Protein AF-A0A9P6P0S2-F1 (afdb_monomer_lite)

Radius of gyration: 119.92 Å; chains: 1; bounding box: 247×91×333 Å

pLDDT: mean 79.23, std 18.65, range [26.84, 98.0]

Foldseek 3Di:
DDDDDPDPPDVVNVVVVVVVVVVVVVVVVVVVVVVVVVVVVVVVVVVVVVVVVVVVVVVVVVVVVVVVVVVVVVVVVVVVVVVVVVVVVVVVVVVVVVVVVVVVVVVVVVVVVVVVVVVVVVVVVVVVVVVVVVVVVVVVVVVVVVVVVVVVVVVVVVVVVVVVVVVVVVVVVVVVVVVVVVVVVVVPPDDDDDDDDDDDDDPVVVVVVVVVVVVVVVVVVVVVVVVVVVVVVVVVVVVVVVVVVVVVVVVVVVVVVVVVVVVVVVVVVVVVVVVVVVVVVVVVVVVVVVVVVVVVVVVVVVVVVVVVVVVVVVVVVVVVVVVVVVVVVVVVVVVVVVVVVVVVVVVVVVVVVVVVVVVVVVVVVVVVVVVVVVVVVVVVVVVVVVVVVVVVVVVVVVVVVVVVVVVVVVVVVVVVVVVVVVVVVVVVVVVVVVVVVVVVVVVVVVVVVVLVVLQVVLVVLLVVQDPDDDPDPDDDDHSVRSNVNSVVSVVVVVVVVVPVPPDDDDDDDDDDDDDDD

Secondary structure (DSSP, 8-state):
----------HHHHHHHHHHHHHHHHHHHHHHHHHHHHHHHHHHHHHHHHHHHHHHHHHHHHHHHHHHHHHHHHHHHHHHHHHHHHHHHHHHHHHHHHHHHHHHHHHHHHHHHHHHHHHHHHHHHHHHHHHHHHHHHHHHHHHHHHHHHHHHHHHHHHHHHHHHHHHHHHHHHHHHHHHHHHHHHHTTSS------------TTHHHHHHHHHHHHHHHHHHHHHHHHHHHHHHHHHHHHHHHHHHHHHHHHHHHHHHHHHHHHHHHHHHHHHHHHHHHHHHHHHHHHHHHHHHHHHHHHHHHHHHHHHHHHHHHHHHHHHHHHHHHHHHHHHHHHHHHHHHHHHHHHHHHHHHHHHHHHHHHHHHHHHHHHHHHHHHHHHHHHHHHHHHHHHHHHHHHHHHHHHHHHHHHHHHHHHHHHHHHHHHHHHHHHHHHHHHHHHHHHHHHHHHHHHHHHHHHHHHHTS--S-----SS---HHHHHHHHHHHHHHHHHHHTTS-SS--------------

Sequence (517 aa):
MTLGPQTPIEDWEVERATVMRDSRECRDRAEYLERKVEEDQVTYEKNTASLLREMKMKETLLEKRLQDVEGQLMDEIRGLQEQLETEKQDHEDDVRELRLQYDKMMQVEQKKHNQRISTLQERLSAKDVAYDELQKMHVSCDNGDMDDLELLRNELAKEKTERERERAQWDEERATHAMELETLKIELSTSSTGTDGNAISGSEIFRKENQQYRRQLELVEQDQQRHRAHVAELESRLKTAEDQLKNAEDGKRQKIVQLTENFDSEMERLKELFFNEGREMAMHNEAKIQNLQAEYDEILLETKERFETEKAVWQIEHQSTLDKIGREFRKEKEYAVARLEREWREKIQDIQASMSQDSSDVQAHWEKKLEEAQEAGNIELKRLQGELAVIKDRLGKEIERRHGVQGTLAVLEKQIRDDVAELVVYEHETKVLKKHKQTLQNQVDVLRHDFQTACHLARNLLSISASEDSDVFQHQTSLVDLLHASIRHVTSLYVRQGVMEQTMTSQLMLNSHPYGY

Structure (mmCIF, N/CA/C/O backbone):
data_AF-A0A9P6P0S2-F1
#
_entry.id   AF-A0A9P6P0S2-F1
#
loop_
_atom_site.group_PDB
_atom_site.id
_atom_site.type_symbol
_atom_site.label_atom_id
_atom_site.label_alt_id
_atom_site.label_comp_id
_atom_site.label_asym_id
_atom_site.label_entity_id
_atom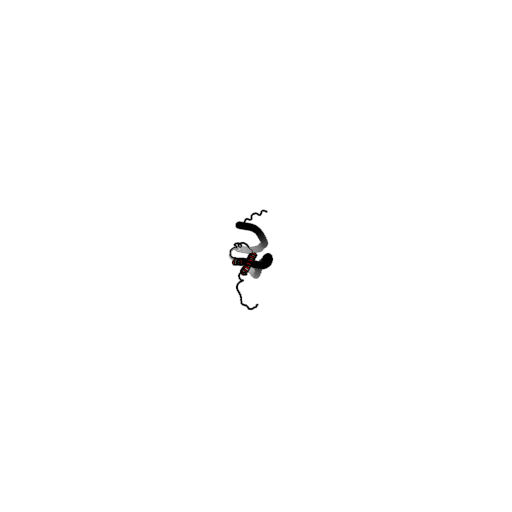_site.label_seq_id
_atom_site.pdbx_PDB_ins_code
_atom_site.Cartn_x
_atom_site.Cartn_y
_atom_site.Cartn_z
_atom_site.occupancy
_atom_site.B_iso_or_equiv
_atom_site.auth_seq_id
_atom_site.auth_comp_id
_atom_site.auth_asym_id
_atom_site.auth_atom_id
_atom_site.pdbx_PDB_model_num
ATOM 1 N N . MET A 1 1 ? -28.241 -0.288 101.045 1.00 41.97 1 MET A N 1
ATOM 2 C CA . MET A 1 1 ? -28.589 -0.376 99.612 1.00 41.97 1 MET A CA 1
ATOM 3 C C . MET A 1 1 ? -29.471 0.817 99.280 1.00 41.97 1 MET A C 1
ATOM 5 O O . MET A 1 1 ? -30.664 0.784 99.537 1.00 41.97 1 MET A O 1
ATOM 9 N N . THR A 1 2 ? -28.862 1.920 98.858 1.00 42.41 2 THR A N 1
ATOM 10 C CA . THR A 1 2 ? -29.537 3.184 98.534 1.00 42.41 2 THR A CA 1
ATOM 11 C C . THR A 1 2 ? -30.033 3.137 97.094 1.00 42.41 2 THR A C 1
ATOM 13 O O . THR A 1 2 ? -29.261 3.343 96.161 1.00 42.41 2 THR A O 1
ATOM 16 N N . LEU A 1 3 ? -31.317 2.825 96.930 1.00 50.12 3 LEU A N 1
ATOM 17 C CA . LEU A 1 3 ? -32.061 3.065 95.699 1.00 50.12 3 LEU A CA 1
ATOM 18 C C . LEU A 1 3 ? -32.322 4.574 95.623 1.00 50.12 3 LEU A C 1
ATOM 20 O O . LEU A 1 3 ? -33.081 5.114 96.426 1.00 50.12 3 LEU A O 1
ATOM 24 N N . GLY A 1 4 ? -31.607 5.254 94.726 1.00 43.22 4 GLY A N 1
ATOM 25 C CA . GLY A 1 4 ? -31.830 6.667 94.430 1.00 43.22 4 GLY A CA 1
ATOM 26 C C . GLY A 1 4 ? -33.217 6.900 93.812 1.00 43.22 4 GLY A C 1
ATOM 27 O O . GLY A 1 4 ? -33.786 5.976 93.227 1.00 43.22 4 GLY A O 1
ATOM 28 N N . PRO A 1 5 ? -33.776 8.113 93.954 1.00 46.69 5 PRO A N 1
ATOM 29 C CA . PRO A 1 5 ? -35.127 8.430 93.510 1.00 46.69 5 PRO A CA 1
ATOM 30 C C . PRO A 1 5 ? -35.221 8.339 91.983 1.00 46.69 5 PRO A C 1
ATOM 32 O O . PRO A 1 5 ? -34.491 9.021 91.268 1.00 46.69 5 PRO A O 1
ATOM 35 N N . GLN A 1 6 ? -36.131 7.499 91.489 1.00 53.91 6 GLN A N 1
ATOM 36 C CA . GLN A 1 6 ? -36.567 7.513 90.095 1.00 53.91 6 GLN A CA 1
ATOM 37 C C . GLN A 1 6 ? -37.475 8.730 89.897 1.00 53.91 6 GLN A C 1
ATOM 39 O O . GLN A 1 6 ? -38.682 8.664 90.122 1.00 53.91 6 GLN A O 1
ATOM 44 N N . THR A 1 7 ? -36.886 9.863 89.525 1.00 52.53 7 THR A N 1
ATOM 45 C CA . THR A 1 7 ? -37.632 10.946 88.881 1.00 52.53 7 THR A CA 1
ATOM 46 C C . THR A 1 7 ? -38.182 10.436 87.543 1.00 52.53 7 THR A C 1
ATOM 48 O O . THR A 1 7 ? -37.448 9.747 86.826 1.00 52.53 7 THR A O 1
ATOM 51 N N . PRO A 1 8 ? -39.448 10.727 87.189 1.00 57.12 8 PRO A N 1
ATOM 52 C CA . PRO A 1 8 ? -39.964 10.461 85.850 1.00 57.12 8 PRO A CA 1
ATOM 53 C C . PRO A 1 8 ? -39.088 11.219 84.853 1.00 57.12 8 PRO A C 1
ATOM 55 O O . PRO A 1 8 ? -38.922 12.427 84.996 1.00 57.12 8 PRO A O 1
ATOM 58 N N . ILE A 1 9 ? -38.486 10.514 83.896 1.00 56.75 9 ILE A N 1
ATOM 59 C CA . ILE A 1 9 ? -37.795 11.160 82.778 1.00 56.75 9 ILE A CA 1
ATOM 60 C C . ILE A 1 9 ? -38.880 11.909 82.006 1.00 56.75 9 ILE A C 1
ATOM 62 O O . ILE A 1 9 ? -39.828 11.290 81.526 1.00 56.75 9 ILE A O 1
ATOM 66 N N . GLU A 1 10 ? -38.793 13.233 81.973 1.00 67.94 10 GLU A N 1
ATOM 67 C CA . GLU A 1 10 ? -39.758 14.073 81.272 1.00 67.94 10 GLU A CA 1
ATOM 68 C C . GLU A 1 10 ? -39.571 13.872 79.754 1.00 67.94 10 GLU A C 1
ATOM 70 O O . GLU A 1 10 ? -38.440 13.820 79.274 1.00 67.94 10 GLU A O 1
ATOM 75 N N . ASP A 1 11 ? -40.658 13.736 78.985 1.00 73.94 11 ASP A N 1
ATOM 76 C CA . ASP A 1 11 ? -40.622 13.348 77.558 1.00 73.94 11 ASP A CA 1
ATOM 77 C C . ASP A 1 11 ? -39.686 14.225 76.696 1.00 73.94 11 ASP A C 1
ATOM 79 O O . ASP A 1 11 ? -39.062 13.741 75.749 1.00 73.94 11 ASP A O 1
ATOM 83 N N . TRP A 1 12 ? -39.494 15.495 77.071 1.00 83.81 12 TRP A N 1
ATOM 84 C CA . TRP A 1 12 ? -38.567 16.407 76.394 1.00 83.81 12 TRP A CA 1
ATOM 85 C C . TRP A 1 12 ? -37.088 16.003 76.545 1.00 83.81 12 TRP A C 1
ATOM 87 O O . TRP A 1 12 ? -36.272 16.332 75.683 1.00 83.81 12 TRP A O 1
ATOM 97 N N . GLU A 1 13 ? -36.705 15.286 77.609 1.00 80.81 13 GLU A N 1
ATOM 98 C CA . GLU A 1 13 ? -35.344 14.767 77.790 1.00 80.81 13 GLU A CA 1
ATOM 99 C C . GLU A 1 13 ? -35.062 13.600 76.841 1.00 80.81 13 GLU A C 1
ATOM 101 O O . GLU A 1 13 ? -33.954 13.499 76.303 1.00 80.81 13 GLU A O 1
ATOM 106 N N . VAL A 1 14 ? -36.072 12.756 76.595 1.00 83.38 14 VAL A N 1
ATOM 107 C CA . VAL A 1 14 ? -36.005 11.658 75.622 1.00 83.38 14 VAL A CA 1
ATOM 108 C C . VAL A 1 14 ? -35.947 12.220 74.208 1.00 83.38 14 VAL A C 1
ATOM 110 O O . VAL A 1 14 ? -35.045 11.843 73.463 1.00 83.38 14 VAL A O 1
ATOM 113 N N . GLU A 1 15 ? -36.821 13.174 73.868 1.00 83.44 15 GLU A N 1
ATOM 114 C CA . GLU A 1 15 ? -36.797 13.857 72.568 1.00 83.44 15 GLU A CA 1
ATOM 115 C C . GLU A 1 15 ? -35.454 14.555 72.317 1.00 83.44 15 GLU A C 1
ATOM 117 O O . GLU A 1 15 ? -34.856 14.413 71.246 1.00 83.44 15 GLU A O 1
ATOM 122 N N . ARG A 1 16 ? -34.909 15.252 73.324 1.00 87.69 16 ARG A N 1
ATOM 123 C CA . ARG A 1 16 ? -33.580 15.873 73.231 1.00 87.69 16 ARG A CA 1
ATOM 124 C C . ARG A 1 16 ? -32.483 14.830 73.013 1.00 87.69 16 ARG A C 1
ATOM 126 O O . ARG A 1 16 ? -31.571 15.071 72.223 1.00 87.69 16 ARG A O 1
ATOM 133 N N . ALA A 1 17 ? -32.546 13.683 73.690 1.00 85.31 17 ALA A N 1
ATOM 134 C CA . ALA A 1 17 ? -31.576 12.604 73.520 1.00 85.31 17 ALA A CA 1
ATOM 135 C C . ALA A 1 17 ? -31.667 11.947 72.131 1.00 85.31 17 ALA A C 1
ATOM 137 O O . ALA A 1 17 ? -30.624 11.679 71.532 1.00 85.31 17 ALA A O 1
ATOM 138 N N . THR A 1 18 ? -32.873 11.740 71.590 1.00 88.00 18 THR A N 1
ATOM 139 C CA . THR A 1 18 ? -33.068 11.248 70.216 1.00 88.00 18 THR A CA 1
ATOM 140 C C . THR A 1 18 ? -32.569 12.250 69.185 1.00 88.00 18 THR A C 1
ATOM 142 O O . THR A 1 18 ? -31.782 11.875 68.328 1.00 88.00 18 THR A O 1
ATOM 145 N N . VAL A 1 19 ? -32.880 13.543 69.324 1.00 90.38 19 VAL A N 1
ATOM 146 C CA . VAL A 1 19 ? -32.397 14.580 68.394 1.00 90.38 19 VAL A CA 1
ATOM 147 C C . VAL A 1 19 ? -30.869 14.688 68.415 1.00 90.38 19 VAL A C 1
ATOM 149 O O . VAL A 1 19 ? -30.237 14.825 67.369 1.00 90.38 19 VAL A O 1
ATOM 152 N N . MET A 1 20 ? -30.241 14.588 69.591 1.00 91.00 20 MET A N 1
ATOM 153 C CA . MET A 1 20 ? -28.777 14.576 69.704 1.00 91.00 20 MET A CA 1
ATOM 154 C C . MET A 1 20 ? -28.155 13.317 69.089 1.00 91.00 20 MET A C 1
ATOM 156 O O . MET A 1 20 ? -27.074 13.399 68.503 1.00 91.00 20 MET A O 1
ATOM 160 N N . ARG A 1 21 ? -28.825 12.164 69.203 1.00 91.75 21 ARG A N 1
ATOM 161 C CA . ARG A 1 21 ? -28.409 10.913 68.559 1.00 91.75 21 ARG A CA 1
ATOM 162 C C . ARG A 1 21 ? -28.512 11.021 67.042 1.00 91.75 21 ARG A C 1
ATOM 164 O O . ARG A 1 21 ? -27.516 10.785 66.372 1.00 91.75 21 ARG A O 1
ATOM 171 N N . ASP A 1 22 ? -29.646 11.473 66.526 1.00 91.94 22 ASP A N 1
ATOM 172 C CA . ASP A 1 22 ? -29.891 11.634 65.092 1.00 91.94 22 ASP A CA 1
ATOM 173 C C . ASP A 1 22 ? -28.956 12.687 64.484 1.00 91.94 22 ASP A C 1
ATOM 175 O O . ASP A 1 22 ? -28.432 12.508 63.387 1.00 91.94 22 ASP A O 1
ATOM 179 N N . SER A 1 23 ? -28.674 13.774 65.212 1.00 90.81 23 SER A N 1
ATOM 180 C CA . SER A 1 23 ? -27.686 14.779 64.803 1.00 90.81 23 SER A CA 1
ATOM 181 C C . SER A 1 23 ? -26.270 14.202 64.756 1.00 90.81 23 SER A C 1
ATOM 183 O O . SER A 1 23 ? -25.505 14.532 63.846 1.00 90.81 23 SER A O 1
ATOM 185 N N . ARG A 1 24 ? -25.918 13.320 65.700 1.00 95.31 24 ARG A N 1
ATOM 186 C CA . ARG A 1 24 ? -24.635 12.611 65.698 1.00 95.31 24 ARG A CA 1
ATOM 187 C C . ARG A 1 24 ? -24.552 11.609 64.550 1.00 95.31 24 ARG A C 1
ATOM 189 O O . ARG A 1 24 ? -23.566 11.632 63.834 1.00 95.31 24 ARG A O 1
ATOM 196 N N . GLU A 1 25 ? -25.588 10.812 64.315 1.00 94.19 25 GLU A N 1
ATOM 197 C CA . GLU A 1 25 ? -25.642 9.864 63.195 1.00 94.19 25 GLU A CA 1
ATOM 198 C C . GLU A 1 25 ? -25.591 10.584 61.838 1.00 94.19 25 GLU A C 1
ATOM 200 O O . GLU A 1 25 ? -24.872 10.155 60.936 1.00 94.19 25 GLU A O 1
ATOM 205 N N . CYS A 1 26 ? -26.281 11.722 61.698 1.00 93.19 26 CYS A N 1
ATOM 206 C CA . CYS A 1 26 ? -26.174 12.580 60.517 1.00 93.19 26 CYS A CA 1
ATOM 207 C C . CYS A 1 26 ? -24.748 13.114 60.324 1.00 93.19 26 CYS A C 1
ATOM 209 O O . CYS A 1 26 ? -24.259 13.134 59.196 1.00 93.19 26 CYS A O 1
ATOM 211 N N . ARG A 1 27 ? -24.078 13.534 61.406 1.00 95.44 27 ARG A N 1
ATOM 212 C CA . ARG A 1 27 ? -22.691 14.015 61.360 1.00 95.44 27 ARG A CA 1
ATOM 213 C C . ARG A 1 27 ? -21.724 12.897 60.987 1.00 95.44 27 ARG A C 1
ATOM 215 O O . ARG A 1 27 ? -20.961 13.069 60.048 1.00 95.44 27 ARG A O 1
ATOM 222 N N . ASP A 1 28 ? -21.820 11.744 61.641 1.00 95.31 28 ASP A N 1
ATOM 223 C CA . ASP A 1 28 ? -20.986 10.573 61.359 1.00 95.31 28 ASP A CA 1
ATOM 224 C C . ASP A 1 28 ? -21.179 10.110 59.900 1.00 95.31 28 ASP A C 1
ATOM 226 O O . ASP A 1 28 ? -20.223 9.731 59.221 1.00 95.31 28 ASP A O 1
ATOM 230 N N . ARG A 1 29 ? -22.411 10.196 59.376 1.00 96.00 29 ARG A N 1
ATOM 231 C CA . ARG A 1 29 ? -22.717 9.909 57.968 1.00 96.00 29 ARG A CA 1
ATOM 232 C C . ARG A 1 29 ? -22.141 10.954 57.012 1.00 96.00 29 ARG A C 1
ATOM 234 O O . ARG A 1 29 ? -21.659 10.569 55.949 1.00 96.00 29 ARG A O 1
ATOM 241 N N . ALA A 1 30 ? -22.192 12.239 57.360 1.00 95.06 30 ALA A N 1
ATOM 242 C CA . ALA A 1 30 ? -21.572 13.302 56.572 1.00 95.06 30 ALA A CA 1
ATOM 243 C C . ALA A 1 30 ? -20.045 13.128 56.523 1.00 95.06 30 ALA A C 1
ATOM 245 O O . ALA A 1 30 ? -19.486 13.081 55.434 1.00 95.06 30 ALA A O 1
ATOM 246 N N . GLU A 1 31 ? -19.401 12.891 57.669 1.00 95.62 31 GLU A N 1
ATOM 247 C CA . GLU A 1 31 ? -17.958 12.628 57.764 1.00 95.62 31 GLU A CA 1
ATOM 248 C C . GLU A 1 31 ? -17.540 11.367 56.990 1.00 95.62 31 GLU A C 1
ATOM 250 O O . GLU A 1 31 ? -16.462 11.319 56.398 1.00 95.62 31 GLU A O 1
ATOM 255 N N . TYR A 1 32 ? -18.378 10.324 56.985 1.00 96.56 32 TYR A N 1
ATOM 256 C CA . TYR A 1 32 ? -18.139 9.128 56.177 1.00 96.56 32 TYR A CA 1
ATOM 257 C C . TYR A 1 32 ? -18.207 9.427 54.674 1.00 96.56 32 TYR A C 1
ATOM 259 O O . TYR A 1 32 ? -17.359 8.957 53.916 1.00 96.56 32 TYR A O 1
ATOM 267 N N . LEU A 1 33 ? -19.208 10.196 54.237 1.00 95.50 33 LEU A N 1
ATOM 268 C CA . LEU A 1 33 ? -19.348 10.577 52.832 1.00 95.50 33 LEU A CA 1
ATOM 269 C C . LEU A 1 33 ? -18.216 11.504 52.381 1.00 95.50 33 LEU A C 1
ATOM 271 O O . LEU A 1 33 ? -17.709 11.309 51.282 1.00 95.50 33 LEU A O 1
ATOM 275 N N . GLU A 1 34 ? -17.783 12.447 53.219 1.00 95.19 34 GLU A N 1
ATOM 276 C CA . GLU A 1 34 ? -16.617 13.300 52.948 1.00 95.19 34 GLU A CA 1
ATOM 277 C C . GLU A 1 34 ? -15.350 12.461 52.763 1.00 95.19 34 GLU A C 1
ATOM 279 O O . GLU A 1 34 ? -14.702 12.569 51.725 1.00 95.19 34 GLU A O 1
ATOM 284 N N . ARG A 1 35 ? -15.062 11.532 53.688 1.00 97.06 35 ARG A N 1
ATOM 285 C CA . ARG A 1 35 ? -13.931 10.598 53.543 1.00 97.06 35 ARG A CA 1
ATOM 286 C C . ARG A 1 35 ? -14.010 9.774 52.264 1.00 97.06 35 ARG A C 1
ATOM 288 O O . ARG A 1 35 ? -13.007 9.607 51.580 1.00 97.06 35 ARG A O 1
ATOM 295 N N . LYS A 1 36 ? -15.197 9.271 51.920 1.00 96.81 36 LYS A N 1
ATOM 296 C CA . LYS A 1 36 ? -15.384 8.493 50.693 1.00 96.81 36 LYS A CA 1
ATOM 297 C C . LYS A 1 36 ? -15.131 9.336 49.438 1.00 96.81 36 LYS A C 1
ATOM 299 O O . LYS A 1 36 ? -14.493 8.855 48.511 1.00 96.81 36 LYS A O 1
ATOM 304 N N . VAL A 1 37 ? -15.593 10.587 49.414 1.00 95.38 37 VAL A N 1
ATOM 305 C CA . VAL A 1 37 ? -15.336 11.514 48.300 1.00 95.38 37 VAL A CA 1
ATOM 306 C C . VAL A 1 37 ? -13.845 11.840 48.188 1.00 95.38 37 VAL A C 1
ATOM 308 O O . VAL A 1 37 ? -13.324 11.867 47.077 1.00 95.38 37 VAL A O 1
ATOM 311 N N . GLU A 1 38 ? -13.141 12.030 49.306 1.00 96.94 38 GLU A N 1
ATOM 312 C CA . GLU A 1 38 ? -11.684 12.226 49.310 1.00 96.94 38 GLU A CA 1
ATOM 313 C C . GLU A 1 38 ? -10.937 10.995 48.767 1.00 96.94 38 GLU A C 1
ATOM 315 O O . GLU A 1 38 ? -10.043 11.132 47.931 1.00 96.94 38 GLU A O 1
ATOM 320 N N . GLU A 1 39 ? -11.322 9.784 49.179 1.00 97.31 39 GLU A N 1
ATOM 321 C CA . GLU A 1 39 ? -10.757 8.529 48.659 1.00 97.31 39 GLU A CA 1
ATOM 322 C C . GLU A 1 39 ? -11.016 8.362 47.149 1.00 97.31 39 GLU A C 1
ATOM 324 O O . GLU A 1 39 ? -10.099 8.036 46.382 1.00 97.31 39 GLU A O 1
ATOM 329 N N . ASP A 1 40 ? -12.242 8.637 46.699 1.00 95.56 40 ASP A N 1
ATOM 330 C CA . ASP A 1 40 ? -12.623 8.600 45.284 1.00 95.56 40 ASP A CA 1
ATOM 331 C C . ASP A 1 40 ? -11.850 9.661 44.473 1.00 95.56 40 ASP A C 1
ATOM 333 O O . ASP A 1 40 ? -11.392 9.395 43.359 1.00 95.56 40 ASP A O 1
ATOM 337 N N . GLN A 1 41 ? -11.612 10.847 45.040 1.00 96.50 41 GLN A N 1
ATOM 338 C CA . GLN A 1 41 ? -10.813 11.890 44.399 1.00 96.50 41 GLN A CA 1
ATOM 339 C C . GLN A 1 41 ? -9.340 11.477 44.266 1.00 96.50 41 GLN A C 1
ATOM 341 O O . GLN A 1 41 ? -8.763 11.592 43.184 1.00 96.50 41 GLN A O 1
ATOM 346 N N . VAL A 1 42 ? -8.736 10.926 45.323 1.00 97.31 42 VAL A N 1
ATOM 347 C CA . VAL A 1 42 ? -7.344 10.444 45.291 1.00 97.31 42 VAL A CA 1
ATOM 348 C C . VAL A 1 42 ? -7.176 9.302 44.286 1.00 97.31 42 VAL A C 1
ATOM 350 O O . VAL A 1 42 ? -6.187 9.253 43.547 1.00 97.31 42 VAL A O 1
ATOM 353 N N . THR A 1 43 ? -8.133 8.373 44.221 1.00 96.06 43 THR A N 1
ATOM 354 C CA . THR A 1 43 ? -8.093 7.282 43.235 1.00 96.06 43 THR A CA 1
ATOM 355 C C . THR A 1 43 ? -8.270 7.798 41.808 1.00 96.06 43 THR A C 1
ATOM 357 O O . THR A 1 43 ? -7.528 7.370 40.920 1.00 96.06 43 THR A O 1
ATOM 360 N N . TYR A 1 44 ? -9.163 8.765 41.582 1.00 96.50 44 TYR A N 1
ATOM 361 C CA . TYR A 1 44 ? -9.318 9.435 40.290 1.00 96.50 44 TYR A CA 1
ATOM 362 C C . TYR A 1 44 ? -8.034 10.153 39.852 1.00 96.50 44 TYR A C 1
ATOM 364 O O . TYR A 1 44 ? -7.575 9.966 38.722 1.00 96.50 44 TYR A O 1
ATOM 372 N N . GLU A 1 45 ? -7.401 10.922 40.740 1.00 97.06 45 GLU A N 1
ATOM 373 C CA . GLU A 1 45 ? -6.139 11.618 40.462 1.00 97.06 45 GLU A CA 1
ATOM 374 C C . GLU A 1 45 ? -5.011 10.627 40.145 1.00 97.06 45 GLU A C 1
ATOM 376 O O . GLU A 1 45 ? -4.271 10.805 39.172 1.00 97.06 45 GLU A O 1
ATOM 381 N N . LYS A 1 46 ? -4.921 9.522 40.896 1.00 97.25 46 LYS A N 1
ATOM 382 C CA . LYS A 1 46 ? -3.946 8.450 40.650 1.00 97.25 46 LYS A CA 1
ATOM 383 C C . LYS A 1 46 ? -4.163 7.772 39.295 1.00 97.25 46 LYS A C 1
ATOM 385 O O . LYS A 1 46 ? -3.190 7.543 38.570 1.00 97.25 46 LYS A O 1
ATOM 390 N N . ASN A 1 47 ? -5.411 7.472 38.942 1.00 95.69 47 ASN A N 1
ATOM 391 C CA . ASN A 1 47 ? -5.762 6.865 37.657 1.00 95.69 47 ASN A CA 1
ATOM 392 C C . ASN A 1 47 ? -5.462 7.821 36.499 1.00 95.69 47 ASN A C 1
ATOM 394 O O . ASN A 1 47 ? -4.828 7.422 35.522 1.00 95.69 47 ASN A O 1
ATOM 398 N N . THR A 1 48 ? -5.812 9.100 36.647 1.00 96.31 48 THR A N 1
ATOM 399 C CA . THR A 1 48 ? -5.523 10.149 35.660 1.00 96.31 48 THR A CA 1
ATOM 400 C C . THR A 1 48 ? -4.014 10.307 35.451 1.00 96.31 48 THR A C 1
ATOM 402 O O . THR A 1 48 ? -3.536 10.294 34.319 1.00 96.31 48 THR A O 1
ATOM 405 N N . ALA A 1 49 ? -3.225 10.357 36.528 1.00 95.25 49 ALA A N 1
ATOM 406 C CA . ALA A 1 49 ? -1.766 10.425 36.450 1.00 95.25 49 ALA A CA 1
ATOM 407 C C . ALA A 1 49 ? -1.128 9.149 35.864 1.00 95.25 49 ALA A C 1
ATOM 409 O O . ALA A 1 49 ? -0.052 9.208 35.263 1.00 95.25 49 ALA A O 1
ATOM 410 N N . SER A 1 50 ? -1.750 7.980 36.049 1.00 96.44 50 SER A N 1
ATOM 411 C CA . SER A 1 50 ? -1.313 6.729 35.417 1.00 96.44 50 SER A CA 1
ATOM 412 C C . SER A 1 50 ? -1.566 6.750 33.909 1.00 96.44 50 SER A C 1
ATOM 414 O O . SER A 1 50 ? -0.647 6.479 33.138 1.00 96.44 50 SER A O 1
ATOM 416 N N . LEU A 1 51 ? -2.770 7.152 33.492 1.00 95.81 51 LEU A N 1
ATOM 417 C CA . LEU A 1 51 ? -3.145 7.287 32.083 1.00 95.81 51 LEU A CA 1
ATOM 418 C C . LEU A 1 51 ? -2.274 8.317 31.357 1.00 95.81 51 LEU A C 1
ATOM 420 O O . LEU A 1 51 ? -1.779 8.038 30.269 1.00 95.81 51 LEU A O 1
ATOM 424 N N . LEU A 1 52 ? -2.005 9.471 31.975 1.00 96.19 52 LEU A N 1
ATOM 425 C CA . LEU A 1 52 ? -1.115 10.486 31.401 1.00 96.19 52 LEU A CA 1
ATOM 426 C C . LEU A 1 52 ? 0.319 9.970 31.216 1.00 96.19 52 LEU A C 1
ATOM 428 O O . LEU A 1 52 ? 0.960 10.277 30.212 1.00 96.19 52 LEU A O 1
ATOM 432 N N . ARG A 1 53 ? 0.834 9.156 32.149 1.00 96.81 53 ARG A N 1
ATOM 433 C CA . ARG A 1 53 ? 2.155 8.523 31.998 1.00 96.81 53 ARG A CA 1
ATOM 434 C C . ARG A 1 53 ? 2.175 7.507 30.862 1.00 96.81 53 ARG A C 1
ATOM 436 O O . ARG A 1 53 ? 3.134 7.490 30.095 1.00 96.81 53 ARG A O 1
ATOM 443 N N . GLU A 1 54 ? 1.137 6.686 30.741 1.00 95.19 54 GLU A N 1
ATOM 444 C CA . GLU A 1 54 ? 1.011 5.729 29.641 1.00 95.19 54 GLU A CA 1
ATOM 445 C C . GLU A 1 54 ? 0.916 6.442 28.286 1.00 95.19 54 GLU A C 1
ATOM 447 O O . GLU A 1 54 ? 1.617 6.067 27.347 1.00 95.19 54 GLU A O 1
ATOM 452 N N . MET A 1 55 ? 0.107 7.502 28.198 1.00 94.75 55 MET A N 1
ATOM 453 C CA . MET A 1 55 ? -0.027 8.324 26.996 1.00 94.75 55 MET A CA 1
ATOM 454 C C . MET A 1 55 ? 1.315 8.944 26.604 1.00 94.75 55 MET A C 1
ATOM 456 O O . MET A 1 55 ? 1.737 8.788 25.464 1.00 94.75 55 MET A O 1
ATOM 460 N N . LYS A 1 56 ? 2.047 9.524 27.564 1.00 97.00 56 LYS A N 1
ATOM 461 C CA . LYS A 1 56 ? 3.387 10.071 27.322 1.00 97.00 56 LYS A CA 1
ATOM 462 C C . LYS A 1 56 ? 4.379 9.008 26.840 1.00 97.00 56 LYS A C 1
ATOM 464 O O . LYS A 1 56 ? 5.186 9.288 25.963 1.00 97.00 56 LYS A O 1
ATOM 469 N N . MET A 1 57 ? 4.332 7.785 27.379 1.00 95.38 57 MET A N 1
ATOM 470 C CA . MET A 1 57 ? 5.175 6.687 26.879 1.00 95.38 57 MET A CA 1
ATOM 471 C C . MET A 1 57 ? 4.788 6.243 25.464 1.00 95.38 57 MET A C 1
ATOM 473 O O . MET A 1 57 ? 5.654 5.875 24.676 1.00 95.38 57 MET A O 1
ATOM 477 N N . LYS A 1 58 ? 3.494 6.257 25.130 1.00 95.38 58 LYS A N 1
ATOM 478 C CA . LYS A 1 58 ? 3.022 5.959 23.772 1.00 95.38 58 LYS A CA 1
ATOM 479 C C . LYS A 1 58 ? 3.452 7.043 22.784 1.00 95.38 58 LYS A C 1
ATOM 481 O O . LYS A 1 58 ? 3.908 6.698 21.699 1.00 95.38 58 LYS A O 1
ATOM 486 N N . GLU A 1 59 ? 3.367 8.316 23.168 1.00 91.31 59 GLU A N 1
ATOM 487 C CA . GLU A 1 59 ? 3.849 9.451 22.371 1.00 91.31 59 GLU A CA 1
ATOM 488 C C . GLU A 1 59 ? 5.348 9.338 22.083 1.00 91.31 59 GLU A C 1
ATOM 490 O O . GLU A 1 59 ? 5.738 9.360 20.920 1.00 91.31 59 GLU A O 1
ATOM 495 N N . THR A 1 60 ? 6.183 9.104 23.102 1.00 95.12 60 THR A N 1
ATOM 496 C CA . THR A 1 60 ? 7.636 8.969 22.897 1.00 95.12 60 THR A CA 1
ATOM 497 C C . THR A 1 60 ? 8.002 7.756 22.040 1.00 95.12 60 THR A C 1
ATOM 499 O O . THR A 1 60 ? 8.963 7.803 21.273 1.00 95.12 60 THR A O 1
ATOM 502 N N . LEU A 1 61 ? 7.241 6.661 22.133 1.00 94.75 61 LEU A N 1
ATOM 503 C CA . LEU A 1 61 ? 7.458 5.474 21.307 1.00 94.75 61 LEU A CA 1
ATOM 504 C C . LEU A 1 61 ? 7.065 5.719 19.844 1.00 94.75 61 LEU A C 1
ATOM 506 O O . LEU A 1 61 ? 7.768 5.261 18.942 1.00 94.75 61 LEU A O 1
ATOM 510 N N . LEU A 1 62 ? 5.970 6.443 19.600 1.00 92.69 62 LEU A N 1
ATOM 511 C CA . LEU A 1 62 ? 5.570 6.856 18.253 1.00 92.69 62 LEU A CA 1
ATOM 512 C C . LEU A 1 62 ? 6.569 7.841 17.646 1.00 92.69 62 LEU A C 1
ATOM 514 O O . LEU A 1 62 ? 6.931 7.679 16.486 1.00 92.69 62 LEU A O 1
ATOM 518 N N . GLU A 1 63 ? 7.060 8.800 18.428 1.00 95.00 63 GLU A N 1
ATOM 519 C CA . GLU A 1 63 ? 8.071 9.763 17.986 1.00 95.00 63 GLU A CA 1
ATOM 520 C C . GLU A 1 63 ? 9.385 9.068 17.617 1.00 95.00 63 GLU A C 1
ATOM 522 O O . GLU A 1 63 ? 9.942 9.328 16.553 1.00 95.00 63 GLU A O 1
ATOM 527 N N . LYS A 1 64 ? 9.825 8.089 18.417 1.00 96.44 64 LYS A N 1
ATOM 528 C CA . LYS A 1 64 ? 10.981 7.258 18.064 1.00 96.44 64 LYS A CA 1
ATOM 529 C C . LYS A 1 64 ? 10.750 6.467 16.773 1.00 96.44 64 LYS A C 1
ATOM 531 O O . LYS A 1 64 ? 11.626 6.433 15.921 1.00 96.44 64 LYS A O 1
ATOM 536 N N . ARG A 1 65 ? 9.574 5.850 16.601 1.00 94.12 65 ARG A N 1
ATOM 537 C CA . ARG A 1 65 ? 9.246 5.127 15.358 1.00 94.12 65 ARG A CA 1
ATOM 538 C C . ARG A 1 65 ? 9.228 6.047 14.142 1.00 94.12 65 ARG A C 1
ATOM 540 O O . ARG A 1 65 ? 9.657 5.620 13.079 1.00 94.12 65 ARG A O 1
ATOM 547 N N . LEU A 1 66 ? 8.730 7.274 14.291 1.00 91.19 66 LEU A N 1
ATOM 548 C CA . LEU A 1 66 ? 8.777 8.280 13.231 1.00 91.19 66 LEU A CA 1
ATOM 549 C C . LEU A 1 66 ? 10.224 8.621 12.873 1.00 91.19 66 LEU A C 1
ATOM 551 O O . LEU A 1 66 ? 10.569 8.539 11.703 1.00 91.19 66 LEU A O 1
ATOM 555 N N . GLN A 1 67 ? 11.080 8.886 13.864 1.00 95.50 67 GLN A N 1
ATOM 556 C CA . GLN A 1 67 ? 12.508 9.144 13.640 1.00 95.50 67 GLN A CA 1
ATOM 557 C C . GLN A 1 67 ? 13.227 7.959 12.979 1.00 95.50 67 GLN A C 1
ATOM 559 O O . GLN A 1 67 ? 14.043 8.162 12.084 1.00 95.50 67 GLN A O 1
ATOM 564 N N . ASP A 1 68 ? 12.914 6.723 13.381 1.00 94.88 68 ASP A N 1
ATOM 565 C CA . ASP A 1 68 ? 13.493 5.516 12.781 1.00 94.88 68 ASP A CA 1
ATOM 566 C C . ASP A 1 68 ? 13.082 5.382 11.298 1.00 94.88 68 ASP A C 1
ATOM 568 O O . ASP A 1 68 ? 13.920 5.076 10.450 1.00 94.88 68 ASP A O 1
ATOM 572 N N . VAL A 1 69 ? 11.811 5.648 10.968 1.00 94.19 69 VAL A N 1
ATOM 573 C CA . VAL A 1 69 ? 11.304 5.622 9.581 1.00 94.19 69 VAL A CA 1
ATOM 574 C C . VAL A 1 69 ? 11.886 6.768 8.750 1.00 94.19 69 VAL A C 1
ATOM 576 O O . VAL A 1 69 ? 12.298 6.548 7.614 1.00 94.19 69 VAL A O 1
ATOM 579 N N . GLU A 1 70 ? 11.964 7.980 9.301 1.00 92.44 70 GLU A N 1
ATOM 580 C CA . GLU A 1 70 ? 12.619 9.119 8.649 1.00 92.44 70 GLU A CA 1
ATOM 581 C C . GLU A 1 70 ? 14.099 8.823 8.372 1.00 92.44 70 GLU A C 1
ATOM 583 O O . GLU A 1 70 ? 14.586 9.109 7.279 1.00 92.44 70 GLU A O 1
ATOM 588 N N . GLY A 1 71 ? 14.799 8.189 9.317 1.00 96.12 71 GLY A N 1
ATOM 589 C CA . GLY A 1 71 ? 16.178 7.735 9.142 1.00 96.12 71 GLY A CA 1
ATOM 590 C C . GLY A 1 71 ? 16.327 6.726 8.002 1.00 96.12 71 GLY A C 1
ATOM 591 O O . GLY A 1 71 ? 17.180 6.911 7.137 1.00 96.12 71 GLY A O 1
ATOM 592 N N . GLN A 1 72 ? 15.457 5.711 7.949 1.00 95.50 72 GLN A N 1
ATOM 593 C CA . GLN A 1 72 ? 15.446 4.718 6.866 1.00 95.50 72 GLN A CA 1
ATOM 594 C C . GLN A 1 72 ? 15.228 5.366 5.495 1.00 95.50 72 GLN A C 1
ATOM 596 O O . GLN A 1 72 ? 15.992 5.104 4.570 1.00 95.50 72 GLN A O 1
ATOM 601 N N . LEU A 1 73 ? 14.246 6.264 5.374 1.00 93.06 73 LEU A N 1
ATOM 602 C CA . LEU A 1 73 ? 13.983 6.978 4.121 1.00 93.06 73 LEU A CA 1
ATOM 603 C C . LEU A 1 73 ? 15.160 7.873 3.710 1.00 93.06 73 LEU A C 1
ATOM 605 O O . LEU A 1 73 ? 15.489 7.954 2.530 1.00 93.06 73 LEU A O 1
ATOM 609 N N . MET A 1 74 ? 15.822 8.534 4.663 1.00 95.38 74 MET A N 1
ATOM 610 C CA . MET A 1 74 ? 17.008 9.352 4.386 1.00 95.38 74 MET A CA 1
ATOM 611 C C . MET A 1 74 ? 18.202 8.514 3.915 1.00 95.38 74 MET A C 1
ATOM 613 O O . MET A 1 74 ? 18.960 8.965 3.052 1.00 95.38 74 MET A O 1
ATOM 617 N N . ASP A 1 75 ? 18.378 7.311 4.458 1.00 96.19 75 ASP A N 1
ATOM 618 C CA . ASP A 1 75 ? 19.417 6.381 4.015 1.00 96.19 75 ASP A CA 1
ATOM 619 C C . ASP A 1 75 ? 19.091 5.784 2.633 1.00 96.19 75 ASP A C 1
ATOM 621 O O . ASP A 1 75 ? 19.985 5.690 1.793 1.00 96.19 75 ASP A O 1
ATOM 625 N N . GLU A 1 76 ? 17.821 5.480 2.337 1.00 95.31 76 GLU A N 1
ATOM 626 C CA . GLU A 1 76 ? 17.374 5.072 0.994 1.00 95.31 76 GLU A CA 1
ATOM 627 C C . GLU A 1 76 ? 17.592 6.179 -0.045 1.00 95.31 76 GLU A C 1
ATOM 629 O O . GLU A 1 76 ? 18.137 5.923 -1.120 1.00 95.31 76 GLU A O 1
ATOM 634 N N . ILE A 1 77 ? 17.232 7.427 0.282 1.00 92.44 77 ILE A N 1
ATOM 635 C CA . ILE A 1 77 ? 17.485 8.589 -0.583 1.00 92.44 77 ILE A CA 1
ATOM 636 C C . ILE A 1 77 ? 18.984 8.733 -0.852 1.00 92.44 77 ILE A C 1
ATOM 638 O O . ILE A 1 77 ? 19.374 8.977 -1.994 1.00 92.44 77 ILE A O 1
ATOM 642 N N . ARG A 1 78 ? 19.831 8.556 0.169 1.00 96.56 78 ARG A N 1
ATOM 643 C CA . ARG A 1 78 ? 21.288 8.615 0.004 1.00 96.56 78 ARG A CA 1
ATOM 644 C C . ARG A 1 78 ? 21.801 7.489 -0.892 1.00 96.56 78 ARG A C 1
ATOM 646 O O . ARG A 1 78 ? 22.574 7.763 -1.802 1.00 96.56 78 ARG A O 1
ATOM 653 N N . GLY A 1 79 ? 21.328 6.260 -0.690 1.00 96.00 79 GLY A N 1
ATOM 654 C CA . GLY A 1 79 ? 21.691 5.118 -1.532 1.00 96.00 79 GLY A CA 1
ATOM 655 C C . GLY A 1 79 ? 21.305 5.325 -3.000 1.00 96.00 79 GLY A C 1
ATOM 656 O O . GLY A 1 79 ? 22.113 5.068 -3.889 1.00 96.00 79 GLY A O 1
ATOM 657 N N . LEU A 1 80 ? 20.112 5.866 -3.267 1.00 93.31 80 LEU A N 1
ATOM 658 C CA . LEU A 1 80 ? 19.678 6.212 -4.625 1.00 93.31 80 LEU A CA 1
ATOM 659 C C . LEU A 1 80 ? 20.509 7.352 -5.237 1.00 93.31 80 LEU A C 1
ATOM 661 O O . LEU A 1 80 ? 20.789 7.331 -6.433 1.00 93.31 80 LEU A O 1
ATOM 665 N N . GLN A 1 81 ? 20.925 8.340 -4.438 1.00 93.94 81 GLN A N 1
ATOM 666 C CA . GLN A 1 81 ? 21.816 9.412 -4.897 1.00 93.94 81 GLN A CA 1
ATOM 667 C C . GLN A 1 81 ? 23.209 8.885 -5.261 1.00 93.94 81 GLN A C 1
ATOM 669 O O . GLN A 1 81 ? 23.748 9.276 -6.293 1.00 93.94 81 GLN A O 1
ATOM 674 N N . GLU A 1 82 ? 23.773 7.985 -4.453 1.00 96.69 82 GLU A N 1
ATOM 675 C CA . GLU A 1 82 ? 25.063 7.339 -4.729 1.00 96.69 82 GLU A CA 1
ATOM 676 C C . GLU A 1 82 ? 25.001 6.461 -5.988 1.00 96.69 82 GLU A C 1
ATOM 678 O O . GLU A 1 82 ? 25.903 6.522 -6.825 1.00 96.69 82 GLU A O 1
ATOM 683 N N . GLN A 1 83 ? 23.919 5.697 -6.171 1.00 95.38 83 GLN A N 1
ATOM 684 C CA . GLN A 1 83 ? 23.695 4.908 -7.388 1.00 95.38 83 GLN A CA 1
ATOM 685 C C . GLN A 1 83 ? 23.607 5.795 -8.630 1.00 95.38 83 GLN A C 1
ATOM 687 O O . GLN A 1 83 ? 24.296 5.534 -9.611 1.00 95.38 83 GLN A O 1
ATOM 692 N N . LEU A 1 84 ? 22.829 6.879 -8.566 1.00 93.50 84 LEU A N 1
ATOM 693 C CA . LEU A 1 84 ? 22.701 7.822 -9.675 1.00 93.50 84 LEU A CA 1
ATOM 694 C C . LEU A 1 84 ? 24.045 8.464 -10.041 1.00 93.50 84 LEU A C 1
ATOM 696 O O . LEU A 1 84 ? 24.329 8.670 -11.218 1.00 93.50 84 LEU A O 1
ATOM 700 N N . GLU A 1 85 ? 24.865 8.812 -9.049 1.00 96.50 85 GLU A N 1
ATOM 701 C CA . GLU A 1 85 ? 26.183 9.395 -9.305 1.00 96.50 85 GLU A CA 1
ATOM 702 C C . GLU A 1 85 ? 27.148 8.370 -9.912 1.00 96.50 85 GLU A C 1
ATOM 704 O O . GLU A 1 85 ? 27.908 8.704 -10.817 1.00 96.50 85 GLU A O 1
ATOM 709 N N . THR A 1 86 ? 27.060 7.111 -9.480 1.00 96.81 86 THR A N 1
ATOM 710 C CA . THR A 1 86 ? 27.842 6.009 -10.056 1.00 96.81 86 THR A CA 1
ATOM 711 C C . THR A 1 86 ? 27.449 5.762 -11.514 1.00 96.81 86 THR A C 1
ATOM 713 O O . THR A 1 86 ? 28.315 5.743 -12.378 1.00 96.81 86 THR A O 1
ATOM 716 N N . GLU A 1 87 ? 26.150 5.680 -11.822 1.00 93.81 87 GLU A N 1
ATOM 717 C CA . GLU A 1 87 ? 25.668 5.498 -13.200 1.00 93.81 87 GLU A CA 1
ATOM 718 C C . GLU A 1 87 ? 26.047 6.669 -14.115 1.00 93.81 87 GLU A C 1
ATOM 720 O O . GLU A 1 87 ? 26.397 6.466 -15.278 1.00 93.81 87 GLU A O 1
ATOM 725 N N . LYS A 1 88 ? 26.003 7.909 -13.609 1.00 94.06 88 LYS A N 1
ATOM 726 C CA . LYS A 1 88 ? 26.493 9.073 -14.362 1.00 94.06 88 LYS A CA 1
ATOM 727 C C . LYS A 1 88 ? 27.981 8.961 -14.653 1.00 94.06 88 LYS A C 1
ATOM 729 O O . LYS A 1 88 ? 28.385 9.232 -15.780 1.00 94.06 88 LYS A O 1
ATOM 734 N N . GLN A 1 89 ? 28.774 8.584 -13.654 1.00 97.94 89 GLN A N 1
ATOM 735 C CA . GLN A 1 89 ? 30.213 8.423 -13.804 1.00 97.94 89 GLN A CA 1
ATOM 736 C C . GLN A 1 89 ? 30.537 7.332 -14.833 1.00 97.94 89 GLN A C 1
ATOM 738 O O . GLN A 1 89 ? 31.316 7.589 -15.749 1.00 97.94 89 GLN A O 1
ATOM 743 N N . ASP A 1 90 ? 29.876 6.175 -14.747 1.00 95.19 90 ASP A N 1
ATOM 744 C CA . ASP A 1 90 ? 30.021 5.072 -15.702 1.00 95.19 90 ASP A CA 1
ATOM 745 C C . ASP A 1 90 ? 29.632 5.514 -17.121 1.00 95.19 90 ASP A C 1
ATOM 747 O O . ASP A 1 90 ? 30.380 5.306 -18.075 1.00 95.19 90 ASP A O 1
ATOM 751 N N . HIS A 1 91 ? 28.514 6.232 -17.272 1.00 92.94 91 HIS A N 1
ATOM 752 C CA . HIS A 1 91 ? 28.105 6.775 -18.567 1.00 92.94 91 HIS A CA 1
ATOM 753 C C . HIS A 1 91 ? 29.105 7.806 -19.120 1.00 92.94 91 HIS A C 1
ATOM 755 O O . HIS A 1 91 ? 29.373 7.848 -20.324 1.00 92.94 91 HIS A O 1
ATOM 761 N N . GLU A 1 92 ? 29.684 8.653 -18.266 1.00 96.00 92 GLU A N 1
ATOM 762 C CA . GLU A 1 92 ? 30.737 9.590 -18.662 1.00 96.00 92 GLU A CA 1
ATOM 763 C C . GLU A 1 92 ? 32.029 8.876 -19.077 1.00 96.00 92 GLU A C 1
ATOM 765 O O . GLU A 1 92 ? 32.715 9.340 -19.995 1.00 96.00 92 GLU A O 1
ATOM 770 N N . ASP A 1 93 ? 32.376 7.775 -18.410 1.00 97.25 93 ASP A N 1
ATOM 771 C CA . ASP A 1 93 ? 33.481 6.892 -18.782 1.00 97.25 93 ASP A CA 1
ATOM 772 C C . ASP A 1 93 ? 33.230 6.238 -20.153 1.00 97.25 93 ASP A C 1
ATOM 774 O O . ASP A 1 93 ? 34.090 6.345 -21.034 1.00 97.25 93 ASP A O 1
ATOM 778 N N . ASP A 1 94 ? 32.031 5.706 -20.401 1.00 95.25 94 ASP A N 1
ATOM 779 C CA . ASP A 1 94 ? 31.633 5.124 -21.692 1.00 95.25 94 ASP A CA 1
ATOM 780 C C . ASP A 1 94 ? 31.696 6.150 -22.832 1.00 95.25 94 ASP A C 1
ATOM 782 O O . ASP A 1 94 ? 32.250 5.896 -23.908 1.00 95.25 94 ASP A O 1
ATOM 786 N N . VAL A 1 95 ? 31.172 7.360 -22.606 1.00 94.44 95 VAL A N 1
ATOM 787 C CA . VAL A 1 95 ? 31.235 8.451 -23.590 1.00 94.44 95 VAL A CA 1
ATOM 788 C C . VAL A 1 95 ? 32.685 8.852 -23.864 1.00 94.44 95 VAL A C 1
ATOM 790 O O . VAL A 1 95 ? 33.042 9.131 -25.015 1.00 94.44 95 VAL A O 1
ATOM 793 N N . ARG A 1 96 ? 33.544 8.887 -22.837 1.00 97.50 96 ARG A N 1
ATOM 794 C CA . ARG A 1 96 ? 34.981 9.151 -23.008 1.00 97.50 96 ARG A CA 1
ATOM 795 C C . ARG A 1 96 ? 35.661 8.047 -23.810 1.00 97.50 96 ARG A C 1
ATOM 797 O O . ARG A 1 96 ? 36.459 8.366 -24.695 1.00 97.50 96 ARG A O 1
ATOM 804 N N . GLU A 1 97 ? 35.338 6.784 -23.554 1.00 97.75 97 GLU A N 1
ATOM 805 C CA . GLU A 1 97 ? 35.891 5.661 -24.304 1.00 97.75 97 GLU A CA 1
ATOM 806 C C . GLU A 1 97 ? 35.460 5.699 -25.775 1.00 97.75 97 GLU A C 1
ATOM 808 O O . GLU A 1 97 ? 36.313 5.631 -26.663 1.00 97.75 97 GLU A O 1
ATOM 813 N N . LEU A 1 98 ? 34.169 5.892 -26.052 1.00 95.06 98 LEU A N 1
ATOM 814 C CA . LEU A 1 98 ? 33.643 5.992 -27.416 1.00 95.06 98 LEU A CA 1
ATOM 815 C C . LEU A 1 98 ? 34.290 7.139 -28.197 1.00 95.06 98 LEU A C 1
ATOM 817 O O . LEU A 1 98 ? 34.677 6.962 -29.355 1.00 95.06 98 LEU A O 1
ATOM 821 N N . ARG A 1 99 ? 34.479 8.304 -27.561 1.00 96.44 99 ARG A N 1
ATOM 822 C CA . ARG A 1 99 ? 35.213 9.430 -28.164 1.00 96.44 99 ARG A CA 1
ATOM 823 C C . ARG A 1 99 ? 36.650 9.045 -28.499 1.00 96.44 99 ARG A C 1
ATOM 825 O O . ARG A 1 99 ? 37.102 9.298 -29.611 1.00 96.44 99 ARG A O 1
ATOM 832 N N . LEU A 1 100 ? 37.348 8.376 -27.581 1.00 98.00 100 LEU A N 1
ATOM 833 C CA . LEU A 1 100 ? 38.716 7.917 -27.811 1.00 98.00 100 LEU A CA 1
ATOM 834 C C . LEU A 1 100 ? 38.798 6.890 -28.953 1.00 98.00 100 LEU A C 1
ATOM 836 O O . LEU A 1 100 ? 39.747 6.918 -29.740 1.00 98.00 100 LEU A O 1
ATOM 840 N N . GLN A 1 101 ? 37.831 5.976 -29.053 1.00 96.06 101 GLN A N 1
ATOM 841 C CA . GLN A 1 101 ? 37.754 5.000 -30.142 1.00 96.06 101 GLN A CA 1
ATOM 842 C C . GLN A 1 101 ? 37.505 5.690 -31.491 1.00 96.06 101 GLN A C 1
ATOM 844 O O . GLN A 1 101 ? 38.207 5.399 -32.464 1.00 96.06 101 GLN A O 1
ATOM 849 N N . TYR A 1 102 ? 36.575 6.647 -31.537 1.00 94.62 102 TYR A N 1
ATOM 850 C CA . TYR A 1 102 ? 36.296 7.444 -32.729 1.00 94.62 102 TYR A CA 1
ATOM 851 C C . TYR A 1 102 ? 37.522 8.252 -33.177 1.00 94.62 102 TYR A C 1
ATOM 853 O O . TYR A 1 102 ? 37.903 8.194 -34.346 1.00 94.62 102 TYR A O 1
ATOM 861 N N . ASP A 1 103 ? 38.207 8.923 -32.249 1.00 96.62 103 ASP A N 1
ATOM 862 C CA . ASP A 1 103 ? 39.423 9.686 -32.546 1.00 96.62 103 ASP A CA 1
ATOM 863 C C . ASP A 1 103 ? 40.542 8.787 -33.086 1.00 96.62 103 ASP A C 1
ATOM 865 O O . ASP A 1 103 ? 41.213 9.133 -34.062 1.00 96.62 103 ASP A O 1
ATOM 869 N N . LYS A 1 104 ? 40.729 7.593 -32.504 1.00 96.88 104 LYS A N 1
ATOM 870 C CA . LYS A 1 104 ? 41.687 6.599 -33.016 1.00 96.88 104 LYS A CA 1
ATOM 871 C C . LYS A 1 104 ? 41.333 6.157 -34.436 1.00 96.88 104 LYS A C 1
ATOM 873 O O . LYS A 1 104 ? 42.221 6.102 -35.288 1.00 96.88 104 LYS A O 1
ATOM 878 N N . MET A 1 105 ? 40.062 5.861 -34.703 1.00 96.38 105 MET A N 1
ATOM 879 C CA . MET A 1 105 ? 39.590 5.475 -36.035 1.00 96.38 105 MET A CA 1
ATOM 880 C C . MET A 1 105 ? 39.825 6.600 -37.054 1.00 96.38 105 MET A C 1
ATOM 882 O O . MET A 1 105 ? 40.389 6.353 -38.121 1.00 96.38 105 MET A O 1
ATOM 886 N N . MET A 1 106 ? 39.488 7.840 -36.694 1.00 95.56 106 MET A N 1
ATOM 887 C CA . MET A 1 106 ? 39.723 9.025 -37.522 1.00 95.56 106 MET A CA 1
ATOM 888 C C . MET A 1 106 ? 41.209 9.235 -37.822 1.00 95.56 106 MET A C 1
ATOM 890 O O . MET A 1 106 ? 41.574 9.482 -38.970 1.00 95.56 106 MET A O 1
ATOM 894 N N . GLN A 1 107 ? 42.090 9.076 -36.832 1.00 97.00 107 GLN A N 1
ATOM 895 C CA . GLN A 1 107 ? 43.538 9.159 -37.046 1.00 97.00 107 GLN A CA 1
ATOM 896 C C . GLN A 1 107 ? 44.055 8.064 -37.987 1.00 97.00 107 GLN A C 1
ATOM 898 O O . GLN A 1 107 ? 44.960 8.314 -38.785 1.00 97.00 107 GLN A O 1
ATOM 903 N N . VAL A 1 108 ? 43.510 6.847 -37.903 1.00 96.56 108 VAL A N 1
ATOM 904 C CA . VAL A 1 108 ? 43.876 5.748 -38.808 1.00 96.56 108 VAL A CA 1
ATOM 905 C C . VAL A 1 108 ? 43.437 6.054 -40.238 1.00 96.56 108 VAL A C 1
ATOM 907 O O . VAL A 1 108 ? 44.253 5.920 -41.150 1.00 96.56 108 VAL A O 1
ATOM 910 N N . GLU A 1 109 ? 42.201 6.510 -40.450 1.00 93.62 109 GLU A N 1
ATOM 911 C CA . GLU A 1 109 ? 41.735 6.910 -41.784 1.00 93.62 109 GLU A CA 1
ATOM 912 C C . GLU A 1 109 ? 42.533 8.098 -42.329 1.00 93.62 109 GLU A C 1
ATOM 914 O O . GLU A 1 109 ? 43.002 8.056 -43.466 1.00 93.62 109 GLU A O 1
ATOM 919 N N . GLN A 1 110 ? 42.818 9.110 -41.507 1.00 94.94 110 GLN A N 1
ATOM 920 C CA . GLN A 1 110 ? 43.665 10.232 -41.909 1.00 94.94 110 GLN A CA 1
ATOM 921 C C . GLN A 1 110 ? 45.074 9.769 -42.312 1.00 94.94 110 GLN A C 1
ATOM 923 O O . GLN A 1 110 ? 45.604 10.215 -43.331 1.00 94.94 110 GLN A O 1
ATOM 928 N N . LYS A 1 111 ? 45.676 8.825 -41.575 1.00 96.69 111 LYS A N 1
ATOM 929 C CA . LYS A 1 111 ? 46.959 8.209 -41.955 1.00 96.69 111 LYS A CA 1
ATOM 930 C C . LYS A 1 111 ? 46.862 7.461 -43.285 1.00 96.69 111 LYS A C 1
ATOM 932 O O . LYS A 1 111 ? 47.751 7.629 -44.116 1.00 96.69 111 LYS A O 1
ATOM 937 N N . LYS A 1 112 ? 45.796 6.686 -43.523 1.00 96.44 112 LYS A N 1
ATOM 938 C CA . LYS A 1 112 ? 45.570 6.002 -44.811 1.00 96.44 112 LYS A CA 1
ATOM 939 C C . LYS A 1 112 ? 45.417 7.000 -45.958 1.00 96.44 112 LYS A C 1
ATOM 941 O O . LYS A 1 112 ? 46.014 6.804 -47.014 1.00 96.44 112 LYS A O 1
ATOM 946 N N . HIS A 1 113 ? 44.656 8.076 -45.766 1.00 93.44 113 HIS A N 1
ATOM 947 C CA . HIS A 1 113 ? 44.515 9.142 -46.758 1.00 93.44 113 HIS A CA 1
ATOM 948 C C . HIS A 1 113 ? 45.858 9.812 -47.058 1.00 93.44 113 HIS A C 1
ATOM 950 O O . HIS A 1 113 ? 46.215 9.943 -48.226 1.00 93.44 113 HIS A O 1
ATOM 956 N N . ASN A 1 114 ? 46.644 10.142 -46.031 1.00 94.44 114 ASN A N 1
ATOM 957 C CA . ASN A 1 114 ? 47.977 10.720 -46.205 1.00 94.44 114 ASN A CA 1
ATOM 958 C C . ASN A 1 114 ? 48.929 9.768 -46.944 1.00 94.44 114 ASN A C 1
ATOM 960 O O . ASN A 1 114 ? 49.657 10.206 -47.828 1.00 94.44 114 ASN A O 1
ATOM 964 N N . GLN A 1 115 ? 48.891 8.466 -46.645 1.00 95.31 115 GLN A N 1
ATOM 965 C CA . GLN A 1 115 ? 49.659 7.458 -47.384 1.00 95.31 115 GLN A CA 1
ATOM 966 C C . GLN A 1 115 ? 49.240 7.396 -48.855 1.00 95.31 115 GLN A C 1
ATOM 968 O O . GLN A 1 115 ? 50.099 7.408 -49.732 1.00 95.31 115 GLN A O 1
ATOM 973 N N . ARG A 1 116 ? 47.931 7.394 -49.147 1.00 94.75 116 ARG A N 1
ATOM 974 C CA . ARG A 1 116 ? 47.424 7.441 -50.529 1.00 94.75 116 ARG A CA 1
ATOM 975 C C . ARG A 1 116 ? 47.905 8.700 -51.252 1.00 94.75 116 ARG A C 1
ATOM 977 O O . ARG A 1 116 ? 48.390 8.591 -52.373 1.00 94.75 116 ARG A O 1
ATOM 984 N N . ILE A 1 117 ? 47.838 9.865 -50.609 1.00 93.88 117 ILE A N 1
ATOM 985 C CA . ILE A 1 117 ? 48.339 11.126 -51.174 1.00 93.88 117 ILE A CA 1
ATOM 986 C C . ILE A 1 117 ? 49.845 11.035 -51.448 1.00 93.88 117 ILE A C 1
ATOM 988 O O . ILE A 1 117 ? 50.255 11.350 -52.559 1.00 93.88 117 ILE A O 1
ATOM 992 N N . SER A 1 118 ? 50.646 10.533 -50.502 1.00 94.50 118 SER A N 1
ATOM 993 C CA . SER A 1 118 ? 52.092 10.327 -50.692 1.00 94.50 118 SER A CA 1
ATOM 994 C C . SER A 1 118 ? 52.372 9.414 -51.883 1.00 94.50 118 SER A C 1
ATOM 996 O O . SER A 1 118 ? 53.146 9.768 -52.763 1.00 94.50 118 SER A O 1
ATOM 998 N N . THR A 1 119 ? 51.671 8.280 -51.985 1.00 93.94 119 THR A N 1
ATOM 999 C CA . THR A 1 119 ? 51.857 7.340 -53.104 1.00 93.94 119 THR A CA 1
ATOM 1000 C C . THR A 1 119 ? 51.457 7.950 -54.450 1.00 93.94 119 THR A C 1
ATOM 1002 O O . THR A 1 119 ? 52.071 7.657 -55.473 1.00 93.94 119 THR A O 1
ATOM 1005 N N . LEU A 1 120 ? 50.439 8.819 -54.481 1.00 92.94 120 LEU A N 1
ATOM 1006 C CA . LEU A 1 120 ? 50.061 9.552 -55.689 1.00 92.94 120 LEU A CA 1
ATOM 1007 C C . LEU A 1 120 ? 51.104 10.612 -56.048 1.00 92.94 120 LEU A C 1
ATOM 1009 O O . LEU A 1 120 ? 51.434 10.741 -57.222 1.00 92.94 120 LEU A O 1
ATOM 1013 N N . GLN A 1 121 ? 51.649 11.326 -55.062 1.00 94.00 121 GLN A N 1
ATOM 1014 C CA . GLN A 1 121 ? 52.729 12.294 -55.260 1.00 94.00 121 GLN A CA 1
ATOM 1015 C C . GLN A 1 121 ? 54.008 11.622 -55.771 1.00 94.00 121 GLN A C 1
ATOM 1017 O O . GLN A 1 121 ? 54.616 12.132 -56.703 1.00 94.00 121 GLN A O 1
ATOM 1022 N N . GLU A 1 122 ? 54.375 10.456 -55.235 1.00 93.50 122 GLU A N 1
ATOM 1023 C CA . GLU A 1 122 ? 55.498 9.642 -55.722 1.00 93.50 122 GLU A CA 1
ATOM 1024 C C . GLU A 1 122 ? 55.283 9.171 -57.165 1.00 93.50 122 GLU A C 1
ATOM 1026 O O . GLU A 1 122 ? 56.198 9.190 -57.984 1.00 93.50 122 GLU A O 1
ATOM 1031 N N . ARG A 1 123 ? 54.057 8.763 -57.512 1.00 94.00 123 ARG A N 1
ATOM 1032 C CA . ARG A 1 123 ? 53.723 8.382 -58.891 1.00 94.00 123 ARG A CA 1
ATOM 1033 C C . ARG A 1 123 ? 53.747 9.574 -59.840 1.00 94.00 123 ARG A C 1
ATOM 1035 O O . ARG A 1 123 ? 54.171 9.406 -60.979 1.00 94.00 123 ARG A O 1
ATOM 1042 N N . LEU A 1 124 ? 53.278 10.739 -59.393 1.00 91.81 124 LEU A N 1
ATOM 1043 C CA . LEU A 1 124 ? 53.331 11.980 -60.164 1.00 91.81 124 LEU A CA 1
ATOM 1044 C C . LEU A 1 124 ? 54.780 12.400 -60.403 1.00 91.81 124 LEU A C 1
ATOM 1046 O O . LEU A 1 124 ? 55.156 12.569 -61.554 1.00 91.81 124 LEU A O 1
ATOM 1050 N N . SER A 1 125 ? 55.619 12.432 -59.368 1.00 93.25 125 SER A N 1
ATOM 1051 C CA . SER A 1 125 ? 57.032 12.783 -59.527 1.00 93.25 125 SER A CA 1
ATOM 1052 C C . SER A 1 125 ? 57.785 11.785 -60.411 1.00 93.25 125 SER A C 1
ATOM 1054 O O . SER A 1 125 ? 58.586 12.193 -61.246 1.00 93.25 125 SER A O 1
ATOM 1056 N N . ALA A 1 126 ? 57.492 10.483 -60.314 1.00 91.69 126 ALA A N 1
ATOM 1057 C CA . ALA A 1 126 ? 58.048 9.484 -61.228 1.00 91.69 126 ALA A CA 1
ATOM 1058 C C . ALA A 1 126 ? 57.608 9.713 -62.686 1.00 91.69 126 ALA A C 1
ATOM 1060 O O . ALA A 1 126 ? 58.383 9.476 -63.612 1.00 91.69 126 ALA A O 1
ATOM 1061 N N . LYS A 1 127 ? 56.368 10.173 -62.904 1.00 91.38 127 LYS A N 1
ATOM 1062 C CA . LYS A 1 127 ? 55.877 10.551 -64.234 1.00 91.38 127 LYS A CA 1
ATOM 1063 C C . LYS A 1 127 ? 56.526 11.834 -64.743 1.00 91.38 127 LYS A C 1
ATOM 1065 O O . LYS A 1 127 ? 56.867 11.859 -65.919 1.00 91.38 127 LYS A O 1
ATOM 1070 N N . ASP A 1 128 ? 56.748 12.824 -63.885 1.00 90.94 128 ASP A N 1
ATOM 1071 C CA . ASP A 1 128 ? 57.468 14.051 -64.237 1.00 90.94 128 ASP A CA 1
ATOM 1072 C C . ASP A 1 128 ? 58.909 13.730 -64.662 1.00 90.94 128 ASP A C 1
ATOM 1074 O O . ASP A 1 128 ? 59.351 14.175 -65.715 1.00 90.94 128 ASP A O 1
ATOM 1078 N N . VAL A 1 129 ? 59.608 12.853 -63.929 1.00 90.56 129 VAL A N 1
ATOM 1079 C CA . VAL A 1 129 ? 60.952 12.379 -64.312 1.00 90.56 129 VAL A CA 1
ATOM 1080 C C . VAL A 1 129 ? 60.929 11.654 -65.659 1.00 90.56 129 VAL A C 1
ATOM 1082 O O . VAL A 1 129 ? 61.762 11.933 -66.518 1.00 90.56 129 VAL A O 1
ATOM 1085 N N . ALA A 1 130 ? 59.966 10.755 -65.881 1.00 87.38 130 ALA A N 1
ATOM 1086 C CA . ALA A 1 130 ? 59.830 10.066 -67.165 1.00 87.38 130 ALA A CA 1
ATOM 1087 C C . ALA A 1 130 ? 59.513 11.041 -68.315 1.00 87.38 130 ALA A C 1
ATOM 1089 O O . ALA A 1 130 ? 59.963 10.837 -69.442 1.00 87.38 130 ALA A O 1
ATOM 1090 N N . TYR A 1 131 ? 58.750 12.102 -68.042 1.00 87.31 131 TYR A N 1
ATOM 1091 C CA . TYR A 1 131 ? 58.461 13.154 -69.010 1.00 87.31 131 TYR A CA 1
ATOM 1092 C C . TYR A 1 131 ? 59.717 13.971 -69.336 1.00 87.31 131 TYR A C 1
ATOM 1094 O O . TYR A 1 131 ? 60.014 14.179 -70.510 1.00 87.31 131 TYR A O 1
ATOM 1102 N N . ASP A 1 132 ? 60.507 14.343 -68.327 1.00 85.44 132 ASP A N 1
ATOM 1103 C CA . ASP A 1 132 ? 61.798 15.014 -68.507 1.00 85.44 132 ASP A CA 1
ATOM 1104 C C . ASP A 1 132 ? 62.789 14.147 -69.305 1.00 85.44 132 ASP A C 1
ATOM 1106 O O . ASP A 1 132 ? 63.542 14.654 -70.139 1.00 85.44 132 ASP A O 1
ATOM 1110 N N . GLU A 1 133 ? 62.807 12.833 -69.070 1.00 83.94 133 GLU A N 1
ATOM 1111 C CA . GLU A 1 133 ? 63.616 11.876 -69.835 1.00 83.94 133 GLU A CA 1
ATOM 1112 C C . GLU A 1 133 ? 63.160 11.778 -71.295 1.00 83.94 133 GLU A C 1
ATOM 1114 O O . GLU A 1 133 ? 63.994 11.846 -72.200 1.00 83.94 133 GLU A O 1
ATOM 1119 N N . LEU A 1 134 ? 61.850 11.690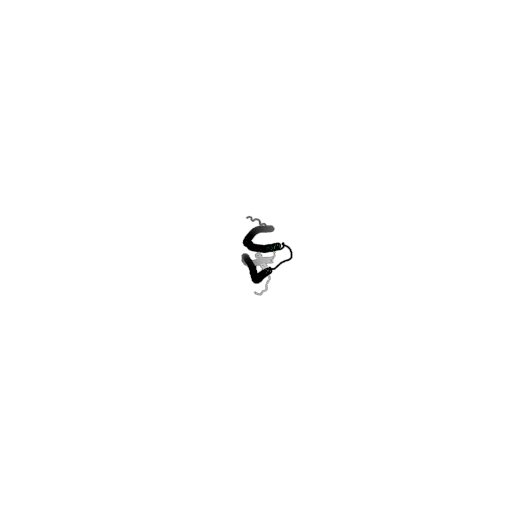 -71.544 1.00 80.12 134 LEU A N 1
ATOM 1120 C CA . LEU A 1 134 ? 61.293 11.719 -72.899 1.00 80.12 134 LEU A CA 1
ATOM 1121 C C . LEU A 1 134 ? 61.597 13.042 -73.605 1.00 80.12 134 LEU A C 1
ATOM 1123 O O . LEU A 1 134 ? 61.962 13.032 -74.778 1.00 80.12 134 LEU A O 1
ATOM 1127 N N . GLN A 1 135 ? 61.516 14.171 -72.901 1.00 77.69 135 GLN A N 1
ATOM 1128 C CA . GLN A 1 135 ? 61.852 15.478 -73.455 1.00 77.69 135 GLN A CA 1
ATOM 1129 C C . GLN A 1 135 ? 63.341 15.564 -73.823 1.00 77.69 135 GLN A C 1
ATOM 1131 O O . GLN A 1 135 ? 63.678 16.064 -74.894 1.00 77.69 135 GLN A O 1
ATOM 1136 N N . LYS A 1 136 ? 64.239 15.013 -72.996 1.00 75.00 136 LYS A N 1
ATOM 1137 C CA . LYS A 1 136 ? 65.676 14.910 -73.317 1.00 75.00 136 LYS A CA 1
ATOM 1138 C C . LYS A 1 136 ? 65.947 14.002 -74.519 1.00 75.00 136 LYS A C 1
ATOM 1140 O O . LYS A 1 136 ? 66.789 14.343 -75.345 1.00 75.00 136 LYS A O 1
ATOM 1145 N N . MET A 1 137 ? 65.240 12.877 -74.634 1.00 66.12 137 MET A N 1
ATOM 1146 C CA . MET A 1 137 ? 65.339 11.971 -75.788 1.00 66.12 137 MET A CA 1
ATOM 1147 C C . MET A 1 137 ? 64.794 12.611 -77.070 1.00 66.12 137 MET A C 1
ATOM 1149 O O . MET A 1 137 ? 65.361 12.423 -78.141 1.00 66.12 137 MET A O 1
ATOM 1153 N N . HIS A 1 138 ? 63.734 13.413 -76.974 1.00 59.34 138 HIS A N 1
ATOM 1154 C CA . HIS A 1 138 ? 63.194 14.127 -78.128 1.00 59.34 138 HIS A CA 1
ATOM 1155 C C . HIS A 1 138 ? 64.181 15.186 -78.647 1.00 59.34 138 HIS A C 1
ATOM 1157 O O . HIS A 1 138 ? 64.425 15.258 -79.846 1.00 59.34 138 HIS A O 1
ATOM 1163 N N . VAL A 1 139 ? 64.848 15.913 -77.741 1.00 58.09 139 VAL A N 1
ATOM 1164 C CA . VAL A 1 139 ? 65.910 16.875 -78.090 1.00 58.09 139 VAL A CA 1
ATOM 1165 C C . VAL A 1 139 ? 67.160 16.192 -78.675 1.00 58.09 139 VAL A C 1
ATOM 1167 O O . VAL A 1 139 ? 67.882 16.820 -79.443 1.00 58.09 139 VAL A O 1
ATOM 1170 N N . SER A 1 140 ? 67.439 14.919 -78.359 1.00 53.50 140 SER A N 1
ATOM 1171 C CA . SER A 1 140 ? 68.580 14.201 -78.954 1.00 53.50 140 SER A CA 1
ATOM 1172 C C . SER A 1 140 ? 68.289 13.617 -80.343 1.00 53.50 140 SER A C 1
ATOM 1174 O O . SER A 1 140 ? 69.213 13.539 -81.150 1.00 53.50 140 SER A O 1
ATOM 1176 N N . CYS A 1 141 ? 67.034 13.269 -80.653 1.00 48.56 141 CYS A N 1
ATOM 1177 C CA . CYS A 1 141 ? 66.621 12.839 -81.996 1.00 48.56 141 CYS A CA 1
ATOM 1178 C C . CYS A 1 141 ? 66.526 14.006 -82.996 1.00 48.56 141 CYS A C 1
ATOM 1180 O O . CYS A 1 141 ? 66.955 13.845 -84.133 1.00 48.56 141 CYS A O 1
ATOM 1182 N N . ASP A 1 142 ? 66.051 15.184 -82.575 1.00 49.69 142 ASP A N 1
ATOM 1183 C CA . ASP A 1 142 ? 65.887 16.348 -83.471 1.00 49.69 142 ASP A CA 1
ATOM 1184 C C . ASP A 1 142 ? 67.223 16.928 -83.983 1.00 49.69 142 ASP A C 1
ATOM 1186 O O . ASP A 1 142 ? 67.274 17.546 -85.045 1.00 49.69 142 ASP A O 1
ATOM 1190 N N . ASN A 1 143 ? 68.326 16.710 -83.257 1.00 51.91 143 ASN A N 1
ATOM 1191 C CA . ASN A 1 143 ? 69.649 17.179 -83.683 1.00 51.91 143 ASN A CA 1
ATOM 1192 C C . ASN A 1 143 ? 70.263 16.307 -84.797 1.00 51.91 143 ASN A C 1
ATOM 1194 O O . ASN A 1 143 ? 71.024 16.822 -85.607 1.00 51.91 143 ASN A O 1
ATOM 1198 N N . GLY A 1 144 ? 69.936 15.009 -84.863 1.00 53.62 144 GLY A N 1
ATOM 1199 C CA . GLY A 1 144 ? 70.495 14.095 -85.871 1.00 53.62 144 GLY A CA 1
ATOM 1200 C C . GLY A 1 144 ? 69.891 14.285 -87.265 1.00 53.62 144 GLY A C 1
ATOM 1201 O O . GLY A 1 144 ? 70.615 14.311 -88.256 1.00 53.62 144 GLY A O 1
ATOM 1202 N N . ASP A 1 145 ? 68.577 14.501 -87.337 1.00 50.75 145 ASP A N 1
ATOM 1203 C CA . ASP A 1 145 ? 67.872 14.670 -88.615 1.00 50.75 145 ASP A CA 1
ATOM 1204 C C . ASP A 1 145 ? 68.098 16.068 -89.240 1.00 50.75 145 ASP A C 1
ATOM 1206 O O . ASP A 1 145 ? 67.983 16.239 -90.457 1.00 50.75 145 ASP A O 1
ATOM 1210 N N . MET A 1 146 ? 68.463 17.074 -88.431 1.00 52.94 146 MET A N 1
ATOM 1211 C CA . MET A 1 146 ? 68.850 18.414 -88.904 1.00 52.94 146 MET A CA 1
ATOM 1212 C C . MET A 1 146 ? 70.264 18.454 -89.500 1.00 52.94 146 MET A C 1
ATOM 1214 O O . MET A 1 146 ? 70.460 19.109 -90.527 1.00 52.94 146 MET A O 1
ATOM 1218 N N . ASP A 1 147 ? 71.221 17.722 -88.921 1.00 56.28 147 ASP A N 1
ATOM 1219 C CA . ASP A 1 147 ? 72.606 17.666 -89.411 1.00 56.28 147 ASP A CA 1
ATOM 1220 C C . ASP A 1 147 ? 72.705 16.955 -90.779 1.00 56.28 147 ASP A C 1
ATOM 1222 O O . ASP A 1 147 ? 73.415 17.422 -91.677 1.00 56.28 147 ASP A O 1
ATOM 1226 N N . ASP A 1 148 ? 71.930 15.886 -90.998 1.00 58.22 148 ASP A N 1
ATOM 1227 C CA . ASP A 1 148 ? 71.884 15.171 -92.284 1.00 58.22 148 ASP A CA 1
ATOM 1228 C C . ASP A 1 148 ? 71.233 16.017 -93.400 1.00 58.22 148 ASP A C 1
ATOM 1230 O O . ASP A 1 148 ? 71.684 16.015 -94.553 1.00 58.22 148 ASP A O 1
ATOM 1234 N N . LEU A 1 149 ? 70.212 16.817 -93.068 1.00 58.19 149 LEU A N 1
ATOM 1235 C CA . LEU A 1 149 ? 69.599 17.778 -93.996 1.00 58.19 149 LEU A CA 1
ATOM 1236 C C . LEU A 1 149 ? 70.536 18.946 -94.342 1.00 58.19 149 LEU A C 1
ATOM 1238 O O . LEU A 1 149 ? 70.507 19.453 -95.472 1.00 58.19 149 LEU A O 1
ATOM 1242 N N . GLU A 1 150 ? 71.372 19.379 -93.399 1.00 64.12 150 GLU A N 1
ATOM 1243 C CA . GLU A 1 150 ? 72.360 20.437 -93.615 1.00 64.12 150 GLU A CA 1
ATOM 1244 C C . GLU A 1 150 ? 73.556 19.943 -94.453 1.00 64.12 150 GLU A C 1
ATOM 1246 O O . GLU A 1 150 ? 74.022 20.659 -95.348 1.00 64.12 150 GLU A O 1
ATOM 1251 N N . LEU A 1 151 ? 73.976 18.685 -94.275 1.00 67.06 151 LEU A N 1
ATOM 1252 C CA . LEU A 1 151 ? 74.954 18.004 -95.134 1.00 67.06 151 LEU A CA 1
ATOM 1253 C C . LEU A 1 151 ? 74.471 17.889 -96.588 1.00 67.06 151 LEU A C 1
ATOM 1255 O O . LEU A 1 151 ? 75.183 18.313 -97.503 1.00 67.06 151 LEU A O 1
ATOM 1259 N N . LEU A 1 152 ? 73.235 17.430 -96.808 1.00 68.25 152 LEU A N 1
ATOM 1260 C CA . LEU A 1 152 ? 72.629 17.332 -98.145 1.00 68.25 152 LEU A CA 1
ATOM 1261 C C . LEU A 1 152 ? 72.458 18.704 -98.822 1.00 68.25 152 LEU A C 1
ATOM 1263 O O . LEU A 1 152 ? 72.663 18.834 -100.033 1.00 68.25 152 LEU A O 1
ATOM 1267 N N . ARG A 1 153 ? 72.138 19.763 -98.061 1.00 69.69 153 ARG A N 1
ATOM 1268 C CA . ARG A 1 153 ? 72.104 21.143 -98.587 1.00 69.69 153 ARG A CA 1
ATOM 1269 C C . ARG A 1 153 ? 73.482 21.639 -99.016 1.00 69.69 153 ARG A C 1
ATOM 1271 O O . ARG A 1 153 ? 73.590 22.302 -100.050 1.00 69.69 153 ARG A O 1
ATOM 1278 N N . ASN A 1 154 ? 74.520 21.318 -98.249 1.00 70.75 154 ASN A N 1
ATOM 1279 C CA . ASN A 1 154 ? 75.892 21.718 -98.547 1.00 70.75 154 ASN A CA 1
ATOM 1280 C C . ASN A 1 154 ? 76.483 20.953 -99.744 1.00 70.75 154 ASN A C 1
ATOM 1282 O O . ASN A 1 154 ? 77.202 21.550 -100.548 1.00 70.75 154 ASN A O 1
ATOM 1286 N N . GLU A 1 155 ? 76.151 19.672 -99.920 1.00 71.12 155 GLU A N 1
ATOM 1287 C CA . GLU A 1 155 ? 76.540 18.898 -101.109 1.00 71.12 155 GLU A CA 1
ATOM 1288 C C . GLU A 1 155 ? 75.850 19.409 -102.380 1.00 71.12 155 GLU A C 1
ATOM 1290 O O . GLU A 1 155 ? 76.518 19.641 -103.390 1.00 71.12 155 GLU A O 1
ATOM 1295 N N . LEU A 1 156 ? 74.549 19.714 -102.311 1.00 69.88 156 LEU A N 1
ATOM 1296 C CA . LEU A 1 156 ? 73.809 20.296 -103.436 1.00 69.88 156 LEU A CA 1
ATOM 1297 C C . LEU A 1 156 ? 74.356 21.681 -103.836 1.00 69.88 156 LEU A C 1
ATOM 1299 O O . LEU A 1 156 ? 74.376 22.041 -105.016 1.00 69.88 156 LEU A O 1
ATOM 1303 N N . ALA A 1 157 ? 74.805 22.476 -102.861 1.00 71.12 157 ALA A N 1
ATOM 1304 C CA . ALA A 1 157 ? 75.439 23.766 -103.118 1.00 71.12 157 ALA A CA 1
ATOM 1305 C C . ALA A 1 157 ? 76.811 23.608 -103.795 1.00 71.12 157 ALA A C 1
ATOM 1307 O O . ALA A 1 157 ? 77.111 24.342 -104.739 1.00 71.12 157 ALA A O 1
ATOM 1308 N N . LYS A 1 158 ? 77.622 22.627 -103.375 1.00 73.19 158 LYS A N 1
ATOM 1309 C CA . LYS A 1 158 ? 78.914 22.328 -104.011 1.00 73.19 158 LYS A CA 1
ATOM 1310 C C . LYS A 1 158 ? 78.743 21.903 -105.468 1.00 73.19 158 LYS A C 1
ATOM 1312 O O . LYS A 1 158 ? 79.377 22.515 -106.330 1.00 73.19 158 LYS A O 1
ATOM 1317 N N . GLU A 1 159 ? 77.828 20.975 -105.751 1.00 72.62 159 GLU A N 1
ATOM 1318 C CA . GLU A 1 159 ? 77.579 20.483 -107.116 1.00 72.62 159 GLU A CA 1
ATOM 1319 C C . GLU A 1 159 ? 77.113 21.614 -108.058 1.00 72.62 159 GLU A C 1
ATOM 1321 O O . GLU A 1 159 ? 77.554 21.711 -109.206 1.00 72.62 159 GLU A O 1
ATOM 1326 N N . LYS A 1 160 ? 76.278 22.544 -107.563 1.00 70.19 160 LYS A N 1
ATOM 1327 C CA . LYS A 1 160 ? 75.874 23.734 -108.333 1.00 70.19 160 LYS A CA 1
ATOM 1328 C C . LYS A 1 160 ? 77.060 24.629 -108.692 1.00 70.19 160 LYS A C 1
ATOM 1330 O O . LYS A 1 160 ? 77.160 25.058 -109.840 1.00 70.19 160 LYS A O 1
ATOM 1335 N N . THR A 1 161 ? 77.973 24.878 -107.750 1.00 72.25 161 THR A N 1
ATOM 1336 C CA . THR A 1 161 ? 79.156 25.715 -108.022 1.00 72.25 161 THR A CA 1
ATOM 1337 C C . THR A 1 161 ? 80.167 25.045 -108.953 1.00 72.25 161 THR A C 1
ATOM 1339 O O . THR A 1 161 ? 80.866 25.739 -109.686 1.00 72.25 161 THR A O 1
ATOM 1342 N N . GLU A 1 162 ? 80.265 23.714 -108.955 1.00 72.56 162 GLU A N 1
ATOM 1343 C CA . GLU A 1 162 ? 81.118 22.983 -109.902 1.00 72.56 162 GLU A CA 1
ATOM 1344 C C . GLU A 1 162 ? 80.580 23.078 -111.330 1.00 72.56 162 GLU A C 1
ATOM 1346 O O . GLU A 1 162 ? 81.328 23.450 -112.232 1.00 72.56 162 GLU A O 1
ATOM 1351 N N . ARG A 1 163 ? 79.270 22.892 -111.536 1.00 70.94 163 ARG A N 1
ATOM 1352 C CA . ARG A 1 163 ? 78.658 23.059 -112.867 1.00 70.94 163 ARG A CA 1
ATOM 1353 C C . ARG A 1 163 ? 78.740 24.486 -113.399 1.00 70.94 163 ARG A C 1
ATOM 1355 O O . ARG A 1 163 ? 78.836 24.686 -114.608 1.00 70.94 163 ARG A O 1
ATOM 1362 N N . GLU A 1 164 ? 78.669 25.488 -112.525 1.00 68.94 164 GLU A N 1
ATOM 1363 C CA . GLU A 1 164 ? 78.868 26.886 -112.923 1.00 68.94 164 GLU A CA 1
ATOM 1364 C C . GLU A 1 164 ? 80.317 27.157 -113.351 1.00 68.94 164 GLU A C 1
ATOM 1366 O O . GLU A 1 164 ? 80.525 27.863 -114.338 1.00 68.94 164 GLU A O 1
ATOM 1371 N N . ARG A 1 165 ? 81.312 26.545 -112.691 1.00 73.69 165 ARG A N 1
ATOM 1372 C CA . ARG A 1 165 ? 82.722 26.620 -113.119 1.00 73.69 165 ARG A CA 1
ATOM 1373 C C . ARG A 1 165 ? 82.964 25.915 -114.449 1.00 73.69 165 ARG A C 1
ATOM 1375 O O . ARG A 1 165 ? 83.662 26.471 -115.289 1.00 73.69 165 ARG A O 1
ATOM 1382 N N . GLU A 1 166 ? 82.361 24.748 -114.665 1.00 69.62 166 GLU A N 1
ATOM 1383 C CA . GLU A 1 166 ? 82.446 24.053 -115.954 1.00 69.62 166 GLU A CA 1
ATOM 1384 C C . GLU A 1 166 ? 81.848 24.903 -117.080 1.00 69.62 166 GLU A C 1
ATOM 1386 O O . GLU A 1 166 ? 82.477 25.075 -118.119 1.00 69.62 166 GLU A O 1
ATOM 1391 N N . ARG A 1 167 ? 80.669 25.513 -116.878 1.00 70.19 167 ARG A N 1
ATOM 1392 C CA . ARG A 1 167 ? 80.084 26.427 -117.879 1.00 70.19 167 ARG A CA 1
ATOM 1393 C C . ARG A 1 167 ? 80.982 27.627 -118.165 1.00 70.19 167 ARG A C 1
ATOM 1395 O O . ARG A 1 167 ? 81.134 27.988 -119.325 1.00 70.19 167 ARG A O 1
ATOM 1402 N N . ALA A 1 168 ? 81.589 28.212 -117.132 1.00 68.38 168 ALA A N 1
ATOM 1403 C CA . ALA A 1 168 ? 82.518 29.323 -117.300 1.00 68.38 168 ALA A CA 1
ATOM 1404 C C . ALA A 1 168 ? 83.774 28.917 -118.092 1.00 68.38 168 ALA A C 1
ATOM 1406 O O . ALA A 1 168 ? 84.197 29.674 -118.960 1.00 68.38 168 ALA A O 1
ATOM 1407 N N . GLN A 1 169 ? 84.318 27.713 -117.867 1.00 72.81 169 GLN A N 1
ATOM 1408 C CA . GLN A 1 169 ? 85.427 27.173 -118.668 1.00 72.81 169 GLN A CA 1
ATOM 1409 C C . GLN A 1 169 ? 85.034 26.989 -120.138 1.00 72.81 169 GLN A C 1
ATOM 1411 O O . GLN A 1 169 ? 85.759 27.432 -121.024 1.00 72.81 169 GLN A O 1
ATOM 1416 N N . TRP A 1 170 ? 83.856 26.424 -120.409 1.00 71.25 170 TRP A N 1
ATOM 1417 C CA . TRP A 1 170 ? 83.351 26.271 -121.779 1.00 71.25 170 TRP A CA 1
ATOM 1418 C C . TRP A 1 170 ? 83.096 27.609 -122.490 1.00 71.25 170 TRP A C 1
ATOM 1420 O O . TRP A 1 170 ? 83.192 27.697 -123.718 1.00 71.25 170 TRP A O 1
ATOM 1430 N N . ASP A 1 171 ? 82.746 28.658 -121.748 1.00 69.69 171 ASP A N 1
ATOM 1431 C CA . ASP A 1 171 ? 82.555 30.000 -122.300 1.00 69.69 171 ASP A CA 1
ATOM 1432 C C . ASP A 1 171 ? 83.895 30.729 -122.518 1.00 69.69 171 ASP A C 1
ATOM 1434 O O . ASP A 1 171 ? 84.040 31.449 -123.509 1.00 69.69 171 ASP A O 1
ATOM 1438 N N . GLU A 1 172 ? 84.903 30.482 -121.676 1.00 68.50 172 GLU A N 1
ATOM 1439 C CA . GLU A 1 172 ? 86.278 30.966 -121.856 1.00 68.50 172 GLU A CA 1
ATOM 1440 C C . GLU A 1 172 ? 86.960 30.303 -123.065 1.00 68.50 172 GLU A C 1
ATOM 1442 O O . GLU A 1 172 ? 87.538 30.999 -123.898 1.00 68.50 172 GLU A O 1
ATOM 1447 N N . GLU A 1 173 ? 86.793 28.989 -123.248 1.00 69.31 173 GLU A N 1
ATOM 1448 C CA . GLU A 1 173 ? 87.268 28.254 -124.432 1.00 69.31 173 GLU A CA 1
ATOM 1449 C C . GLU A 1 173 ? 86.593 28.723 -125.734 1.00 69.31 173 GLU A C 1
ATOM 1451 O O . GLU A 1 173 ? 87.208 28.750 -126.802 1.00 69.31 173 GLU A O 1
ATOM 1456 N N . ARG A 1 174 ? 85.328 29.157 -125.668 1.00 67.38 174 ARG A N 1
ATOM 1457 C CA . ARG A 1 174 ? 84.661 29.799 -126.812 1.00 67.38 174 ARG A CA 1
ATOM 1458 C C . ARG A 1 174 ? 85.191 31.204 -127.083 1.00 67.38 174 ARG A C 1
ATOM 1460 O O . ARG A 1 174 ? 85.283 31.595 -128.247 1.00 67.38 174 ARG A O 1
ATOM 1467 N N . ALA A 1 175 ? 85.544 31.958 -126.044 1.00 61.78 175 ALA A N 1
ATOM 1468 C CA . ALA A 1 175 ? 86.111 33.295 -126.182 1.00 61.78 175 ALA A CA 1
ATOM 1469 C C . ALA A 1 175 ? 87.541 33.268 -126.751 1.00 61.78 175 ALA A C 1
ATOM 1471 O O . ALA A 1 175 ? 87.873 34.109 -127.589 1.00 61.78 175 ALA A O 1
ATOM 1472 N N . THR A 1 176 ? 88.366 32.285 -126.376 1.00 66.62 176 THR A N 1
ATOM 1473 C CA . THR A 1 176 ? 89.708 32.096 -126.954 1.00 66.62 176 THR A CA 1
ATOM 1474 C C . THR A 1 176 ? 89.633 31.702 -128.428 1.00 66.62 176 THR A C 1
ATOM 1476 O O . THR A 1 176 ? 90.299 32.326 -129.255 1.00 66.62 176 THR A O 1
ATOM 1479 N N . HIS A 1 177 ? 88.736 30.782 -128.798 1.00 61.91 177 HIS A N 1
ATOM 1480 C CA . HIS A 1 177 ? 88.499 30.443 -130.205 1.00 61.91 177 HIS A CA 1
ATOM 1481 C C . HIS A 1 177 ? 87.929 31.613 -131.029 1.00 61.91 177 HIS A C 1
ATOM 1483 O O . HIS A 1 177 ? 88.249 31.752 -132.212 1.00 61.91 177 HIS A O 1
ATOM 1489 N N . ALA A 1 178 ? 87.116 32.485 -130.425 1.00 60.88 178 ALA A N 1
ATOM 1490 C CA . ALA A 1 178 ? 86.626 33.698 -131.080 1.00 60.88 178 ALA A CA 1
ATOM 1491 C C . ALA A 1 178 ? 87.739 34.747 -131.284 1.00 60.88 178 ALA A C 1
ATOM 1493 O O . ALA A 1 178 ? 87.778 35.390 -132.332 1.00 60.88 178 ALA A O 1
ATOM 1494 N N . MET A 1 179 ? 88.679 34.885 -130.339 1.00 58.06 179 MET A N 1
ATOM 1495 C CA . MET A 1 179 ? 89.856 35.752 -130.502 1.00 58.06 179 MET A CA 1
ATOM 1496 C C . MET A 1 179 ? 90.817 35.252 -131.588 1.00 58.06 179 MET A C 1
ATOM 1498 O O . MET A 1 179 ? 91.348 36.077 -132.327 1.00 58.06 179 MET A O 1
ATOM 1502 N N . GLU A 1 180 ? 91.008 33.935 -131.729 1.00 60.97 180 GLU A N 1
ATOM 1503 C CA . GLU A 1 180 ? 91.825 33.343 -132.805 1.00 60.97 180 GLU A CA 1
ATOM 1504 C C . GLU A 1 180 ? 91.227 33.565 -134.209 1.00 60.97 180 GLU A C 1
ATOM 1506 O O . GLU A 1 180 ? 91.953 33.723 -135.192 1.00 60.97 180 GLU A O 1
ATOM 1511 N N . LEU A 1 181 ? 89.896 33.633 -134.316 1.00 58.19 181 LEU A N 1
ATOM 1512 C CA . LEU A 1 181 ? 89.201 33.975 -135.563 1.00 58.19 181 LEU A CA 1
ATOM 1513 C C . LEU A 1 181 ? 89.298 35.470 -135.905 1.00 58.19 181 LEU A C 1
ATOM 1515 O O . LEU A 1 181 ? 89.369 35.826 -137.084 1.00 58.19 181 LEU A O 1
ATOM 1519 N N . GLU A 1 182 ? 89.333 36.349 -134.902 1.00 55.50 182 GLU A N 1
ATOM 1520 C CA . GLU A 1 182 ? 89.465 37.795 -135.108 1.00 55.50 182 GLU A CA 1
ATOM 1521 C C . GLU A 1 182 ? 90.918 38.194 -135.455 1.00 55.50 182 GLU A C 1
ATOM 1523 O O . GLU A 1 182 ? 91.125 39.101 -136.264 1.00 55.50 182 GLU A O 1
ATOM 1528 N N . THR A 1 183 ? 91.936 37.474 -134.958 1.00 56.22 183 THR A N 1
ATOM 1529 C CA . THR A 1 183 ? 93.345 37.674 -135.363 1.00 56.22 183 THR A CA 1
ATOM 1530 C C . THR A 1 183 ? 93.619 37.230 -136.802 1.00 56.22 183 THR A C 1
ATOM 1532 O O . THR A 1 183 ? 94.298 37.952 -137.533 1.00 56.22 183 THR A O 1
ATOM 1535 N N . LEU A 1 184 ? 93.003 36.141 -137.278 1.00 54.41 184 LEU A N 1
ATOM 1536 C CA . LEU A 1 184 ? 93.093 35.714 -138.688 1.00 54.41 184 LEU A CA 1
ATOM 1537 C C . LEU A 1 184 ? 92.398 36.679 -139.671 1.00 54.41 184 LEU A C 1
ATOM 1539 O O . LEU A 1 184 ? 92.715 36.708 -140.860 1.00 54.41 184 LEU A O 1
ATOM 1543 N N . LYS A 1 185 ? 91.473 37.514 -139.187 1.00 52.31 185 LYS A N 1
ATOM 1544 C CA . LYS A 1 185 ? 90.743 38.507 -139.993 1.00 52.31 185 LYS A CA 1
ATOM 1545 C C . LYS A 1 185 ? 91.510 39.827 -140.162 1.00 52.31 185 LYS A C 1
ATOM 1547 O O . LYS A 1 185 ? 91.301 40.547 -141.143 1.00 52.31 185 LYS A O 1
ATOM 1552 N N . ILE A 1 186 ? 92.426 40.128 -139.240 1.00 54.44 186 ILE A N 1
ATOM 1553 C CA . ILE A 1 186 ? 93.255 41.343 -139.247 1.00 54.44 186 ILE A CA 1
ATOM 1554 C C . ILE A 1 186 ? 94.469 41.198 -140.186 1.00 54.44 186 ILE A C 1
ATOM 1556 O O . ILE A 1 186 ? 94.884 42.189 -140.786 1.00 54.44 186 ILE A O 1
ATOM 1560 N N . GLU A 1 187 ? 94.965 39.982 -140.436 1.00 50.12 187 GLU A N 1
ATOM 1561 C CA . GLU A 1 187 ? 96.068 39.739 -141.389 1.00 50.12 187 GLU A CA 1
ATOM 1562 C C . GLU A 1 187 ? 95.645 39.771 -142.876 1.00 50.12 187 GLU A C 1
ATOM 1564 O O . GLU A 1 187 ? 96.491 39.912 -143.756 1.00 50.12 187 GLU A O 1
ATOM 1569 N N . LEU A 1 188 ? 94.340 39.736 -143.184 1.00 49.16 188 LEU A N 1
ATOM 1570 C CA . LEU A 1 188 ? 93.806 39.750 -144.560 1.00 49.16 188 LEU A CA 1
ATOM 1571 C C . LEU A 1 188 ? 93.303 41.124 -145.047 1.00 49.16 188 LEU A C 1
ATOM 1573 O O . LEU A 1 188 ? 92.810 41.232 -146.169 1.00 49.16 188 LEU A O 1
ATOM 1577 N N . SER A 1 189 ? 93.444 42.182 -144.239 1.00 40.22 189 SER A N 1
ATOM 1578 C CA . SER A 1 189 ? 92.888 43.516 -144.544 1.00 40.22 189 SER A CA 1
ATOM 1579 C C . SER A 1 189 ? 93.937 44.622 -144.770 1.00 40.22 189 SER A C 1
ATOM 1581 O O . SER A 1 189 ? 93.576 45.795 -144.870 1.00 40.22 189 SER A O 1
ATOM 1583 N N . THR A 1 190 ? 95.228 44.288 -144.898 1.00 34.31 190 THR A N 1
ATOM 1584 C CA . THR A 1 190 ? 96.331 45.264 -145.059 1.00 34.31 190 THR A CA 1
ATOM 1585 C C . THR A 1 190 ? 97.352 44.893 -146.151 1.00 34.31 190 THR A C 1
ATOM 1587 O O . THR A 1 190 ? 98.555 44.930 -145.935 1.00 34.31 190 THR A O 1
ATOM 1590 N N . SER A 1 191 ? 96.909 44.594 -147.375 1.00 33.81 191 SER A N 1
ATOM 1591 C CA . SER A 1 191 ? 97.679 44.895 -148.607 1.00 33.81 191 SER A CA 1
ATOM 1592 C C . SER A 1 191 ? 96.731 44.878 -149.813 1.00 33.81 191 SER A C 1
ATOM 1594 O O . SER A 1 191 ? 96.081 43.882 -150.098 1.00 33.81 191 SER A O 1
ATOM 1596 N N . SER A 1 192 ? 96.325 46.070 -150.253 1.00 29.27 192 SER A N 1
ATOM 1597 C CA . SER A 1 192 ? 96.801 46.764 -151.465 1.00 29.27 192 SER A CA 1
ATOM 1598 C C . SER A 1 192 ? 96.161 46.210 -152.757 1.00 29.27 192 SER A C 1
ATOM 1600 O O . SER A 1 192 ? 96.304 45.058 -153.134 1.00 29.27 192 SER A O 1
ATOM 1602 N N . THR A 1 193 ? 95.171 46.935 -153.285 1.00 28.05 193 THR A N 1
ATOM 1603 C CA . THR A 1 193 ? 95.272 47.806 -154.476 1.00 28.05 193 THR A CA 1
ATOM 1604 C C . THR A 1 193 ? 95.573 47.088 -155.790 1.00 28.05 193 THR A C 1
ATOM 1606 O O . THR A 1 193 ? 96.687 46.633 -156.009 1.00 28.05 193 THR A O 1
ATOM 1609 N N . GLY A 1 194 ? 94.632 47.230 -156.727 1.00 26.84 194 GLY A N 1
ATOM 1610 C CA . GLY A 1 194 ? 94.977 47.603 -158.098 1.00 26.84 194 GLY A CA 1
ATOM 1611 C C . GLY A 1 194 ? 94.972 46.484 -159.133 1.00 26.84 194 GLY A C 1
ATOM 1612 O O . GLY A 1 194 ? 95.911 45.712 -159.228 1.00 26.84 194 GLY A O 1
ATOM 1613 N N . THR A 1 195 ? 93.922 46.511 -159.956 1.00 30.02 195 THR A N 1
ATOM 1614 C CA . THR A 1 195 ? 93.987 46.503 -161.430 1.00 30.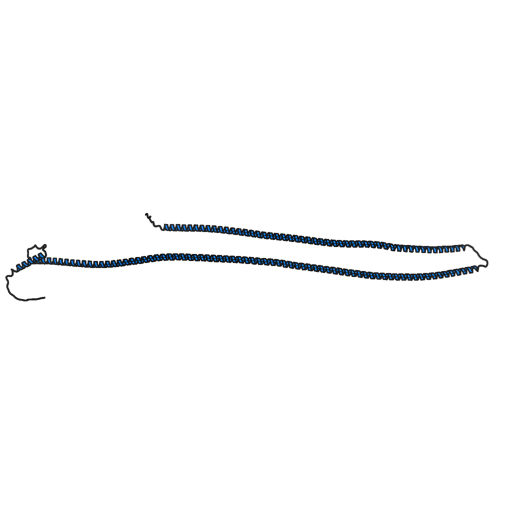02 195 THR A CA 1
ATOM 1615 C C . THR A 1 195 ? 95.017 45.616 -162.130 1.00 30.02 195 THR A C 1
ATOM 1617 O O . THR A 1 195 ? 96.208 45.905 -162.159 1.00 30.02 195 THR A O 1
ATOM 1620 N N . ASP A 1 196 ? 94.425 44.681 -162.871 1.00 28.89 196 ASP A N 1
ATOM 1621 C CA . ASP A 1 196 ? 94.759 44.269 -164.229 1.00 28.89 196 ASP A CA 1
ATOM 1622 C C . ASP A 1 196 ? 96.128 43.659 -164.502 1.00 28.89 196 ASP A C 1
ATOM 1624 O O . ASP A 1 196 ? 97.131 44.322 -164.754 1.00 28.89 196 ASP A O 1
ATOM 1628 N N . GLY A 1 197 ? 96.057 42.350 -164.722 1.00 28.45 197 GLY A N 1
ATOM 1629 C CA . GLY A 1 197 ? 96.710 41.770 -165.875 1.00 28.45 197 GLY A CA 1
ATOM 1630 C C . GLY A 1 197 ? 97.430 40.477 -165.563 1.00 28.45 197 GLY A C 1
ATOM 1631 O O . GLY A 1 197 ? 98.413 40.453 -164.836 1.00 28.45 197 GLY A O 1
ATOM 1632 N N . ASN A 1 198 ? 97.014 39.456 -166.305 1.00 32.06 198 ASN A N 1
ATOM 1633 C CA . ASN A 1 198 ? 97.841 38.359 -166.789 1.00 32.06 198 ASN A CA 1
ATOM 1634 C C . ASN A 1 198 ? 97.719 37.002 -166.068 1.00 32.06 198 ASN A C 1
ATOM 1636 O O . ASN A 1 198 ? 98.302 36.735 -165.026 1.00 32.06 198 ASN A O 1
ATOM 1640 N N . ALA A 1 199 ? 97.021 36.124 -166.790 1.00 30.67 199 ALA A N 1
ATOM 1641 C CA . ALA A 1 199 ? 97.412 34.754 -167.093 1.00 30.67 199 ALA A CA 1
ATOM 1642 C C . ALA A 1 199 ? 97.409 33.697 -165.971 1.00 30.67 199 ALA A C 1
ATOM 1644 O O . ALA A 1 199 ? 98.363 33.515 -165.229 1.00 30.67 199 ALA A O 1
ATOM 1645 N N . ILE A 1 200 ? 96.343 32.885 -166.014 1.00 41.84 200 ILE A N 1
ATOM 1646 C CA . ILE A 1 200 ? 96.411 31.424 -166.209 1.00 41.84 200 ILE A CA 1
ATOM 1647 C C . ILE A 1 200 ? 97.413 30.701 -165.291 1.00 41.84 200 ILE A C 1
ATOM 1649 O O . ILE A 1 200 ? 98.556 30.504 -165.679 1.00 41.84 200 ILE A O 1
ATOM 1653 N N . SER A 1 201 ? 96.946 30.243 -164.118 1.00 41.78 201 SER A N 1
ATOM 1654 C CA . SER A 1 201 ? 97.257 28.930 -163.498 1.00 41.78 201 SER A CA 1
ATOM 1655 C C . SER A 1 201 ? 96.791 28.891 -162.024 1.00 41.78 201 SER A C 1
ATOM 1657 O O . SER A 1 201 ? 97.593 28.893 -161.098 1.00 41.78 201 SER A O 1
ATOM 1659 N N . GLY A 1 202 ? 95.474 28.921 -161.776 1.00 36.00 202 GLY A N 1
ATOM 1660 C CA . GLY A 1 202 ? 94.916 28.891 -160.404 1.00 36.00 202 GLY A CA 1
ATOM 1661 C C . GLY A 1 202 ? 93.544 28.219 -160.256 1.00 36.00 202 GLY A C 1
ATOM 1662 O O . GLY A 1 202 ? 93.019 28.098 -159.152 1.00 36.00 202 GLY A O 1
ATOM 1663 N N . SER A 1 203 ? 92.954 27.736 -161.356 1.00 42.25 203 SER A N 1
ATOM 1664 C CA . SER A 1 203 ? 91.572 27.226 -161.387 1.00 42.25 203 SER A CA 1
ATOM 1665 C C . SER A 1 203 ? 91.417 25.766 -160.909 1.00 42.25 203 SER A C 1
ATOM 1667 O O . SER A 1 203 ? 90.298 25.320 -160.660 1.00 42.25 203 SER A O 1
ATOM 1669 N N . GLU A 1 204 ? 92.513 25.025 -160.694 1.00 46.00 204 GLU A N 1
ATOM 1670 C CA . GLU A 1 204 ? 92.475 23.646 -160.164 1.00 46.00 204 GLU A CA 1
ATOM 1671 C C . GLU A 1 204 ? 92.755 23.534 -158.653 1.00 46.00 204 GLU A C 1
ATOM 1673 O O . GLU A 1 204 ? 92.344 22.549 -158.036 1.00 46.00 204 GLU A O 1
ATOM 1678 N N . ILE A 1 205 ? 93.360 24.552 -158.025 1.00 52.56 205 ILE A N 1
ATOM 1679 C CA . ILE A 1 205 ? 93.616 24.577 -156.571 1.00 52.56 205 ILE A CA 1
ATOM 1680 C C . ILE A 1 205 ? 92.332 24.958 -155.816 1.00 52.56 205 ILE A C 1
ATOM 1682 O O . ILE A 1 205 ? 91.887 24.206 -154.950 1.00 52.56 205 ILE A O 1
ATOM 1686 N N . PHE A 1 206 ? 91.616 25.994 -156.271 1.00 48.28 206 PHE A N 1
ATOM 1687 C CA . PHE A 1 206 ? 90.315 26.386 -155.704 1.00 48.28 206 PHE A CA 1
ATOM 1688 C C . PHE A 1 206 ? 89.219 25.313 -155.850 1.00 48.28 206 PHE A C 1
ATOM 1690 O O . PHE A 1 206 ? 88.276 25.275 -155.061 1.00 48.28 206 PHE A O 1
ATOM 1697 N N . ARG A 1 207 ? 89.318 24.407 -156.836 1.00 53.19 207 ARG A N 1
ATOM 1698 C CA . ARG A 1 207 ? 88.355 23.302 -157.004 1.00 53.19 207 ARG A CA 1
ATOM 1699 C C . ARG A 1 207 ? 88.603 22.142 -156.035 1.00 53.19 207 ARG A C 1
ATOM 1701 O O . ARG A 1 207 ? 87.633 21.528 -155.598 1.00 53.19 207 ARG A O 1
ATOM 1708 N N . LYS A 1 208 ? 89.860 21.854 -155.672 1.00 55.34 208 LYS A N 1
ATOM 1709 C CA . LYS A 1 208 ? 90.203 20.799 -154.698 1.00 55.34 208 LYS A CA 1
ATOM 1710 C C . LYS A 1 208 ? 89.978 21.245 -153.252 1.00 55.34 208 LYS A C 1
ATOM 1712 O O . LYS A 1 208 ? 89.468 20.453 -152.466 1.00 55.34 208 LYS A O 1
ATOM 1717 N N . GLU A 1 209 ? 90.245 22.509 -152.933 1.00 53.81 209 GLU A N 1
ATOM 1718 C CA . GLU A 1 209 ? 89.974 23.086 -151.606 1.00 53.81 209 GLU A CA 1
ATOM 1719 C C . GLU A 1 209 ? 88.469 23.158 -151.309 1.00 53.81 209 GLU A C 1
ATOM 1721 O O . GLU A 1 209 ? 88.009 22.701 -150.266 1.00 53.81 209 GLU A O 1
ATOM 1726 N N . ASN A 1 210 ? 87.656 23.604 -152.272 1.00 54.66 210 ASN A N 1
ATOM 1727 C CA . ASN A 1 210 ? 86.198 23.673 -152.107 1.00 54.66 210 ASN A CA 1
ATOM 1728 C C . ASN A 1 210 ? 85.551 22.269 -152.009 1.00 54.66 210 ASN A C 1
ATOM 1730 O O . ASN A 1 210 ? 84.544 22.073 -151.330 1.00 54.66 210 ASN A O 1
ATOM 1734 N N . GLN A 1 211 ? 86.167 21.250 -152.623 1.00 57.81 211 GLN A N 1
ATOM 1735 C CA . GLN A 1 211 ? 85.741 19.855 -152.474 1.00 57.81 211 GLN A CA 1
ATOM 1736 C C . GLN A 1 211 ? 86.148 19.252 -151.114 1.00 57.81 211 GLN A C 1
ATOM 1738 O O . GLN A 1 211 ? 85.428 18.401 -150.591 1.00 57.81 211 GLN A O 1
ATOM 1743 N N . GLN A 1 212 ? 87.255 19.707 -150.514 1.00 62.28 212 GLN A N 1
ATOM 1744 C CA . GLN A 1 212 ? 87.649 19.348 -149.147 1.00 62.28 212 GLN A CA 1
ATOM 1745 C C . GLN A 1 212 ? 86.725 19.980 -148.098 1.00 62.28 212 GLN A C 1
ATOM 1747 O O . GLN A 1 212 ? 86.276 19.270 -147.199 1.00 62.28 212 GLN A O 1
ATOM 1752 N N . TYR A 1 213 ? 86.350 21.254 -148.262 1.00 61.62 213 TYR A N 1
ATOM 1753 C CA . TYR A 1 213 ? 85.382 21.913 -147.377 1.00 61.62 213 TYR A CA 1
ATOM 1754 C C . TYR A 1 213 ? 84.000 21.256 -147.417 1.00 61.62 213 TYR A C 1
ATOM 1756 O O . TYR A 1 213 ? 83.385 21.083 -146.371 1.00 61.62 213 TYR A O 1
ATOM 1764 N N . ARG A 1 214 ? 83.527 20.802 -148.588 1.00 63.31 214 ARG A N 1
ATOM 1765 C CA . ARG A 1 214 ? 82.257 20.057 -148.668 1.00 63.31 214 ARG A CA 1
ATOM 1766 C C . ARG A 1 214 ? 82.296 18.712 -147.942 1.00 63.31 214 ARG A C 1
ATOM 1768 O O . ARG A 1 214 ? 81.323 18.378 -147.281 1.00 63.31 214 ARG A O 1
ATOM 1775 N N . ARG A 1 215 ? 83.411 17.972 -148.000 1.00 66.06 215 ARG A N 1
ATOM 1776 C CA . ARG A 1 215 ? 83.555 16.717 -147.234 1.00 66.06 215 ARG A CA 1
ATOM 1777 C C . ARG A 1 215 ? 83.663 16.956 -145.731 1.00 66.06 215 ARG A C 1
ATOM 1779 O O . ARG A 1 215 ? 83.149 16.153 -144.964 1.00 66.06 215 ARG A O 1
ATOM 1786 N N . GLN A 1 216 ? 84.322 18.035 -145.308 1.00 66.94 216 GLN A N 1
ATOM 1787 C CA . GLN A 1 216 ? 84.369 18.410 -143.892 1.00 66.94 216 GLN A CA 1
ATOM 1788 C C . GLN A 1 216 ? 82.992 18.853 -143.385 1.00 66.94 216 GLN A C 1
ATOM 1790 O O . GLN A 1 216 ? 82.604 18.447 -142.296 1.00 66.94 216 GLN A O 1
ATOM 1795 N N . LEU A 1 217 ? 82.220 19.596 -144.185 1.00 64.44 217 LEU A N 1
ATOM 1796 C CA . LEU A 1 217 ? 80.836 19.939 -143.847 1.00 64.44 217 LEU A CA 1
ATOM 1797 C C . LEU A 1 217 ? 79.918 18.712 -143.791 1.00 64.44 217 LEU A C 1
ATOM 1799 O O . LEU A 1 217 ? 79.131 18.624 -142.860 1.00 64.44 217 LEU A O 1
ATOM 1803 N N . GLU A 1 218 ? 80.043 17.748 -144.710 1.00 69.00 218 GLU A N 1
ATOM 1804 C CA . GLU A 1 218 ? 79.278 16.489 -144.640 1.00 69.00 218 GLU A CA 1
ATOM 1805 C C . GLU A 1 218 ? 79.638 15.660 -143.398 1.00 69.00 218 GLU A C 1
ATOM 1807 O O . GLU A 1 218 ? 78.752 15.083 -142.773 1.00 69.00 218 GLU A O 1
ATOM 1812 N N . LEU A 1 219 ? 80.915 15.627 -142.998 1.00 70.12 219 LEU A N 1
ATOM 1813 C CA . LEU A 1 219 ? 81.353 14.977 -141.755 1.00 70.12 219 LEU A CA 1
ATOM 1814 C C . LEU A 1 219 ? 80.785 15.678 -140.516 1.00 70.12 219 LEU A C 1
ATOM 1816 O O . LEU A 1 219 ? 80.292 15.008 -139.612 1.00 70.12 219 LEU A O 1
ATOM 1820 N N . VAL A 1 220 ? 80.787 17.013 -140.500 1.00 69.81 220 VAL A N 1
ATOM 1821 C CA . VAL A 1 220 ? 80.195 17.801 -139.413 1.00 69.81 220 VAL A CA 1
ATOM 1822 C C . VAL A 1 220 ? 78.676 17.636 -139.377 1.00 69.81 220 VAL A C 1
ATOM 1824 O O . VAL A 1 220 ? 78.131 17.454 -138.296 1.00 69.81 220 VAL A O 1
ATOM 1827 N N . GLU A 1 221 ? 77.975 17.622 -140.514 1.00 70.56 221 GLU A N 1
ATOM 1828 C CA . GLU A 1 221 ? 76.528 17.359 -140.563 1.00 70.56 221 GLU A CA 1
ATOM 1829 C C . GLU A 1 221 ? 76.186 15.931 -140.127 1.00 70.56 221 GLU A C 1
ATOM 1831 O O . GLU A 1 221 ? 75.191 15.723 -139.428 1.00 70.56 221 GLU A O 1
ATOM 1836 N N . GLN A 1 222 ? 77.016 14.947 -140.481 1.00 72.56 222 GLN A N 1
ATOM 1837 C CA . GLN A 1 222 ? 76.830 13.561 -140.066 1.00 72.56 222 GLN A CA 1
ATOM 1838 C C . GLN A 1 222 ? 77.062 13.384 -138.558 1.00 72.56 222 GLN A C 1
ATOM 1840 O O . GLN A 1 222 ? 76.274 12.702 -137.897 1.00 72.56 222 GLN A O 1
ATOM 1845 N N . ASP A 1 223 ? 78.073 14.040 -137.985 1.00 69.81 223 ASP A N 1
ATOM 1846 C CA . ASP A 1 223 ? 78.282 14.055 -136.534 1.00 69.81 223 ASP A CA 1
ATOM 1847 C C . ASP A 1 223 ? 77.198 14.867 -135.814 1.00 69.81 223 ASP A C 1
ATOM 1849 O O . ASP A 1 223 ? 76.703 14.445 -134.770 1.00 69.81 223 ASP A O 1
ATOM 1853 N N . GLN A 1 224 ? 76.703 15.958 -136.400 1.00 71.06 224 GLN A N 1
ATOM 1854 C CA . GLN A 1 224 ? 75.582 16.718 -135.844 1.00 71.06 224 GLN A CA 1
ATOM 1855 C C . GLN A 1 224 ? 74.277 15.906 -135.861 1.00 71.06 224 GLN A C 1
ATOM 1857 O O . GLN A 1 224 ? 73.489 15.983 -134.916 1.00 71.06 224 GLN A O 1
ATOM 1862 N N . GLN A 1 225 ? 74.049 15.080 -136.887 1.00 71.25 225 GLN A N 1
ATOM 1863 C CA . GLN A 1 225 ? 72.932 14.132 -136.921 1.00 71.25 225 GLN A CA 1
ATOM 1864 C C . GLN A 1 225 ? 73.096 13.006 -135.894 1.00 71.25 225 GLN A C 1
ATOM 1866 O O . GLN A 1 225 ? 72.115 12.653 -135.238 1.00 71.25 225 GLN A O 1
ATOM 1871 N N . ARG A 1 226 ? 74.313 12.486 -135.685 1.00 73.00 226 ARG A N 1
ATOM 1872 C CA . ARG A 1 226 ? 74.596 11.516 -134.611 1.00 73.00 226 ARG A CA 1
ATOM 1873 C C . ARG A 1 226 ? 74.371 12.113 -133.227 1.00 73.00 226 ARG A C 1
ATOM 1875 O O . ARG A 1 226 ? 73.746 11.467 -132.393 1.00 73.00 226 ARG A O 1
ATOM 1882 N N . HIS A 1 227 ? 74.795 13.353 -132.998 1.00 71.31 227 HIS A N 1
ATOM 1883 C CA . HIS A 1 227 ? 74.534 14.055 -131.744 1.00 71.31 227 HIS A CA 1
ATOM 1884 C C . HIS A 1 227 ? 73.042 14.308 -131.534 1.00 71.31 227 HIS A C 1
ATOM 1886 O O . HIS A 1 227 ? 72.546 14.076 -130.438 1.00 71.31 227 HIS A O 1
ATOM 1892 N N . ARG A 1 228 ? 72.289 14.690 -132.574 1.00 72.12 228 ARG A N 1
ATOM 1893 C CA . ARG A 1 228 ? 70.824 14.818 -132.475 1.00 72.12 228 ARG A CA 1
ATOM 1894 C C . ARG A 1 228 ? 70.141 13.486 -132.165 1.00 72.12 228 ARG A C 1
ATOM 1896 O O . ARG A 1 228 ? 69.233 13.464 -131.343 1.00 72.12 228 ARG A O 1
ATOM 1903 N N . ALA A 1 229 ? 70.589 12.386 -132.771 1.00 71.88 229 ALA A N 1
ATOM 1904 C CA . ALA A 1 229 ? 70.064 11.054 -132.474 1.00 71.88 229 ALA A CA 1
ATOM 1905 C C . ALA A 1 229 ? 70.383 10.618 -131.033 1.00 71.88 229 ALA A C 1
ATOM 1907 O O . ALA A 1 229 ? 69.503 10.125 -130.335 1.00 71.88 229 ALA A O 1
ATOM 1908 N N . HIS A 1 230 ? 71.606 10.870 -130.558 1.00 75.25 230 HIS A N 1
ATOM 1909 C CA . HIS A 1 230 ? 72.014 10.553 -129.189 1.00 75.25 230 HIS A CA 1
ATOM 1910 C C . HIS A 1 230 ? 71.297 11.432 -128.147 1.00 75.25 230 HIS A C 1
ATOM 1912 O O . HIS A 1 230 ? 70.956 10.953 -127.068 1.00 75.25 230 HIS A O 1
ATOM 1918 N N . VAL A 1 231 ? 71.037 12.709 -128.447 1.00 74.44 231 VAL A N 1
ATOM 1919 C CA . VAL A 1 231 ? 70.231 13.588 -127.582 1.00 74.44 231 VAL A CA 1
ATOM 1920 C C . VAL A 1 231 ? 68.786 13.096 -127.523 1.00 74.44 231 VAL A C 1
ATOM 1922 O O . VAL A 1 231 ? 68.259 12.952 -126.427 1.00 74.44 231 VAL A O 1
ATOM 1925 N N . ALA A 1 232 ? 68.179 12.733 -128.657 1.00 74.31 232 ALA A N 1
ATOM 1926 C CA . ALA A 1 232 ? 66.825 12.177 -128.679 1.00 74.31 232 ALA A CA 1
ATOM 1927 C C . ALA A 1 232 ? 66.719 10.841 -127.911 1.00 74.31 232 ALA A C 1
ATOM 1929 O O . ALA A 1 232 ? 65.717 10.579 -127.244 1.00 74.31 232 ALA A O 1
ATOM 1930 N N . GLU A 1 233 ? 67.757 10.000 -127.957 1.00 78.62 233 GLU A N 1
ATOM 1931 C CA . GLU A 1 233 ? 67.825 8.772 -127.160 1.00 78.62 233 GLU A CA 1
ATOM 1932 C C . GLU A 1 233 ? 67.947 9.071 -125.657 1.00 78.62 233 GLU A C 1
ATOM 1934 O O . GLU A 1 233 ? 67.242 8.462 -124.850 1.00 78.62 233 GLU A O 1
ATOM 1939 N N . LEU A 1 234 ? 68.788 10.034 -125.266 1.00 74.75 234 LEU A N 1
ATOM 1940 C CA . LEU A 1 234 ? 68.910 10.464 -123.870 1.00 74.75 234 LEU A CA 1
ATOM 1941 C C . LEU A 1 234 ? 67.618 11.099 -123.352 1.00 74.75 234 LEU A C 1
ATOM 1943 O O . LEU A 1 234 ? 67.212 10.787 -122.238 1.00 74.75 234 LEU A O 1
ATOM 1947 N N . GLU A 1 235 ? 66.935 11.913 -124.155 1.00 75.44 235 GLU A N 1
ATOM 1948 C CA . GLU A 1 235 ? 65.624 12.482 -123.820 1.00 75.44 235 GLU A CA 1
ATOM 1949 C C . GLU A 1 235 ? 64.566 11.387 -123.652 1.00 75.44 235 GLU A C 1
ATOM 1951 O O . GLU A 1 235 ? 63.790 11.416 -122.697 1.00 75.44 235 GLU A O 1
ATOM 1956 N N . SER A 1 236 ? 64.565 10.367 -124.518 1.00 76.88 236 SER A N 1
ATOM 1957 C CA . SER A 1 236 ? 63.678 9.211 -124.362 1.00 76.88 236 SER A CA 1
ATOM 1958 C C . SER A 1 236 ? 63.983 8.427 -123.085 1.00 76.88 236 SER A C 1
ATOM 1960 O O . SER A 1 236 ? 63.052 8.017 -122.393 1.00 76.88 236 SER A O 1
ATOM 1962 N N . ARG A 1 237 ? 65.264 8.210 -122.755 1.00 77.06 237 ARG A N 1
ATOM 1963 C CA . ARG A 1 237 ? 65.667 7.494 -121.532 1.00 77.06 237 ARG A CA 1
ATOM 1964 C C . ARG A 1 237 ? 65.333 8.296 -120.278 1.00 77.06 237 ARG A C 1
ATOM 1966 O O . ARG A 1 237 ? 64.835 7.717 -119.314 1.00 77.06 237 ARG A O 1
ATOM 1973 N N . LEU A 1 238 ? 65.541 9.609 -120.312 1.00 74.50 238 LEU A N 1
ATOM 1974 C CA . LEU A 1 238 ? 65.208 10.524 -119.226 1.00 74.50 238 LEU A CA 1
ATOM 1975 C C . LEU A 1 238 ? 63.697 10.553 -118.994 1.00 74.50 238 LEU A C 1
ATOM 1977 O O . LEU A 1 238 ? 63.265 10.339 -117.869 1.00 74.50 238 LEU A O 1
ATOM 1981 N N . LYS A 1 239 ? 62.892 10.634 -120.057 1.00 79.50 239 LYS A N 1
ATOM 1982 C CA . LYS A 1 239 ? 61.431 10.545 -119.961 1.00 79.50 239 LYS A CA 1
ATOM 1983 C C . LYS A 1 239 ? 60.953 9.205 -119.394 1.00 79.50 239 LYS A C 1
ATOM 1985 O O . LYS A 1 239 ? 60.088 9.181 -118.527 1.00 79.50 239 LYS A O 1
ATOM 1990 N N . THR A 1 240 ? 61.541 8.079 -119.813 1.00 75.75 240 THR A N 1
ATOM 1991 C CA . T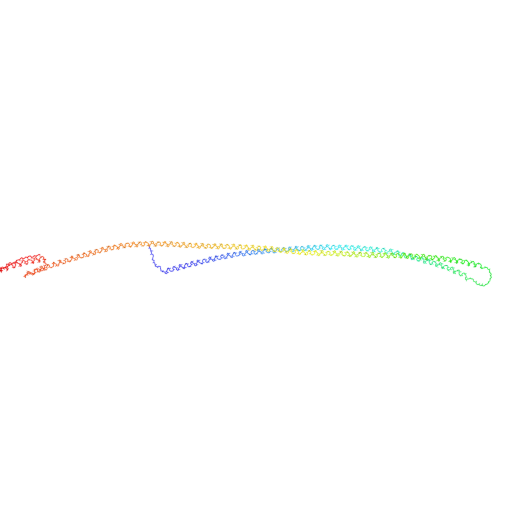HR A 1 240 ? 61.194 6.774 -119.219 1.00 75.75 240 THR A CA 1
ATOM 1992 C C . THR A 1 240 ? 61.613 6.656 -117.754 1.00 75.75 240 THR A C 1
ATOM 1994 O O . THR A 1 240 ? 60.915 6.005 -116.981 1.00 75.75 240 THR A O 1
ATOM 1997 N N . ALA A 1 241 ? 62.726 7.280 -117.357 1.00 74.31 241 ALA A N 1
ATOM 1998 C CA . ALA A 1 241 ? 63.166 7.312 -115.966 1.00 74.31 241 ALA A CA 1
ATOM 1999 C C . ALA A 1 241 ? 62.266 8.222 -115.116 1.00 74.31 241 ALA A C 1
ATOM 2001 O O . ALA A 1 241 ? 61.910 7.842 -114.006 1.00 74.31 241 ALA A O 1
ATOM 2002 N N . GLU A 1 242 ? 61.834 9.368 -115.649 1.00 77.25 242 GLU A N 1
ATOM 2003 C CA . GLU A 1 242 ? 60.850 10.259 -115.024 1.00 77.25 242 GLU A CA 1
ATOM 2004 C C . GLU A 1 242 ? 59.495 9.566 -114.846 1.00 77.25 242 GLU A C 1
ATOM 2006 O O . GLU A 1 242 ? 58.929 9.611 -113.756 1.00 77.25 242 GLU A O 1
ATOM 2011 N N . ASP A 1 243 ? 59.003 8.854 -115.864 1.00 79.38 243 ASP A N 1
ATOM 2012 C CA . ASP A 1 243 ? 57.755 8.090 -115.771 1.00 79.38 243 ASP A CA 1
ATOM 2013 C C . ASP A 1 243 ? 57.871 6.939 -114.752 1.00 79.38 243 ASP A C 1
ATOM 2015 O O . ASP A 1 243 ? 56.933 6.667 -114.001 1.00 79.38 243 ASP A O 1
ATOM 2019 N N . GLN A 1 244 ? 59.028 6.271 -114.667 1.00 77.31 244 GLN A N 1
ATOM 2020 C CA . GLN A 1 244 ? 59.289 5.253 -113.640 1.00 77.31 244 GLN A CA 1
ATOM 2021 C C . GLN A 1 244 ? 59.363 5.850 -112.233 1.00 77.31 244 GLN A C 1
ATOM 2023 O O . GLN A 1 244 ? 58.806 5.269 -111.300 1.00 77.31 244 GLN A O 1
ATOM 2028 N N . LEU A 1 245 ? 60.017 7.001 -112.074 1.00 77.06 245 LEU A N 1
ATOM 2029 C CA . LEU A 1 245 ? 60.139 7.692 -110.794 1.00 77.06 245 LEU A CA 1
ATOM 2030 C C . LEU A 1 245 ? 58.773 8.191 -110.326 1.00 77.06 245 LEU A C 1
ATOM 2032 O O . LEU A 1 245 ? 58.400 7.944 -109.186 1.00 77.06 245 LEU A O 1
ATOM 2036 N N . LYS A 1 246 ? 57.983 8.772 -111.230 1.00 80.75 246 LYS A N 1
ATOM 2037 C CA . LYS A 1 246 ? 56.619 9.220 -110.956 1.00 80.75 246 LYS A CA 1
ATOM 2038 C C . LYS A 1 246 ? 55.703 8.061 -110.573 1.00 80.75 246 LYS A C 1
ATOM 2040 O O . LYS A 1 246 ? 55.024 8.140 -109.560 1.00 80.75 246 LYS A O 1
ATOM 2045 N N . ASN A 1 247 ? 55.750 6.941 -111.295 1.00 78.00 247 ASN A N 1
ATOM 2046 C CA . ASN A 1 247 ? 54.981 5.747 -110.929 1.00 78.00 247 ASN A CA 1
ATOM 2047 C C . ASN A 1 247 ? 55.432 5.150 -109.582 1.00 78.00 247 ASN A C 1
ATOM 2049 O O . ASN A 1 247 ? 54.605 4.655 -108.814 1.00 78.00 247 ASN A O 1
ATOM 2053 N N . ALA A 1 248 ? 56.730 5.196 -109.266 1.00 76.81 248 ALA A N 1
ATOM 2054 C CA . ALA A 1 248 ? 57.250 4.757 -107.974 1.00 76.81 248 ALA A CA 1
ATOM 2055 C C . ALA A 1 248 ? 56.855 5.712 -106.835 1.00 76.81 248 ALA A C 1
ATOM 2057 O O . ALA A 1 248 ? 56.541 5.253 -105.737 1.00 76.81 248 ALA A O 1
ATOM 2058 N N . GLU A 1 249 ? 56.847 7.022 -107.080 1.00 78.88 249 GLU A N 1
ATOM 2059 C CA . GLU A 1 249 ? 56.374 8.044 -106.147 1.00 78.88 249 GLU A CA 1
ATOM 2060 C C . GLU A 1 249 ? 54.869 7.940 -105.914 1.00 78.88 249 GLU A C 1
ATOM 2062 O O . GLU A 1 249 ? 54.445 7.941 -104.762 1.00 78.88 249 GLU A O 1
ATOM 2067 N N . ASP A 1 250 ? 54.070 7.764 -106.964 1.00 79.81 250 ASP A N 1
ATOM 2068 C CA . ASP A 1 250 ? 52.622 7.573 -106.871 1.00 79.81 250 ASP A CA 1
ATOM 2069 C C . ASP A 1 250 ? 52.291 6.256 -106.150 1.00 79.81 250 ASP A C 1
ATOM 2071 O O . ASP A 1 250 ? 51.440 6.231 -105.260 1.00 79.81 250 ASP A O 1
ATOM 2075 N N . GLY A 1 251 ? 53.040 5.179 -106.418 1.00 76.81 251 GLY A N 1
ATOM 2076 C CA . GLY A 1 251 ? 52.923 3.916 -105.683 1.00 76.81 251 GLY A CA 1
ATOM 2077 C C . GLY A 1 251 ? 53.323 4.028 -104.205 1.00 76.81 251 GLY A C 1
ATOM 2078 O O . GLY A 1 251 ? 52.690 3.416 -103.342 1.00 76.81 251 GLY A O 1
ATOM 2079 N N . LYS A 1 252 ? 54.347 4.830 -103.877 1.00 78.75 252 LYS A N 1
ATOM 2080 C CA . LYS A 1 252 ? 54.721 5.138 -102.484 1.00 78.75 252 LYS A CA 1
ATOM 2081 C C . LYS A 1 252 ? 53.668 6.012 -101.804 1.00 78.75 252 LYS A C 1
ATOM 2083 O O . LYS A 1 252 ? 53.290 5.705 -100.680 1.00 78.75 252 LYS A O 1
ATOM 2088 N N . ARG A 1 253 ? 53.150 7.043 -102.480 1.00 80.38 253 ARG A N 1
ATOM 2089 C CA . ARG A 1 253 ? 52.066 7.905 -101.980 1.00 80.38 253 ARG A CA 1
ATOM 2090 C C . ARG A 1 253 ? 50.816 7.091 -101.686 1.00 80.38 253 ARG A C 1
ATOM 2092 O O . ARG A 1 253 ? 50.250 7.238 -100.613 1.00 80.38 253 ARG A O 1
ATOM 2099 N N . GLN A 1 254 ? 50.428 6.185 -102.579 1.00 82.19 254 GLN A N 1
ATOM 2100 C CA . GLN A 1 254 ? 49.268 5.324 -102.366 1.00 82.19 254 GLN A CA 1
ATOM 2101 C C . GLN A 1 254 ? 49.465 4.375 -101.177 1.00 82.19 254 GLN A C 1
ATOM 2103 O O . GLN A 1 254 ? 48.546 4.204 -100.382 1.00 82.19 254 GLN A O 1
ATOM 2108 N N . LYS A 1 255 ? 50.667 3.806 -101.000 1.00 84.00 255 LYS A N 1
ATOM 2109 C CA . LYS A 1 255 ? 50.996 3.018 -99.800 1.00 84.00 255 LYS A CA 1
ATOM 2110 C C . LYS A 1 255 ? 50.971 3.854 -98.524 1.00 84.00 255 LYS A C 1
ATOM 2112 O O . LYS A 1 255 ? 50.493 3.361 -97.513 1.00 84.00 255 LYS A O 1
ATOM 2117 N N . ILE A 1 256 ? 51.468 5.092 -98.563 1.00 81.81 256 ILE A N 1
ATOM 2118 C CA . ILE A 1 256 ? 51.400 6.016 -97.423 1.00 81.81 256 ILE A CA 1
ATOM 2119 C C . ILE A 1 256 ? 49.937 6.294 -97.078 1.00 81.81 256 ILE A C 1
ATOM 2121 O O . ILE A 1 256 ? 49.571 6.118 -95.928 1.00 81.81 256 ILE A O 1
ATOM 2125 N N . VAL A 1 257 ? 49.091 6.621 -98.060 1.00 85.12 257 VAL A N 1
ATOM 2126 C CA . VAL A 1 257 ? 47.653 6.854 -97.842 1.00 85.12 257 VAL A CA 1
ATOM 2127 C C . VAL A 1 257 ? 46.972 5.618 -97.251 1.00 85.12 257 VAL A C 1
ATOM 2129 O O . VAL A 1 257 ? 46.286 5.743 -96.248 1.00 85.12 257 VAL A O 1
ATOM 2132 N N . GLN A 1 258 ? 47.219 4.422 -97.793 1.00 82.62 258 GLN A N 1
ATOM 2133 C CA . GLN A 1 258 ? 46.663 3.177 -97.246 1.00 82.62 258 GLN A CA 1
ATOM 2134 C C . GLN A 1 258 ? 47.144 2.892 -95.819 1.00 82.62 258 GLN A C 1
ATOM 2136 O O . GLN A 1 258 ? 46.369 2.424 -94.991 1.00 82.62 258 GLN A O 1
ATOM 2141 N N . LEU A 1 259 ? 48.419 3.157 -95.517 1.00 84.25 259 LEU A N 1
ATOM 2142 C CA . LEU A 1 259 ? 48.941 3.016 -94.160 1.00 84.25 259 LEU A CA 1
ATOM 2143 C C . LEU A 1 259 ? 48.291 4.031 -93.220 1.00 84.25 259 LEU A C 1
ATOM 2145 O O . LEU A 1 259 ? 47.879 3.639 -92.137 1.00 84.25 259 LEU A O 1
ATOM 2149 N N . THR A 1 260 ? 48.151 5.293 -93.630 1.00 85.56 260 THR A N 1
ATOM 2150 C CA . THR A 1 260 ? 47.476 6.332 -92.844 1.00 85.56 260 THR A CA 1
ATOM 2151 C C . THR A 1 260 ? 46.011 5.980 -92.596 1.00 85.56 260 THR A C 1
ATOM 2153 O O . THR A 1 260 ? 45.587 6.006 -91.450 1.00 85.56 260 THR A O 1
ATOM 2156 N N . GLU A 1 261 ? 45.265 5.550 -93.616 1.00 87.94 261 GLU A N 1
ATOM 2157 C CA . GLU A 1 261 ? 43.870 5.111 -93.470 1.00 87.94 261 GLU A CA 1
ATOM 2158 C C . GLU A 1 261 ? 43.743 3.895 -92.540 1.00 87.94 261 GLU A C 1
ATOM 2160 O O . GLU A 1 261 ? 42.854 3.853 -91.688 1.00 87.94 261 GLU A O 1
ATOM 2165 N N . ASN A 1 262 ? 44.654 2.921 -92.647 1.00 87.69 262 ASN A N 1
ATOM 2166 C CA . ASN A 1 262 ? 44.685 1.776 -91.740 1.00 87.69 262 ASN A CA 1
ATOM 2167 C C . ASN A 1 262 ? 44.994 2.212 -90.299 1.00 87.69 262 ASN A C 1
ATOM 2169 O O . ASN A 1 262 ? 44.282 1.794 -89.388 1.00 87.69 262 ASN A O 1
ATOM 2173 N N . PHE A 1 263 ? 45.992 3.076 -90.085 1.00 87.25 263 PHE A N 1
ATOM 2174 C CA . PHE A 1 263 ? 46.314 3.619 -88.762 1.00 87.25 263 PHE A CA 1
ATOM 2175 C C . PHE A 1 263 ? 45.156 4.425 -88.174 1.00 87.25 263 PHE A C 1
ATOM 2177 O O . PHE A 1 263 ? 44.843 4.251 -87.000 1.00 87.25 263 PHE A O 1
ATOM 2184 N N . ASP A 1 264 ? 44.485 5.251 -88.974 1.00 90.25 264 ASP A N 1
ATOM 2185 C CA . ASP A 1 264 ? 43.316 6.014 -88.539 1.00 90.25 264 ASP A CA 1
ATOM 2186 C C . ASP A 1 264 ? 42.164 5.075 -88.158 1.00 90.25 264 ASP A C 1
ATOM 2188 O O . ASP A 1 264 ? 41.524 5.269 -87.124 1.00 90.25 264 ASP A O 1
ATOM 2192 N N . SER A 1 265 ? 41.947 4.001 -88.926 1.00 89.06 265 SER A N 1
ATOM 2193 C CA . SER A 1 265 ? 40.933 2.990 -88.608 1.00 89.06 265 SER A CA 1
ATOM 2194 C C . SER A 1 265 ? 41.253 2.196 -87.333 1.00 89.06 265 SER A C 1
ATOM 2196 O O . SER A 1 265 ? 40.365 1.950 -86.515 1.00 89.06 265 SER A O 1
ATOM 2198 N N . GLU A 1 266 ? 42.519 1.828 -87.109 1.00 88.38 266 GLU A N 1
ATOM 2199 C CA . GLU A 1 266 ? 42.959 1.160 -85.882 1.00 88.38 266 GLU A CA 1
ATOM 2200 C C . GLU A 1 266 ? 42.891 2.100 -84.679 1.00 88.38 266 GLU A C 1
ATOM 2202 O O . GLU A 1 266 ? 42.489 1.679 -83.593 1.00 88.38 266 GLU A O 1
ATOM 2207 N N . MET A 1 267 ? 43.235 3.372 -84.872 1.00 90.38 267 MET A N 1
ATOM 2208 C CA . MET A 1 267 ? 43.147 4.401 -83.847 1.00 90.38 267 MET A CA 1
ATOM 2209 C C . MET A 1 267 ? 41.692 4.656 -83.445 1.00 90.38 267 MET A C 1
ATOM 2211 O O . MET A 1 267 ? 41.411 4.720 -82.251 1.00 90.38 267 MET A O 1
ATOM 2215 N N . GLU A 1 268 ? 40.756 4.743 -84.394 1.00 90.44 268 GLU A N 1
ATOM 2216 C CA . GLU A 1 268 ? 39.319 4.821 -84.089 1.00 90.44 268 GLU A CA 1
ATOM 2217 C C . GLU A 1 268 ? 38.823 3.562 -83.372 1.00 90.44 268 GLU A C 1
ATOM 2219 O O . GLU A 1 268 ? 38.165 3.665 -82.338 1.00 90.44 268 GLU A O 1
ATOM 2224 N N . ARG A 1 269 ? 39.233 2.366 -83.814 1.00 93.06 269 ARG A N 1
ATOM 2225 C CA . ARG A 1 269 ? 38.886 1.117 -83.119 1.00 93.06 269 ARG A CA 1
ATOM 2226 C C . ARG A 1 269 ? 39.399 1.096 -81.677 1.00 93.06 269 ARG A C 1
ATOM 2228 O O . ARG A 1 269 ? 38.693 0.651 -80.775 1.00 93.06 269 ARG A O 1
ATOM 2235 N N . LEU A 1 270 ? 40.630 1.551 -81.443 1.00 92.06 270 LEU A N 1
ATOM 2236 C CA . LEU A 1 270 ? 41.200 1.647 -80.099 1.00 92.06 270 LEU A CA 1
ATOM 2237 C C . LEU A 1 270 ? 40.462 2.687 -79.258 1.00 92.06 270 LEU A C 1
ATOM 2239 O O . LEU A 1 270 ? 40.162 2.400 -78.103 1.00 92.06 270 LEU A O 1
ATOM 2243 N N . LYS A 1 271 ? 40.114 3.852 -79.820 1.00 92.75 271 LYS A N 1
ATOM 2244 C CA . LYS A 1 271 ? 39.276 4.843 -79.130 1.00 92.75 271 LYS A CA 1
ATOM 2245 C C . LYS A 1 271 ? 37.936 4.238 -78.725 1.00 92.75 271 LYS A C 1
ATOM 2247 O O . LYS A 1 271 ? 37.558 4.373 -77.567 1.00 92.75 271 LYS A O 1
ATOM 2252 N N . GLU A 1 272 ? 37.243 3.548 -79.630 1.00 92.81 272 GLU A N 1
ATOM 2253 C CA . GLU A 1 272 ? 35.975 2.876 -79.322 1.00 92.81 272 GLU A CA 1
ATOM 2254 C C . GLU A 1 272 ? 36.134 1.836 -78.210 1.00 92.81 272 GLU A C 1
ATOM 22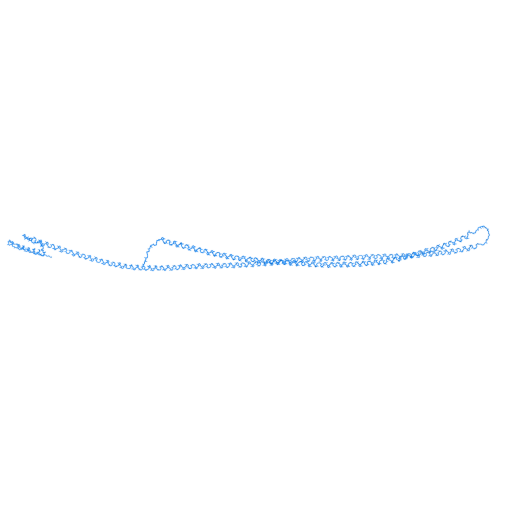56 O O . GLU A 1 272 ? 35.324 1.808 -77.286 1.00 92.81 272 GLU A O 1
ATOM 2261 N N . LEU A 1 273 ? 37.193 1.020 -78.246 1.00 93.62 273 LEU A N 1
ATOM 2262 C CA . LEU A 1 273 ? 37.491 0.065 -77.177 1.00 93.62 273 LEU A CA 1
ATOM 2263 C C . LEU A 1 273 ? 37.743 0.766 -75.837 1.00 93.62 273 LEU A C 1
ATOM 2265 O O . LEU A 1 273 ? 37.148 0.365 -74.843 1.00 93.62 273 LEU A O 1
ATOM 2269 N N . PHE A 1 274 ? 38.539 1.839 -75.808 1.00 92.81 274 PHE A N 1
ATOM 2270 C CA . PHE A 1 274 ? 38.777 2.626 -74.592 1.00 92.81 274 PHE A CA 1
ATOM 2271 C C . PHE A 1 274 ? 37.499 3.284 -74.061 1.00 92.81 274 PHE A C 1
ATOM 2273 O O . PHE A 1 274 ? 37.272 3.302 -72.851 1.00 92.81 274 PHE A O 1
ATOM 2280 N N . PHE A 1 275 ? 36.644 3.817 -74.938 1.00 92.94 275 PHE A N 1
ATOM 2281 C CA . PHE A 1 275 ? 35.361 4.392 -74.533 1.00 92.94 275 PHE A CA 1
ATOM 2282 C C . PHE A 1 275 ? 34.400 3.325 -74.006 1.00 92.94 275 PHE A C 1
ATOM 2284 O O . PHE A 1 275 ? 33.722 3.564 -73.005 1.00 92.94 275 PHE A O 1
ATOM 2291 N N . ASN A 1 276 ? 34.355 2.151 -74.636 1.00 93.38 276 ASN A N 1
ATOM 2292 C CA . ASN A 1 276 ? 33.526 1.036 -74.189 1.00 93.38 276 ASN A CA 1
ATOM 2293 C C . ASN A 1 276 ? 34.019 0.475 -72.852 1.00 93.38 276 ASN A C 1
ATOM 2295 O O . ASN A 1 276 ? 33.217 0.347 -71.934 1.00 93.38 276 ASN A O 1
ATOM 2299 N N . GLU A 1 277 ? 35.323 0.238 -72.695 1.00 93.38 277 GLU A N 1
ATOM 2300 C CA . GLU A 1 277 ? 35.921 -0.202 -71.429 1.00 93.38 277 GLU A CA 1
ATOM 2301 C C . GLU A 1 277 ? 35.702 0.843 -70.324 1.00 93.38 277 GLU A C 1
ATOM 2303 O O . GLU A 1 277 ? 35.292 0.506 -69.214 1.00 93.38 277 GLU A O 1
ATOM 2308 N N . GLY A 1 278 ? 35.872 2.132 -70.637 1.00 92.25 278 GLY A N 1
ATOM 2309 C CA . GLY A 1 278 ? 35.574 3.226 -69.714 1.00 92.25 278 GLY A CA 1
ATOM 2310 C C . GLY A 1 278 ? 34.102 3.260 -69.291 1.00 92.25 278 GLY A C 1
ATOM 2311 O O . GLY A 1 278 ? 33.798 3.469 -68.115 1.00 92.25 278 GLY A O 1
ATOM 2312 N N . ARG A 1 279 ? 33.177 3.001 -70.223 1.00 93.12 279 ARG A N 1
ATOM 2313 C CA . ARG A 1 279 ? 31.739 2.911 -69.944 1.00 93.12 279 ARG A CA 1
ATOM 2314 C C . ARG A 1 279 ? 31.395 1.684 -69.104 1.00 93.12 279 ARG A C 1
ATOM 2316 O O . ARG A 1 279 ? 30.622 1.809 -68.159 1.00 93.12 279 ARG A O 1
ATOM 2323 N N . GLU A 1 280 ? 31.950 0.519 -69.417 1.00 94.06 280 GLU A N 1
ATOM 2324 C CA . GLU A 1 280 ? 31.755 -0.707 -68.636 1.00 94.06 280 GLU A CA 1
ATOM 2325 C C . GLU A 1 280 ? 32.297 -0.554 -67.215 1.00 94.06 280 GLU A C 1
ATOM 2327 O O . GLU A 1 280 ? 31.604 -0.883 -66.253 1.00 94.06 280 GLU A O 1
ATOM 2332 N N . MET A 1 281 ? 33.486 0.035 -67.064 1.00 94.00 281 MET A N 1
ATOM 2333 C CA . MET A 1 281 ? 34.070 0.330 -65.759 1.00 94.00 281 MET A CA 1
ATOM 2334 C C . MET A 1 281 ? 33.218 1.336 -64.974 1.00 94.00 281 MET A C 1
ATOM 2336 O O . MET A 1 281 ? 33.018 1.160 -63.772 1.00 94.00 281 MET A O 1
ATOM 2340 N N . ALA A 1 282 ? 32.675 2.365 -65.633 1.00 93.12 282 ALA A N 1
ATOM 2341 C CA . ALA A 1 282 ? 31.757 3.314 -65.007 1.00 93.12 282 ALA A CA 1
ATOM 2342 C C . ALA A 1 282 ? 30.461 2.633 -64.540 1.00 93.12 282 ALA A C 1
ATOM 2344 O O . ALA A 1 282 ? 30.086 2.806 -63.383 1.00 93.12 282 ALA A O 1
ATOM 2345 N N . MET A 1 283 ? 29.834 1.800 -65.380 1.00 93.12 283 MET A N 1
ATOM 2346 C CA . MET A 1 283 ? 28.637 1.031 -65.009 1.00 93.12 283 MET A CA 1
ATOM 2347 C C . MET A 1 283 ? 28.919 0.051 -63.864 1.00 93.12 283 MET A C 1
ATOM 2349 O O . MET A 1 283 ? 28.106 -0.086 -62.955 1.00 93.12 283 MET A O 1
ATOM 2353 N N . HIS A 1 284 ? 30.078 -0.612 -63.868 1.00 95.25 284 HIS A N 1
ATOM 2354 C CA . HIS A 1 284 ? 30.470 -1.514 -62.786 1.00 95.25 284 HIS A CA 1
ATOM 2355 C C . HIS A 1 284 ? 30.681 -0.764 -61.464 1.00 95.25 284 HIS A C 1
ATOM 2357 O O . HIS A 1 284 ? 30.207 -1.203 -60.416 1.00 95.25 284 HIS A O 1
ATOM 2363 N N . ASN A 1 285 ? 31.357 0.387 -61.508 1.00 93.94 285 ASN A N 1
ATOM 2364 C CA . ASN A 1 285 ? 31.537 1.239 -60.336 1.00 93.94 285 ASN A CA 1
ATOM 2365 C C . ASN A 1 285 ? 30.196 1.783 -59.826 1.00 93.94 285 ASN A C 1
ATOM 2367 O O . ASN A 1 285 ? 29.976 1.796 -58.618 1.00 93.94 285 ASN A O 1
ATOM 2371 N N . GLU A 1 286 ? 29.292 2.180 -60.721 1.00 95.12 286 GLU A N 1
ATOM 2372 C CA . GLU A 1 286 ? 27.945 2.631 -60.370 1.00 95.12 286 GLU A CA 1
ATOM 2373 C C . GLU A 1 286 ? 27.131 1.512 -59.709 1.00 95.12 286 GLU A C 1
ATOM 2375 O O . GLU A 1 286 ? 26.596 1.718 -58.623 1.00 95.12 286 GLU A O 1
ATOM 2380 N N . ALA A 1 287 ? 27.121 0.304 -60.279 1.00 95.00 287 ALA A N 1
ATOM 2381 C CA . ALA A 1 287 ? 26.457 -0.856 -59.684 1.00 95.00 287 ALA A CA 1
ATOM 2382 C C . ALA A 1 287 ? 27.036 -1.204 -58.303 1.00 95.00 287 ALA A C 1
ATOM 2384 O O . ALA A 1 287 ? 26.299 -1.521 -57.373 1.00 95.00 287 ALA A O 1
ATOM 2385 N N . LYS A 1 288 ? 28.359 -1.095 -58.131 1.00 96.38 288 LYS A N 1
ATOM 2386 C CA . LYS A 1 288 ? 29.004 -1.296 -56.828 1.00 96.38 288 LYS A CA 1
ATOM 2387 C C . LYS A 1 288 ? 28.579 -0.238 -55.809 1.00 96.38 288 LYS A C 1
ATOM 2389 O O . LYS A 1 288 ? 28.349 -0.582 -54.654 1.00 96.38 288 LYS A O 1
ATOM 2394 N N . ILE A 1 289 ? 28.478 1.028 -56.216 1.00 96.06 289 ILE A N 1
ATOM 2395 C CA . ILE A 1 289 ? 27.992 2.110 -55.348 1.00 96.06 289 ILE A CA 1
ATOM 2396 C C . ILE A 1 289 ? 26.531 1.865 -54.966 1.00 96.06 289 ILE A C 1
ATOM 2398 O O . ILE A 1 289 ? 26.202 1.980 -53.791 1.00 96.06 289 ILE A O 1
ATOM 2402 N N . GLN A 1 290 ? 25.683 1.476 -55.920 1.00 95.75 290 GLN A N 1
ATOM 2403 C CA . GLN A 1 290 ? 24.274 1.163 -55.667 1.00 95.75 290 GLN A CA 1
ATOM 2404 C C . GLN A 1 290 ? 24.113 -0.031 -54.719 1.00 95.75 290 GLN A C 1
ATOM 2406 O O . GLN A 1 290 ? 23.314 0.042 -53.792 1.00 95.75 290 GLN A O 1
ATOM 2411 N N . ASN A 1 291 ? 24.907 -1.094 -54.885 1.00 96.25 291 ASN A N 1
ATOM 2412 C CA . ASN A 1 291 ? 24.900 -2.232 -53.962 1.00 96.25 291 ASN A CA 1
ATOM 2413 C C . ASN A 1 291 ? 25.324 -1.815 -52.552 1.00 96.25 291 ASN A C 1
ATOM 2415 O O . ASN A 1 291 ? 24.646 -2.158 -51.593 1.00 96.25 291 ASN A O 1
ATOM 2419 N N . LEU A 1 292 ? 26.401 -1.032 -52.422 1.00 95.56 292 LEU A N 1
ATOM 2420 C CA . LEU A 1 292 ? 26.824 -0.520 -51.117 1.00 95.56 292 LEU A CA 1
ATOM 2421 C C . LEU A 1 292 ? 25.739 0.356 -50.484 1.00 95.56 292 LEU A C 1
ATOM 2423 O O . LEU A 1 292 ? 25.480 0.227 -49.297 1.00 95.56 292 LEU A O 1
ATOM 2427 N N . GLN A 1 293 ? 25.087 1.226 -51.259 1.00 96.00 293 GLN A N 1
ATOM 2428 C CA . GLN A 1 293 ? 23.967 2.037 -50.776 1.00 96.00 293 GLN A CA 1
ATOM 2429 C C . GLN A 1 293 ? 22.804 1.165 -50.290 1.00 96.00 293 GLN A C 1
ATOM 2431 O O . GLN A 1 293 ? 22.303 1.404 -49.197 1.00 96.00 293 GLN A O 1
ATOM 2436 N N . ALA A 1 294 ? 22.433 0.128 -51.045 1.00 95.69 294 ALA A N 1
ATOM 2437 C CA . ALA A 1 294 ? 21.384 -0.806 -50.649 1.00 95.69 294 ALA A CA 1
ATOM 2438 C C . ALA A 1 294 ? 21.741 -1.570 -49.361 1.00 95.69 294 ALA A C 1
ATOM 2440 O O . ALA A 1 294 ? 20.907 -1.660 -48.465 1.00 95.69 294 ALA A O 1
ATOM 2441 N N . GLU A 1 295 ? 22.982 -2.050 -49.229 1.00 96.06 295 GLU A N 1
ATOM 2442 C CA . GLU A 1 295 ? 23.475 -2.697 -48.004 1.00 96.06 295 GLU A CA 1
ATOM 2443 C C . GLU A 1 295 ? 23.463 -1.729 -46.808 1.00 96.06 295 GLU A C 1
ATOM 2445 O O . GLU A 1 295 ? 23.054 -2.100 -45.708 1.00 96.06 295 GLU A O 1
ATOM 2450 N N . TYR A 1 296 ? 23.873 -0.469 -47.002 1.00 96.50 296 TYR A N 1
ATOM 2451 C CA . TYR A 1 296 ? 23.797 0.554 -45.953 1.00 96.50 296 TYR A CA 1
ATOM 2452 C C . TYR A 1 296 ? 22.352 0.831 -45.525 1.00 96.50 296 TYR A C 1
ATOM 2454 O O . TYR A 1 296 ? 22.087 0.933 -44.326 1.00 96.50 296 TYR A O 1
ATOM 2462 N N . ASP A 1 297 ? 21.425 0.937 -46.477 1.00 95.38 297 ASP A N 1
ATOM 2463 C CA . ASP A 1 297 ? 20.006 1.159 -46.198 1.00 95.38 297 ASP A CA 1
ATOM 2464 C C . ASP A 1 297 ? 19.376 -0.041 -45.471 1.00 95.38 297 ASP A C 1
ATOM 2466 O O . ASP A 1 297 ? 18.610 0.152 -44.524 1.00 95.38 297 ASP A O 1
ATOM 2470 N N . GLU A 1 298 ? 19.744 -1.270 -45.844 1.00 97.12 298 GLU A N 1
ATOM 2471 C CA . GLU A 1 298 ? 19.320 -2.502 -45.168 1.00 97.12 298 GLU A CA 1
ATOM 2472 C C . GLU A 1 298 ? 19.839 -2.557 -43.724 1.00 97.12 298 GLU A C 1
ATOM 2474 O O . GLU A 1 298 ? 19.060 -2.767 -42.795 1.00 97.12 298 GLU A O 1
ATOM 2479 N N . ILE A 1 299 ? 21.122 -2.255 -43.495 1.00 96.19 299 ILE A N 1
ATOM 2480 C CA . ILE A 1 299 ? 21.701 -2.195 -42.142 1.00 96.19 299 ILE A CA 1
ATOM 2481 C C . ILE A 1 299 ? 21.020 -1.107 -41.298 1.00 96.19 299 ILE A C 1
ATOM 2483 O O . ILE A 1 299 ? 20.755 -1.302 -40.107 1.00 96.19 299 ILE A O 1
ATOM 2487 N N . LEU A 1 300 ? 20.715 0.053 -41.883 1.00 95.25 300 LEU A N 1
ATOM 2488 C CA . LEU A 1 300 ? 19.986 1.117 -41.188 1.00 95.25 300 LEU A CA 1
ATOM 2489 C C . LEU A 1 300 ? 18.555 0.703 -40.833 1.00 95.25 300 LEU A C 1
ATOM 2491 O O . LEU A 1 300 ? 18.045 1.113 -39.789 1.00 95.25 300 LEU A O 1
ATOM 2495 N N . LEU A 1 301 ? 17.902 -0.091 -41.679 1.00 97.62 301 LEU A N 1
ATOM 2496 C CA . LEU A 1 301 ? 16.586 -0.645 -41.386 1.00 97.62 301 LEU A CA 1
ATOM 2497 C C . LEU A 1 301 ? 16.672 -1.680 -40.258 1.00 97.62 301 LEU A C 1
ATOM 2499 O O . LEU A 1 301 ? 15.980 -1.530 -39.254 1.00 97.62 301 LEU A O 1
ATOM 2503 N N . GLU A 1 302 ? 17.578 -2.656 -40.362 1.00 96.19 302 GLU A N 1
ATOM 2504 C CA . GLU A 1 302 ? 17.770 -3.682 -39.333 1.00 96.19 302 GLU A CA 1
ATOM 2505 C C . GLU A 1 302 ? 18.106 -3.074 -37.968 1.00 96.19 302 GLU A C 1
ATOM 2507 O O . GLU A 1 302 ? 17.606 -3.521 -36.939 1.00 96.19 302 GLU A O 1
ATOM 2512 N N . THR A 1 303 ? 18.963 -2.052 -37.927 1.00 94.00 303 THR A N 1
ATOM 2513 C CA . THR A 1 303 ? 19.331 -1.396 -36.663 1.00 94.00 303 THR A CA 1
ATOM 2514 C C . THR A 1 303 ? 18.155 -0.647 -36.042 1.00 94.00 303 THR A C 1
ATOM 2516 O O . THR A 1 303 ? 17.989 -0.696 -34.822 1.00 94.00 303 THR A O 1
ATOM 2519 N N . LYS A 1 304 ? 17.299 -0.011 -36.853 1.00 96.00 304 LYS A N 1
ATOM 2520 C CA . LYS A 1 304 ? 16.045 0.592 -36.375 1.00 96.00 304 LYS A CA 1
ATOM 2521 C C . LYS A 1 304 ? 15.077 -0.461 -35.848 1.00 96.00 304 LYS A C 1
ATOM 2523 O O . LYS A 1 304 ? 14.557 -0.282 -34.753 1.00 96.00 304 LYS A O 1
ATOM 2528 N N . GLU A 1 305 ? 14.879 -1.559 -36.573 1.00 96.31 305 GLU A N 1
ATOM 2529 C CA . GLU A 1 305 ? 14.011 -2.657 -36.133 1.00 96.31 305 GLU A CA 1
ATOM 2530 C C . GLU A 1 305 ? 14.520 -3.273 -34.824 1.00 96.31 305 GLU A C 1
ATOM 2532 O O . GLU A 1 305 ? 13.750 -3.445 -33.880 1.00 96.31 305 GLU A O 1
ATOM 2537 N N . ARG A 1 306 ? 15.833 -3.517 -34.704 1.00 94.25 306 ARG A N 1
ATOM 2538 C CA . ARG A 1 306 ? 16.448 -3.986 -33.452 1.00 94.25 306 ARG A CA 1
ATOM 2539 C C . ARG A 1 306 ? 16.185 -3.016 -32.308 1.00 94.25 306 ARG A C 1
ATOM 2541 O O . ARG A 1 306 ? 15.717 -3.448 -31.259 1.00 94.25 306 ARG A O 1
ATOM 2548 N N . PHE A 1 307 ? 16.397 -1.721 -32.520 1.00 94.75 307 PHE A N 1
ATOM 2549 C CA . PHE A 1 307 ? 16.115 -0.710 -31.505 1.00 94.75 307 PHE A CA 1
ATOM 2550 C C . PHE A 1 307 ? 14.631 -0.677 -31.097 1.00 94.75 307 PHE A C 1
ATOM 2552 O O . PHE A 1 307 ? 14.314 -0.586 -29.912 1.00 94.75 307 PHE A O 1
ATOM 2559 N N . GLU A 1 308 ? 13.703 -0.784 -32.050 1.00 95.00 308 GLU A N 1
ATOM 2560 C CA . GLU A 1 308 ? 12.266 -0.835 -31.758 1.00 95.00 308 GLU A CA 1
ATOM 2561 C C . GLU A 1 308 ? 11.879 -2.094 -30.976 1.00 95.00 308 GLU A C 1
ATOM 2563 O O . GLU A 1 308 ? 11.106 -2.009 -30.017 1.00 95.00 308 GLU A O 1
ATOM 2568 N N . THR A 1 309 ? 12.448 -3.250 -31.331 1.00 95.88 309 THR A N 1
ATOM 2569 C CA . THR A 1 309 ? 12.228 -4.500 -30.591 1.00 95.88 309 THR A CA 1
ATOM 2570 C C . THR A 1 309 ? 12.801 -4.433 -29.180 1.00 95.88 309 THR A C 1
ATOM 2572 O O . THR A 1 309 ? 12.113 -4.808 -28.235 1.00 95.88 309 THR A O 1
ATOM 2575 N N . GLU A 1 310 ? 14.008 -3.892 -29.007 1.00 93.50 310 GLU A N 1
ATOM 2576 C CA . GLU A 1 310 ? 14.634 -3.710 -27.699 1.00 93.50 310 GLU A CA 1
ATOM 2577 C C . GLU A 1 310 ? 13.797 -2.764 -26.833 1.00 93.50 310 GLU A C 1
ATOM 2579 O O . GLU A 1 310 ? 13.443 -3.102 -25.705 1.00 93.50 310 GLU A O 1
ATOM 2584 N N . LYS A 1 311 ? 13.358 -1.630 -27.388 1.00 96.44 311 LYS A N 1
ATOM 2585 C CA . LYS A 1 311 ? 12.439 -0.709 -26.712 1.00 96.44 311 LYS A CA 1
ATOM 2586 C C . LYS A 1 311 ? 11.145 -1.402 -26.272 1.00 96.44 311 LYS A C 1
ATOM 2588 O O . LYS A 1 311 ? 10.672 -1.151 -25.164 1.00 96.44 311 LYS A O 1
ATOM 2593 N N . ALA A 1 312 ? 10.565 -2.258 -27.114 1.00 95.88 312 ALA A N 1
ATOM 2594 C CA . ALA A 1 312 ? 9.365 -3.016 -26.765 1.00 95.88 312 ALA A CA 1
ATOM 2595 C C . ALA A 1 312 ? 9.632 -4.034 -25.642 1.00 95.88 312 ALA A C 1
ATOM 2597 O O . ALA A 1 312 ? 8.821 -4.147 -24.723 1.00 95.88 312 ALA A O 1
ATOM 2598 N N . VAL A 1 313 ? 10.773 -4.729 -25.670 1.00 96.94 313 VAL A N 1
ATOM 2599 C CA . VAL A 1 313 ? 11.195 -5.647 -24.598 1.00 96.94 313 VAL A CA 1
ATOM 2600 C C . VAL A 1 313 ? 11.355 -4.895 -23.280 1.00 96.94 313 VAL A C 1
ATOM 2602 O O . VAL A 1 313 ? 10.735 -5.285 -22.294 1.00 96.94 313 VAL A O 1
ATOM 2605 N N . TRP A 1 314 ? 12.067 -3.765 -23.274 1.00 96.00 314 TRP A N 1
ATOM 2606 C CA . TRP A 1 314 ? 12.213 -2.916 -22.088 1.00 96.00 314 TRP A CA 1
ATOM 2607 C C . TRP A 1 314 ? 10.866 -2.455 -21.526 1.00 96.00 314 TRP A C 1
ATOM 2609 O O . TRP A 1 314 ? 10.657 -2.469 -20.314 1.00 96.00 314 TRP A O 1
ATOM 2619 N N . GLN A 1 315 ? 9.920 -2.076 -22.389 1.00 96.19 315 GLN A N 1
ATOM 2620 C CA . GLN A 1 315 ? 8.569 -1.713 -21.957 1.00 96.19 315 GLN A CA 1
ATOM 2621 C C . GLN A 1 315 ? 7.830 -2.892 -21.314 1.00 96.19 315 GLN A C 1
ATOM 2623 O O . GLN A 1 315 ? 7.183 -2.713 -20.282 1.00 96.19 315 GLN A O 1
ATOM 2628 N N . ILE A 1 316 ? 7.937 -4.093 -21.890 1.00 94.56 316 ILE A N 1
ATOM 2629 C CA . ILE A 1 316 ? 7.331 -5.311 -21.336 1.00 94.56 316 ILE A CA 1
ATOM 2630 C C . ILE A 1 316 ? 7.964 -5.664 -19.986 1.00 94.56 316 ILE A C 1
ATOM 2632 O O . ILE A 1 316 ? 7.243 -5.976 -19.039 1.00 94.56 316 ILE A O 1
ATOM 2636 N N . GLU A 1 317 ? 9.288 -5.597 -19.864 1.00 94.06 317 GLU A N 1
ATOM 2637 C CA . GLU A 1 317 ? 10.008 -5.881 -18.620 1.00 94.06 317 GLU A CA 1
ATOM 2638 C C . GLU A 1 317 ? 9.663 -4.868 -17.525 1.00 94.06 317 GLU A C 1
ATOM 2640 O O . GLU A 1 317 ? 9.332 -5.251 -16.398 1.00 94.06 317 GLU A O 1
ATOM 2645 N N . HIS A 1 318 ? 9.634 -3.579 -17.863 1.00 93.25 318 HIS A N 1
ATOM 2646 C CA . HIS A 1 318 ? 9.219 -2.535 -16.935 1.00 93.25 318 HIS A CA 1
ATOM 2647 C C . HIS A 1 318 ? 7.760 -2.725 -16.490 1.00 93.25 318 HIS A C 1
ATOM 2649 O O . HIS A 1 318 ? 7.462 -2.712 -15.297 1.00 93.25 318 HIS A O 1
ATOM 2655 N N . GLN A 1 319 ? 6.842 -3.009 -17.417 1.00 94.81 319 GLN A N 1
ATOM 2656 C CA . GLN A 1 319 ? 5.449 -3.278 -17.059 1.00 94.81 319 GLN A CA 1
ATOM 2657 C C . GLN A 1 319 ? 5.311 -4.545 -16.200 1.00 94.81 319 GLN A C 1
ATOM 2659 O O . GLN A 1 319 ? 4.561 -4.560 -15.227 1.00 94.81 319 GLN A O 1
ATOM 2664 N N . SER A 1 320 ? 6.075 -5.596 -16.503 1.00 95.88 320 SER A N 1
ATOM 2665 C CA . SER A 1 320 ? 6.099 -6.844 -15.734 1.00 95.88 320 SER A CA 1
ATOM 2666 C C . SER A 1 320 ? 6.610 -6.638 -14.304 1.00 95.88 320 SER A C 1
ATOM 2668 O O . SER A 1 320 ? 6.044 -7.192 -13.355 1.00 95.88 320 SER A O 1
ATOM 2670 N N . THR A 1 321 ? 7.645 -5.811 -14.120 1.00 92.81 321 THR A N 1
ATOM 2671 C CA . THR A 1 321 ? 8.161 -5.460 -12.786 1.00 92.81 321 THR A CA 1
ATOM 2672 C C . THR A 1 321 ? 7.146 -4.634 -11.994 1.00 92.81 321 THR A C 1
ATOM 2674 O O . THR A 1 321 ? 6.867 -4.985 -10.846 1.00 92.81 321 THR A O 1
ATOM 2677 N N . LEU A 1 322 ? 6.497 -3.638 -12.610 1.00 94.31 322 LEU A N 1
ATOM 2678 C CA . LEU A 1 322 ? 5.390 -2.895 -11.992 1.00 94.31 322 LEU A CA 1
ATOM 2679 C C . LEU A 1 322 ? 4.223 -3.813 -11.601 1.00 94.31 322 LEU A C 1
ATOM 2681 O O . LEU A 1 322 ? 3.706 -3.724 -10.486 1.00 94.31 322 LEU A O 1
ATOM 2685 N N . ASP A 1 323 ? 3.836 -4.748 -12.468 1.00 96.06 323 ASP A N 1
ATOM 2686 C CA . ASP A 1 323 ? 2.763 -5.707 -12.195 1.00 96.06 323 ASP A CA 1
ATOM 2687 C C . ASP A 1 323 ? 3.138 -6.700 -11.087 1.00 96.06 323 ASP A C 1
ATOM 2689 O O . ASP A 1 323 ? 2.272 -7.172 -10.338 1.00 96.06 323 ASP A O 1
ATOM 2693 N N . LYS A 1 324 ? 4.420 -7.063 -10.974 1.00 95.69 324 LYS A N 1
ATOM 2694 C CA . LYS A 1 324 ? 4.934 -7.900 -9.885 1.00 95.69 324 LYS A CA 1
ATOM 2695 C C . LYS A 1 324 ? 4.864 -7.151 -8.554 1.00 95.69 324 LYS A C 1
ATOM 2697 O O . LYS A 1 324 ? 4.224 -7.662 -7.635 1.00 95.69 324 LYS A O 1
ATOM 2702 N N . ILE A 1 325 ? 5.406 -5.934 -8.490 1.00 93.25 325 ILE A N 1
ATOM 2703 C CA . ILE A 1 325 ? 5.355 -5.072 -7.298 1.00 93.25 325 ILE A CA 1
ATOM 2704 C C . ILE A 1 325 ? 3.897 -4.813 -6.897 1.00 93.25 325 ILE A C 1
ATOM 2706 O O . ILE A 1 325 ? 3.515 -4.995 -5.743 1.00 93.25 325 ILE A O 1
ATOM 2710 N N . GLY A 1 326 ? 3.029 -4.493 -7.862 1.00 94.25 326 GLY A N 1
ATOM 2711 C CA . GLY A 1 326 ? 1.604 -4.280 -7.615 1.00 94.25 326 GLY A CA 1
ATOM 2712 C C . GLY A 1 326 ? 0.883 -5.526 -7.084 1.00 94.25 326 GLY A C 1
ATOM 2713 O O . GLY A 1 326 ? -0.021 -5.412 -6.255 1.00 94.25 326 GLY A O 1
ATOM 2714 N N . ARG A 1 327 ? 1.268 -6.734 -7.522 1.00 95.38 327 ARG A N 1
ATOM 2715 C CA . ARG A 1 327 ? 0.742 -7.998 -6.971 1.00 95.38 327 ARG A CA 1
ATOM 2716 C C . ARG A 1 327 ? 1.242 -8.262 -5.554 1.00 95.38 327 ARG A C 1
ATOM 2718 O O . ARG A 1 327 ? 0.449 -8.713 -4.733 1.00 95.38 327 ARG A O 1
ATOM 2725 N N . GLU A 1 328 ? 2.513 -8.002 -5.273 1.00 94.56 328 GLU A N 1
ATOM 2726 C CA . GLU A 1 328 ? 3.100 -8.164 -3.939 1.00 94.56 328 GLU A CA 1
ATOM 2727 C C . GLU A 1 328 ? 2.449 -7.206 -2.936 1.00 94.56 328 GLU A C 1
ATOM 2729 O O . GLU A 1 328 ? 1.936 -7.662 -1.916 1.00 94.56 328 GLU A O 1
ATOM 2734 N N . PHE A 1 329 ? 2.308 -5.927 -3.293 1.00 94.00 329 PHE A N 1
ATOM 2735 C CA . PHE A 1 329 ? 1.635 -4.931 -2.458 1.00 94.00 329 PHE A CA 1
ATOM 2736 C C . PHE A 1 329 ? 0.163 -5.279 -2.188 1.00 94.00 329 PHE A C 1
ATOM 2738 O O . PHE A 1 329 ? -0.324 -5.145 -1.065 1.00 94.00 329 PHE A O 1
ATOM 2745 N N . ARG A 1 330 ? -0.572 -5.779 -3.197 1.00 96.38 330 ARG A N 1
ATOM 2746 C CA . ARG A 1 330 ? -1.953 -6.260 -2.999 1.00 96.38 330 ARG A CA 1
ATOM 2747 C C . ARG A 1 330 ? -2.017 -7.430 -2.020 1.00 96.38 330 ARG A C 1
ATOM 2749 O O . ARG A 1 330 ? -2.849 -7.399 -1.119 1.00 96.38 330 ARG A O 1
ATOM 2756 N N . LYS A 1 331 ? -1.130 -8.419 -2.161 1.00 96.12 331 LYS A N 1
ATOM 2757 C CA . LYS A 1 331 ? -1.057 -9.566 -1.242 1.00 96.12 331 LYS A CA 1
ATOM 2758 C C . LYS A 1 331 ? -0.711 -9.136 0.181 1.00 96.12 331 LYS A C 1
ATOM 2760 O O . LYS A 1 331 ? -1.317 -9.634 1.124 1.00 96.12 331 LYS A O 1
ATOM 2765 N N . GLU A 1 332 ? 0.234 -8.215 0.343 1.00 94.06 332 GLU A N 1
ATOM 2766 C CA . GLU A 1 332 ? 0.614 -7.687 1.654 1.00 94.06 332 GLU A CA 1
ATOM 2767 C C . GLU A 1 332 ? -0.549 -6.933 2.308 1.00 94.06 332 GLU A C 1
ATOM 2769 O O . GLU A 1 332 ? -0.875 -7.184 3.469 1.00 94.06 332 GLU A O 1
ATOM 2774 N N . LYS A 1 333 ? -1.249 -6.087 1.541 1.00 95.06 333 LYS A N 1
ATOM 2775 C CA . LYS A 1 333 ? -2.464 -5.406 1.998 1.00 95.06 333 LYS A CA 1
ATOM 2776 C C . LYS A 1 333 ? -3.550 -6.401 2.411 1.00 95.06 333 LYS A C 1
ATOM 2778 O O . LYS A 1 333 ? -4.127 -6.249 3.484 1.00 95.06 333 LYS A O 1
ATOM 2783 N N . GLU A 1 334 ? -3.840 -7.406 1.586 1.00 96.31 334 GLU A N 1
ATOM 2784 C CA . GLU A 1 334 ? -4.832 -8.448 1.890 1.00 96.31 334 GLU A CA 1
ATOM 2785 C C . GLU A 1 334 ? -4.460 -9.220 3.161 1.00 96.31 334 GLU A C 1
ATOM 2787 O O . GLU A 1 334 ? -5.308 -9.430 4.029 1.00 96.31 334 GLU A O 1
ATOM 2792 N N . TYR A 1 335 ? -3.184 -9.579 3.317 1.00 96.69 335 TYR A N 1
ATOM 2793 C CA . TYR A 1 335 ? -2.683 -10.244 4.515 1.00 96.69 335 TYR A CA 1
ATOM 2794 C C . TYR A 1 335 ? -2.805 -9.359 5.763 1.00 96.69 335 TYR A C 1
ATOM 2796 O O . TYR A 1 335 ? -3.262 -9.829 6.806 1.00 96.69 335 TYR A O 1
ATOM 2804 N N . ALA A 1 336 ? -2.447 -8.076 5.664 1.00 94.00 336 ALA A N 1
ATOM 2805 C CA . ALA A 1 336 ? -2.561 -7.120 6.760 1.00 94.00 336 ALA A CA 1
ATOM 2806 C C . ALA A 1 336 ? -4.023 -6.910 7.185 1.00 94.00 336 ALA A C 1
ATOM 2808 O O . ALA A 1 336 ? -4.321 -6.939 8.380 1.00 94.00 336 ALA A O 1
ATOM 2809 N N . VAL A 1 337 ? -4.943 -6.772 6.223 1.00 95.44 337 VAL A N 1
ATOM 2810 C CA . VAL A 1 337 ? -6.388 -6.671 6.487 1.00 95.44 337 VAL A CA 1
ATOM 2811 C C . VAL A 1 337 ? -6.901 -7.946 7.153 1.00 95.44 337 VAL A C 1
ATOM 2813 O O . VAL A 1 337 ? -7.510 -7.867 8.216 1.00 95.44 337 VAL A O 1
ATOM 2816 N N . ALA A 1 338 ? -6.588 -9.124 6.609 1.00 96.19 338 ALA A N 1
ATOM 2817 C CA . ALA A 1 338 ? -7.012 -10.398 7.190 1.00 96.19 338 ALA A CA 1
ATOM 2818 C C . ALA A 1 338 ? -6.455 -10.615 8.609 1.00 96.19 338 ALA A C 1
ATOM 2820 O O . ALA A 1 338 ? -7.131 -11.198 9.463 1.00 96.19 338 ALA A O 1
ATOM 2821 N N . ARG A 1 339 ? -5.230 -10.141 8.883 1.00 97.38 339 ARG A N 1
ATOM 2822 C CA . ARG A 1 339 ? -4.635 -10.167 10.225 1.00 97.38 339 ARG A CA 1
ATOM 2823 C C . ARG A 1 339 ? -5.406 -9.265 11.185 1.00 97.38 339 ARG A C 1
ATOM 2825 O O . ARG A 1 339 ? -5.815 -9.745 12.238 1.00 97.38 339 ARG A O 1
ATOM 2832 N N . LEU A 1 340 ? -5.666 -8.016 10.800 1.00 94.69 340 LEU A N 1
ATOM 2833 C CA . LEU A 1 340 ? -6.444 -7.074 11.611 1.00 94.69 340 LEU A CA 1
ATOM 2834 C C . LEU A 1 340 ? -7.869 -7.577 11.867 1.00 94.69 340 LEU A C 1
ATOM 2836 O O . LEU A 1 340 ? -8.354 -7.485 12.988 1.00 94.69 340 LEU A O 1
ATOM 2840 N N . GLU A 1 341 ? -8.536 -8.158 10.870 1.00 96.31 341 GLU A N 1
ATOM 2841 C CA . GLU A 1 341 ? -9.860 -8.766 11.047 1.00 96.31 341 GLU A CA 1
ATOM 2842 C C . GLU A 1 341 ? -9.840 -9.952 12.017 1.00 96.31 341 GLU A C 1
ATOM 2844 O O . GLU A 1 341 ? -10.816 -10.193 12.727 1.00 96.31 341 GLU A O 1
ATOM 2849 N N . ARG A 1 342 ? -8.756 -10.737 12.041 1.00 96.88 342 ARG A N 1
ATOM 2850 C CA . ARG A 1 342 ? -8.588 -11.818 13.020 1.00 96.88 342 ARG A CA 1
ATOM 2851 C C . ARG A 1 342 ? -8.407 -11.253 14.427 1.00 96.88 342 ARG A C 1
ATOM 2853 O O . ARG A 1 342 ? -9.166 -11.637 15.306 1.00 96.88 342 ARG A O 1
ATOM 2860 N N . GLU A 1 343 ? -7.501 -10.292 14.601 1.00 96.38 343 GLU A N 1
ATOM 2861 C CA . GLU A 1 343 ? -7.265 -9.618 15.887 1.00 96.38 343 GLU A CA 1
ATOM 2862 C C . GLU A 1 343 ? -8.544 -8.948 16.423 1.00 96.38 343 GLU A C 1
ATOM 2864 O O . GLU A 1 343 ? -8.842 -9.018 17.613 1.00 96.38 343 GLU A O 1
ATOM 2869 N N . TRP A 1 344 ? -9.339 -8.316 15.553 1.00 96.50 344 TRP A N 1
ATOM 2870 C CA . TRP A 1 344 ? -10.625 -7.730 15.939 1.00 96.50 344 TRP A CA 1
ATOM 2871 C C . TRP A 1 344 ? -11.665 -8.781 16.317 1.00 96.50 344 TRP A C 1
ATOM 2873 O O . TRP A 1 344 ? -12.388 -8.583 17.292 1.00 96.50 344 TRP A O 1
ATOM 2883 N N . ARG A 1 345 ? -11.742 -9.899 15.587 1.00 97.19 345 ARG A N 1
ATOM 2884 C CA . ARG A 1 345 ? -12.628 -11.015 15.952 1.00 97.19 345 ARG A CA 1
ATOM 2885 C C . ARG A 1 345 ? -12.254 -11.614 17.303 1.00 97.19 345 ARG A C 1
ATOM 2887 O O . ARG A 1 345 ? -13.153 -11.830 18.105 1.00 97.19 345 ARG A O 1
ATOM 2894 N N . GLU A 1 346 ? -10.966 -11.826 17.560 1.00 96.88 346 GLU A N 1
ATOM 2895 C CA . GLU A 1 346 ? -10.458 -12.315 18.848 1.00 96.88 346 GLU A CA 1
ATOM 2896 C C . GLU A 1 346 ? -10.826 -11.346 19.978 1.00 96.88 346 GLU A C 1
ATOM 2898 O O . GLU A 1 346 ? -11.476 -11.749 20.933 1.00 96.88 346 GLU A O 1
ATOM 2903 N N . LYS A 1 347 ? -10.567 -10.040 19.816 1.00 96.81 347 LYS A N 1
ATOM 2904 C CA . LYS A 1 347 ? -10.965 -9.029 20.815 1.00 96.81 347 LYS A CA 1
ATOM 2905 C C . LYS A 1 347 ? -12.470 -8.994 21.072 1.00 96.81 347 LYS A C 1
ATOM 2907 O O . LYS A 1 347 ? -12.889 -8.818 22.210 1.00 96.81 347 LYS A O 1
ATOM 2912 N N . ILE A 1 348 ? -13.295 -9.128 20.032 1.00 94.19 348 ILE A N 1
ATOM 2913 C CA . ILE A 1 348 ? -14.755 -9.180 20.193 1.00 94.19 348 ILE A CA 1
ATOM 2914 C C . ILE A 1 348 ? -15.163 -10.443 20.956 1.00 94.19 348 ILE A C 1
ATOM 2916 O O . ILE A 1 348 ? -16.021 -10.356 21.830 1.00 94.19 348 ILE A O 1
ATOM 2920 N N . GLN A 1 349 ? -14.552 -11.592 20.658 1.00 95.88 349 GLN A N 1
ATOM 2921 C CA . GLN A 1 349 ? -14.798 -12.837 21.387 1.00 95.88 349 GLN A CA 1
ATOM 2922 C C . GLN A 1 349 ? -14.372 -12.727 22.853 1.00 95.88 349 GLN A C 1
ATOM 2924 O O . GLN A 1 349 ? -15.144 -13.119 23.723 1.00 95.88 349 GLN A O 1
ATOM 2929 N N . ASP A 1 350 ? -13.217 -12.125 23.139 1.00 95.31 350 ASP A N 1
ATOM 2930 C CA . ASP A 1 350 ? -12.738 -11.892 24.505 1.00 95.31 350 ASP A CA 1
ATOM 2931 C C . ASP A 1 350 ? -13.682 -10.965 25.281 1.00 95.31 350 ASP A C 1
ATOM 2933 O O . ASP A 1 350 ? -14.034 -11.249 26.425 1.00 95.31 350 ASP A O 1
ATOM 2937 N N . ILE A 1 351 ? -14.157 -9.883 24.651 1.00 93.44 351 ILE A N 1
ATOM 2938 C CA . ILE A 1 351 ? -15.146 -8.978 25.256 1.00 93.44 351 ILE A CA 1
ATOM 2939 C C . ILE A 1 351 ? -16.462 -9.718 25.508 1.00 93.44 351 ILE A C 1
ATOM 2941 O O . ILE A 1 351 ? -17.034 -9.585 26.585 1.00 93.44 351 ILE A O 1
ATOM 2945 N N . GLN A 1 352 ? -16.944 -10.516 24.552 1.00 93.94 352 GLN A N 1
ATOM 2946 C CA . GLN A 1 352 ? -18.163 -11.310 24.727 1.00 93.94 352 GLN A CA 1
ATOM 2947 C C . GLN A 1 352 ? -18.018 -12.342 25.850 1.00 93.94 352 GLN A C 1
ATOM 2949 O O . GLN A 1 352 ? -18.941 -12.499 26.646 1.00 93.94 352 GLN A O 1
ATOM 2954 N N . ALA A 1 353 ? -16.866 -13.008 25.950 1.00 92.88 353 ALA A N 1
ATOM 2955 C CA . ALA A 1 353 ? -16.567 -13.947 27.024 1.00 92.88 353 ALA A CA 1
ATOM 2956 C C . ALA A 1 353 ? -16.501 -13.237 28.384 1.00 92.88 353 ALA A C 1
ATOM 2958 O O . ALA A 1 353 ? -17.132 -13.698 29.332 1.00 92.88 353 ALA A O 1
ATOM 2959 N N . SER A 1 354 ? -15.826 -12.084 28.466 1.00 94.12 354 SER A N 1
ATOM 2960 C CA . SER A 1 354 ? -15.768 -11.258 29.680 1.00 94.12 354 SER A CA 1
ATOM 2961 C C . SER A 1 354 ? -17.156 -10.776 30.097 1.00 94.12 354 SER A C 1
ATOM 2963 O O . SER A 1 354 ? -17.526 -10.925 31.252 1.00 94.12 354 SER A O 1
ATOM 2965 N N . MET A 1 355 ? -17.966 -10.267 29.165 1.00 89.56 355 MET A N 1
ATOM 2966 C CA . MET A 1 355 ? -19.334 -9.829 29.458 1.00 89.56 355 MET A CA 1
ATOM 2967 C C . MET A 1 355 ? -20.238 -10.992 29.882 1.00 89.56 355 MET A C 1
ATOM 2969 O O . MET A 1 355 ? -21.084 -10.825 30.757 1.00 89.56 355 MET A O 1
ATOM 2973 N N . SER A 1 356 ? -20.079 -12.168 29.268 1.00 91.81 356 SER A N 1
ATOM 2974 C CA . SER A 1 356 ? -20.805 -13.377 29.667 1.00 91.81 356 SER A CA 1
ATOM 2975 C C . SER A 1 356 ? -20.406 -13.824 31.072 1.00 91.81 356 SER A C 1
ATOM 2977 O O . SER A 1 356 ? -21.273 -14.237 31.841 1.00 91.81 356 SER A O 1
ATOM 2979 N N . GLN A 1 357 ? -19.118 -13.734 31.407 1.00 94.44 357 GLN A N 1
ATOM 2980 C CA . GLN A 1 357 ? -18.603 -14.033 32.738 1.00 94.44 357 GLN A CA 1
ATOM 2981 C C . GLN A 1 357 ? -19.150 -13.039 33.766 1.00 94.44 357 GLN A C 1
ATOM 2983 O O . GLN A 1 357 ? -19.756 -13.465 34.743 1.00 94.44 357 GLN A O 1
ATOM 2988 N N . ASP A 1 358 ? -19.058 -11.734 33.495 1.00 92.75 358 ASP A N 1
ATOM 2989 C CA . ASP A 1 358 ? -19.600 -10.682 34.360 1.00 92.75 358 ASP A CA 1
ATOM 2990 C C . ASP A 1 358 ? -21.112 -10.854 34.566 1.00 92.75 358 ASP A C 1
ATOM 2992 O O . ASP A 1 358 ? -21.618 -10.723 35.679 1.00 92.75 358 ASP A O 1
ATOM 2996 N N . SER A 1 359 ? -21.853 -11.204 33.508 1.00 92.06 359 SER A N 1
ATOM 2997 C CA . SER A 1 359 ? -23.287 -11.493 33.601 1.00 92.06 359 SER A CA 1
ATOM 2998 C C . SER A 1 359 ? -23.571 -12.709 34.486 1.00 92.06 359 SER A C 1
ATOM 3000 O O . SER A 1 359 ? -24.515 -12.671 35.276 1.00 92.06 359 SER A O 1
ATOM 3002 N N . SER A 1 360 ? -22.778 -13.777 34.363 1.00 94.94 360 SER A N 1
ATOM 3003 C CA . SER A 1 360 ? -22.897 -14.975 35.200 1.00 94.94 360 SER A CA 1
ATOM 3004 C C . SER A 1 360 ? -22.556 -14.676 36.660 1.00 94.94 360 SER A C 1
ATOM 3006 O O . SER A 1 360 ? -23.262 -15.127 37.557 1.00 94.94 360 SER A O 1
ATOM 3008 N N . ASP A 1 361 ? -21.515 -13.885 36.914 1.00 92.31 361 ASP A N 1
ATOM 3009 C CA . ASP A 1 361 ? -21.081 -13.521 38.264 1.00 92.31 361 ASP A CA 1
ATOM 3010 C C . ASP A 1 361 ? -22.097 -12.594 38.947 1.00 92.31 361 ASP A C 1
ATOM 3012 O O . ASP A 1 361 ? -22.416 -12.770 40.126 1.00 92.31 361 ASP A O 1
ATOM 3016 N N . VAL A 1 362 ? -22.688 -11.653 38.200 1.00 92.69 362 VAL A N 1
ATOM 3017 C CA . VAL A 1 362 ? -23.805 -10.822 38.677 1.00 92.69 362 VAL A CA 1
ATOM 3018 C C . VAL A 1 362 ? -25.034 -11.682 38.971 1.00 92.69 362 VAL A C 1
ATOM 3020 O O . VAL A 1 362 ? -25.661 -11.495 40.017 1.00 92.69 362 VAL A O 1
ATOM 3023 N N . GLN A 1 363 ? -25.373 -12.634 38.096 1.00 93.88 363 GLN A N 1
ATOM 3024 C CA . GLN A 1 363 ? -26.482 -13.559 38.333 1.00 93.88 363 GLN A CA 1
ATOM 3025 C C . GLN A 1 363 ? -26.244 -14.389 39.603 1.00 93.88 363 GLN A C 1
ATOM 3027 O O . GLN A 1 363 ? -27.100 -14.394 40.485 1.00 93.88 363 GLN A O 1
ATOM 3032 N N . ALA A 1 364 ? -25.063 -14.993 39.752 1.00 94.25 364 ALA A N 1
ATOM 3033 C CA . ALA A 1 364 ? -24.690 -15.771 40.931 1.00 94.25 364 ALA A CA 1
ATOM 3034 C C . ALA A 1 364 ? -24.704 -14.925 42.218 1.00 94.25 364 ALA A C 1
ATOM 3036 O O . ALA A 1 364 ? -25.151 -15.387 43.269 1.00 94.25 364 ALA A O 1
ATOM 3037 N N . HIS A 1 365 ? -24.264 -13.663 42.154 1.00 94.69 365 HIS A N 1
ATOM 3038 C CA . HIS A 1 365 ? -24.352 -12.735 43.282 1.00 94.69 365 HIS A CA 1
ATOM 3039 C C . HIS A 1 365 ? -25.808 -12.482 43.705 1.00 94.69 365 HIS A C 1
ATOM 3041 O O . HIS A 1 365 ? -26.110 -12.497 44.901 1.00 94.69 365 HIS A O 1
ATOM 3047 N N . TRP A 1 366 ? -26.719 -12.257 42.753 1.00 95.12 366 TRP A N 1
ATOM 3048 C CA . TRP A 1 366 ? -28.136 -12.039 43.057 1.00 95.12 366 TRP A CA 1
ATOM 3049 C C . TRP A 1 366 ? -28.844 -13.303 43.536 1.00 95.12 366 TRP A C 1
ATOM 3051 O O . TRP A 1 366 ? -29.642 -13.214 44.466 1.00 95.12 366 TRP A O 1
ATOM 3061 N N . GLU A 1 367 ? -28.525 -14.465 42.967 1.00 95.00 367 GLU A N 1
ATOM 3062 C CA . GLU A 1 367 ? -29.010 -15.764 43.447 1.00 95.00 367 GLU A CA 1
ATOM 3063 C C . GLU A 1 367 ? -28.573 -15.998 44.897 1.00 95.00 367 GLU A C 1
ATOM 3065 O O . GLU A 1 367 ? -29.413 -16.250 45.758 1.00 95.00 367 GLU A O 1
ATOM 3070 N N . LYS A 1 368 ? -27.296 -15.759 45.217 1.00 95.75 368 LYS A N 1
ATOM 3071 C CA . LYS A 1 368 ? -26.794 -15.829 46.595 1.00 95.75 368 LYS A CA 1
ATOM 3072 C C . LYS A 1 368 ? -27.495 -14.834 47.524 1.00 95.75 368 LYS A C 1
ATOM 3074 O O . LYS A 1 368 ? -27.855 -15.181 48.645 1.00 95.75 368 LYS A O 1
ATOM 3079 N N . LYS A 1 369 ? -27.709 -13.588 47.085 1.00 94.19 369 LYS A N 1
ATOM 3080 C CA . LYS A 1 369 ? -28.440 -12.583 47.879 1.00 94.19 369 LYS A CA 1
ATOM 3081 C C . LYS A 1 369 ? -29.890 -12.988 48.127 1.00 94.19 369 LYS A C 1
ATOM 3083 O O . LYS A 1 369 ? -30.422 -12.711 49.202 1.00 94.19 369 LYS A O 1
ATOM 3088 N N . LEU A 1 370 ? -30.520 -13.635 47.151 1.00 95.00 370 LEU A N 1
ATOM 3089 C CA . LEU A 1 370 ? -31.865 -14.176 47.280 1.00 95.00 370 LEU A CA 1
ATOM 3090 C C . LEU A 1 370 ? -31.897 -15.331 48.291 1.00 95.00 370 LEU A C 1
ATOM 3092 O O . LEU A 1 370 ? -32.776 -15.340 49.149 1.00 95.00 370 LEU A O 1
ATOM 3096 N N . GLU A 1 371 ? -30.930 -16.250 48.238 1.00 95.12 371 GLU A N 1
ATOM 3097 C CA . GLU A 1 371 ? -30.774 -17.337 49.214 1.00 95.12 371 GLU A CA 1
ATOM 3098 C C . GLU A 1 371 ? -30.545 -16.802 50.635 1.00 95.12 371 GLU A C 1
ATOM 3100 O O . GLU A 1 371 ? -31.250 -17.206 51.558 1.00 95.12 371 GLU A O 1
ATOM 3105 N N . GLU A 1 372 ? -29.643 -15.830 50.814 1.00 94.69 372 GLU A N 1
ATOM 3106 C CA . GLU A 1 372 ? -29.392 -15.170 52.106 1.00 94.69 372 GLU A CA 1
ATOM 3107 C C . GLU A 1 372 ? -30.672 -14.526 52.670 1.00 94.69 372 GLU A C 1
ATOM 3109 O O . GLU A 1 372 ? -30.974 -14.654 53.859 1.00 94.69 372 GLU A O 1
ATOM 3114 N N . ALA A 1 373 ? -31.458 -13.852 51.823 1.00 94.19 373 ALA A N 1
ATOM 3115 C CA . ALA A 1 373 ? -32.724 -13.242 52.225 1.00 94.19 373 ALA A CA 1
ATOM 3116 C C . ALA A 1 373 ? -33.790 -14.292 52.584 1.00 94.19 373 ALA A C 1
ATOM 3118 O O . ALA A 1 373 ? -34.527 -14.116 53.559 1.00 94.19 373 ALA A O 1
ATOM 3119 N N . GLN A 1 374 ? -33.865 -15.394 51.831 1.00 94.62 374 GLN A N 1
ATOM 3120 C CA . GLN A 1 374 ? -34.749 -16.520 52.141 1.00 94.62 374 GLN A CA 1
ATOM 3121 C C . GLN A 1 374 ? -34.357 -17.193 53.459 1.00 94.62 374 GLN A C 1
ATOM 3123 O O . GLN A 1 374 ? -35.229 -17.506 54.271 1.00 94.62 374 GLN A O 1
ATOM 3128 N N . GLU A 1 375 ? -33.064 -17.394 53.707 1.00 94.56 375 GLU A N 1
ATOM 3129 C CA . GLU A 1 375 ? -32.569 -17.980 54.948 1.00 94.56 375 GLU A CA 1
ATOM 3130 C C . GLU A 1 375 ? -32.836 -17.065 56.147 1.00 94.56 375 GLU A C 1
ATOM 3132 O O . GLU A 1 375 ? -33.367 -17.530 57.158 1.00 94.56 375 GLU A O 1
ATOM 3137 N N . ALA A 1 376 ? -32.593 -15.758 56.016 1.00 92.88 376 ALA A N 1
ATOM 3138 C CA . ALA A 1 376 ? -32.951 -14.773 57.035 1.00 92.88 376 ALA A CA 1
ATOM 3139 C C . ALA A 1 376 ? -34.461 -14.781 57.337 1.00 92.88 376 ALA A C 1
ATOM 3141 O O . ALA A 1 376 ? -34.863 -14.815 58.503 1.00 92.88 376 ALA A O 1
ATOM 3142 N N . GLY A 1 377 ? -35.305 -14.835 56.300 1.00 93.38 377 GLY A N 1
ATOM 3143 C CA . GLY A 1 377 ? -36.755 -14.977 56.448 1.00 93.38 377 GLY A CA 1
ATOM 3144 C C . GLY A 1 377 ? -37.160 -16.283 57.142 1.00 93.38 377 GLY A C 1
ATOM 3145 O O . GLY A 1 377 ? -38.036 -16.280 58.005 1.00 93.38 377 GLY A O 1
ATOM 3146 N N . ASN A 1 378 ? -36.491 -17.395 56.832 1.00 94.75 378 ASN A N 1
ATOM 3147 C CA . ASN A 1 378 ? -36.721 -18.688 57.480 1.00 94.75 378 ASN A CA 1
ATOM 3148 C C . ASN A 1 378 ? -36.301 -18.690 58.956 1.00 94.75 378 ASN A C 1
ATOM 3150 O O . ASN A 1 378 ? -36.981 -19.300 59.784 1.00 94.75 378 ASN A O 1
ATOM 3154 N N . ILE A 1 379 ? -35.197 -18.022 59.302 1.00 95.06 379 ILE A N 1
ATOM 3155 C CA . ILE A 1 379 ? -34.765 -17.836 60.693 1.00 95.06 379 ILE A CA 1
ATOM 3156 C C . ILE A 1 379 ? -35.822 -17.035 61.459 1.00 95.06 379 ILE A C 1
ATOM 3158 O O . ILE A 1 379 ? -36.229 -17.451 62.545 1.00 95.06 379 ILE A O 1
ATOM 3162 N N . GLU A 1 380 ? -36.324 -15.945 60.876 1.00 95.12 380 GLU A N 1
ATOM 3163 C CA . GLU A 1 380 ? -37.364 -15.120 61.494 1.00 95.12 380 GLU A CA 1
ATOM 3164 C C . GLU A 1 380 ? -38.690 -15.878 61.642 1.00 95.12 380 GLU A C 1
ATOM 3166 O O . GLU A 1 380 ? -39.311 -15.846 62.703 1.00 95.12 380 GLU A O 1
ATOM 3171 N N . LEU A 1 381 ? -39.094 -16.659 60.635 1.00 94.19 381 LEU A N 1
ATOM 3172 C CA . LEU A 1 381 ? -40.259 -17.541 60.733 1.00 94.19 381 LEU A CA 1
ATOM 3173 C C . LEU A 1 381 ? -40.110 -18.562 61.862 1.00 94.19 381 LEU A C 1
ATOM 3175 O O . LEU A 1 381 ? -41.048 -18.751 62.635 1.00 94.19 381 LEU A O 1
ATOM 3179 N N . LYS A 1 382 ? -38.942 -19.202 61.998 1.00 95.31 382 LYS A N 1
ATOM 3180 C CA . LYS A 1 382 ? -38.667 -20.133 63.107 1.00 95.31 382 LYS A CA 1
ATOM 3181 C C . LYS A 1 382 ? -38.723 -19.424 64.461 1.00 95.31 382 LYS A C 1
ATOM 3183 O O . LYS A 1 382 ? -39.277 -19.980 65.409 1.00 95.31 382 LYS A O 1
ATOM 3188 N N . ARG A 1 383 ? -38.193 -18.199 64.553 1.00 95.50 383 ARG A N 1
ATOM 3189 C CA . ARG A 1 383 ? -38.256 -17.358 65.758 1.00 95.50 383 ARG A CA 1
ATOM 3190 C C . ARG A 1 383 ? -39.707 -17.072 66.145 1.00 95.50 383 ARG A C 1
ATOM 3192 O O . ARG A 1 383 ? -40.104 -17.386 67.265 1.00 95.50 383 ARG A O 1
ATOM 3199 N N . LEU A 1 384 ? -40.508 -16.575 65.203 1.00 94.69 384 LEU A N 1
ATOM 3200 C CA . LEU A 1 384 ? -41.929 -16.277 65.397 1.00 94.69 384 LEU A CA 1
ATOM 3201 C C . LEU A 1 384 ? -42.740 -17.531 65.745 1.00 94.69 384 LEU A C 1
ATOM 3203 O O . LEU A 1 384 ? -43.587 -17.487 66.632 1.00 94.69 384 LEU A O 1
ATOM 3207 N N . GLN A 1 385 ? -42.467 -18.672 65.106 1.00 95.19 385 GLN A N 1
ATOM 3208 C CA . GLN A 1 385 ? -43.081 -19.955 65.467 1.00 95.19 385 GLN A CA 1
ATOM 3209 C C . GLN A 1 385 ? -42.743 -20.364 66.907 1.00 95.19 385 GLN A C 1
ATOM 3211 O O . GLN A 1 385 ? -43.624 -20.830 67.631 1.00 95.19 385 GLN A O 1
ATOM 3216 N N . GLY A 1 386 ? -41.494 -20.160 67.337 1.00 94.44 386 GLY A N 1
ATOM 3217 C CA . GLY A 1 386 ? -41.064 -20.375 68.718 1.00 94.44 386 GLY A CA 1
ATOM 3218 C C . GLY A 1 386 ? -41.796 -19.467 69.709 1.00 94.44 386 GLY A C 1
ATOM 3219 O O . GLY A 1 386 ? -42.325 -19.950 70.710 1.00 94.44 386 GLY A O 1
ATOM 3220 N N . GLU A 1 387 ? -41.904 -18.170 69.413 1.00 94.38 387 GLU A N 1
ATOM 3221 C CA . GLU A 1 387 ? -42.669 -17.217 70.232 1.00 94.38 387 GLU A CA 1
ATOM 3222 C C . GLU A 1 387 ? -44.148 -17.607 70.330 1.00 94.38 387 GLU A C 1
ATOM 3224 O O . GLU A 1 387 ? -44.724 -17.620 71.420 1.00 94.38 387 GLU A O 1
ATOM 3229 N N . LEU A 1 388 ? -44.753 -18.001 69.209 1.00 93.50 388 LEU A N 1
ATOM 3230 C CA . LEU A 1 388 ? -46.145 -18.438 69.148 1.00 93.50 388 LEU A CA 1
ATOM 3231 C C . LEU A 1 388 ? -46.357 -19.725 69.959 1.00 93.50 388 LEU A C 1
ATOM 3233 O O . LEU A 1 388 ? -47.354 -19.840 70.671 1.00 93.50 388 LEU A O 1
ATOM 3237 N N . ALA A 1 389 ? -45.405 -20.663 69.937 1.00 93.81 389 ALA A N 1
ATOM 3238 C CA . ALA A 1 389 ? -45.441 -21.861 70.774 1.00 93.81 389 ALA A CA 1
ATOM 3239 C C . ALA A 1 389 ? -45.379 -21.527 72.275 1.00 93.81 389 ALA A C 1
ATOM 3241 O O . ALA A 1 389 ? -46.142 -22.097 73.056 1.00 93.81 389 ALA A O 1
ATOM 3242 N N . VAL A 1 390 ? -44.543 -20.564 72.681 1.00 95.50 390 VAL A N 1
ATOM 3243 C CA . VAL A 1 390 ? -44.482 -20.084 74.075 1.00 95.50 390 VAL A CA 1
ATOM 3244 C C . VAL A 1 390 ? -45.792 -19.411 74.486 1.00 95.50 390 VAL A C 1
ATOM 3246 O O . VAL A 1 390 ? -46.289 -19.656 75.586 1.00 95.50 390 VAL A O 1
ATOM 3249 N N . ILE A 1 391 ? -46.383 -18.586 73.617 1.00 94.31 391 ILE A N 1
ATOM 3250 C CA . ILE A 1 391 ? -47.696 -17.972 73.869 1.00 94.31 391 ILE A CA 1
ATOM 3251 C C . ILE A 1 391 ? -48.770 -19.055 73.999 1.00 94.31 391 ILE A C 1
ATOM 3253 O O . ILE A 1 391 ? -49.575 -19.002 74.927 1.00 94.31 391 ILE A O 1
ATOM 3257 N N . LYS A 1 392 ? -48.760 -20.061 73.117 1.00 94.62 392 LYS A N 1
ATOM 3258 C CA . LYS A 1 392 ? -49.688 -21.196 73.162 1.00 94.62 392 LYS A CA 1
ATOM 3259 C C . LYS A 1 392 ? -49.558 -21.981 74.470 1.00 94.62 392 LYS A C 1
ATOM 3261 O O . LYS A 1 392 ? -50.581 -22.288 75.073 1.00 94.62 392 LYS A O 1
ATOM 3266 N N . ASP A 1 393 ? -48.339 -22.255 74.936 1.00 92.88 393 ASP A N 1
ATOM 3267 C CA . ASP A 1 393 ? -48.085 -22.913 76.227 1.00 92.88 393 ASP A CA 1
ATOM 3268 C C . ASP A 1 393 ? -48.568 -22.060 77.413 1.00 92.88 393 ASP A C 1
ATOM 3270 O O . ASP A 1 393 ? -49.275 -22.554 78.291 1.00 92.88 393 ASP A O 1
ATOM 3274 N N . ARG A 1 394 ? -48.274 -20.750 77.414 1.00 93.25 394 ARG A N 1
ATOM 3275 C CA . ARG A 1 394 ? -48.761 -19.813 78.445 1.00 93.25 394 ARG A CA 1
ATOM 3276 C C . ARG A 1 394 ? -50.286 -19.746 78.490 1.00 93.25 394 ARG A C 1
ATOM 3278 O O . ARG A 1 394 ? -50.858 -19.779 79.576 1.00 93.25 394 ARG A O 1
ATOM 3285 N N . LEU A 1 395 ? -50.941 -19.665 77.331 1.00 92.94 395 LEU A N 1
ATOM 3286 C CA . LEU A 1 395 ? -52.401 -19.689 77.234 1.00 92.94 395 LEU A CA 1
ATOM 3287 C C . LEU A 1 395 ? -52.967 -21.033 77.694 1.00 92.94 395 LEU A C 1
ATOM 3289 O O . LEU A 1 395 ? -53.954 -21.037 78.421 1.00 92.94 395 LEU A O 1
ATOM 3293 N N . GLY A 1 396 ? -52.334 -22.153 77.335 1.00 93.44 396 GLY A N 1
ATOM 3294 C CA . GLY A 1 396 ? -52.703 -23.485 77.820 1.00 93.44 396 GLY A CA 1
ATOM 3295 C C . GLY A 1 396 ? -52.674 -23.568 79.347 1.00 93.44 396 GLY A C 1
ATOM 3296 O O . GLY A 1 396 ? -53.684 -23.901 79.962 1.00 93.44 396 GLY A O 1
ATOM 3297 N N . LYS A 1 397 ? -51.568 -23.140 79.966 1.00 93.00 397 LYS A N 1
ATOM 3298 C CA . LYS A 1 397 ? -51.423 -23.067 81.430 1.00 93.00 397 LYS A CA 1
ATOM 3299 C C . LYS A 1 397 ? -52.441 -22.137 82.083 1.00 93.00 397 LYS A C 1
ATOM 3301 O O . LYS A 1 397 ? -52.968 -22.454 83.143 1.00 93.00 397 LYS A O 1
ATOM 3306 N N . GLU A 1 398 ? -52.742 -20.994 81.470 1.00 93.19 398 GLU A N 1
ATOM 3307 C CA . GLU A 1 398 ? -53.761 -20.072 81.982 1.00 93.19 398 GLU A CA 1
ATOM 3308 C C . GLU A 1 398 ? -55.173 -20.666 81.871 1.00 93.19 398 GLU A C 1
ATOM 3310 O O . GLU A 1 398 ? -55.979 -20.503 82.787 1.00 93.19 398 GLU A O 1
ATOM 3315 N N . ILE A 1 399 ? -55.477 -21.395 80.793 1.00 92.44 399 ILE A N 1
ATOM 3316 C CA . ILE A 1 399 ? -56.734 -22.138 80.645 1.00 92.44 399 ILE A CA 1
ATOM 3317 C C . ILE A 1 399 ? -56.837 -23.219 81.724 1.00 92.44 399 ILE A C 1
ATOM 3319 O O . ILE A 1 399 ? -57.872 -23.306 82.381 1.00 92.44 399 ILE A O 1
ATOM 3323 N N . GLU A 1 400 ? -55.788 -24.010 81.951 1.00 92.19 400 GLU A N 1
ATOM 3324 C CA . GLU A 1 400 ? -55.746 -25.015 83.022 1.00 92.19 400 GLU A CA 1
ATOM 3325 C C . GLU A 1 400 ? -55.914 -24.374 84.402 1.00 92.19 400 GLU A C 1
ATOM 3327 O O . GLU A 1 400 ? -56.724 -24.833 85.207 1.00 92.19 400 GLU A O 1
ATOM 3332 N N . ARG A 1 401 ? -55.227 -23.254 84.661 1.00 93.25 401 ARG A N 1
ATOM 3333 C CA . ARG A 1 401 ? -55.370 -22.482 85.900 1.00 93.25 401 ARG A CA 1
ATOM 3334 C C . ARG A 1 401 ? -56.807 -22.006 86.092 1.00 93.25 401 ARG A C 1
ATOM 3336 O O . ARG A 1 401 ? -57.340 -22.128 87.191 1.00 93.25 401 ARG A O 1
ATOM 3343 N N . ARG A 1 402 ? -57.457 -21.492 85.041 1.00 90.56 402 ARG A N 1
ATOM 3344 C CA . ARG A 1 402 ? -58.871 -21.083 85.080 1.00 90.56 402 ARG A CA 1
ATOM 3345 C C . ARG A 1 402 ? -59.804 -22.258 85.339 1.00 90.56 402 ARG A C 1
ATOM 3347 O O . ARG A 1 402 ? -60.706 -22.100 86.152 1.00 90.56 402 ARG A O 1
ATOM 3354 N N . HIS A 1 403 ? -59.573 -23.418 84.724 1.00 91.25 403 HIS A N 1
ATOM 3355 C CA . HIS A 1 403 ? -60.334 -24.636 85.026 1.00 91.25 403 HIS A CA 1
ATOM 3356 C C . HIS A 1 403 ? -60.140 -25.071 86.482 1.00 91.25 403 HIS A C 1
ATOM 3358 O O . HIS A 1 403 ? -61.113 -25.407 87.149 1.00 91.25 403 HIS A O 1
ATOM 3364 N N . GLY A 1 404 ? -58.913 -24.998 87.009 1.00 87.94 404 GLY A N 1
ATOM 3365 C CA . GLY A 1 404 ? -58.627 -25.249 88.422 1.00 87.94 404 GLY A CA 1
ATOM 3366 C C . GLY A 1 404 ? -59.392 -24.296 89.344 1.00 87.94 404 GLY A C 1
ATOM 3367 O O . GLY A 1 404 ? -60.075 -24.743 90.262 1.00 87.94 404 GLY A O 1
ATOM 3368 N N . VAL A 1 405 ? -59.354 -22.991 89.055 1.00 89.06 405 VAL A N 1
ATOM 3369 C CA . VAL A 1 405 ? -60.093 -21.964 89.809 1.00 89.06 405 VAL A CA 1
ATOM 3370 C C . VAL A 1 405 ? -61.607 -22.176 89.709 1.00 89.06 405 VAL A C 1
ATOM 3372 O O . VAL A 1 405 ? -62.297 -22.111 90.722 1.00 89.06 405 VAL A O 1
ATOM 3375 N N . GLN A 1 406 ? -62.139 -22.490 88.526 1.00 88.94 406 GLN A N 1
ATOM 3376 C CA . GLN A 1 406 ? -63.551 -22.846 88.349 1.00 88.94 406 GLN A CA 1
ATOM 3377 C C . GLN A 1 406 ? -63.924 -24.098 89.146 1.00 88.94 406 GLN A C 1
ATOM 3379 O O . GLN A 1 406 ? -64.974 -24.116 89.779 1.00 88.94 406 GLN A O 1
ATOM 3384 N N . GLY A 1 407 ? -63.055 -25.111 89.183 1.00 87.19 407 GLY A N 1
ATOM 3385 C CA . GLY A 1 407 ? -63.229 -26.295 90.022 1.00 87.19 407 GLY A CA 1
ATOM 3386 C C . GLY A 1 407 ? -63.296 -25.939 91.507 1.00 87.19 407 GLY A C 1
ATOM 3387 O O . GLY A 1 407 ? -64.220 -26.362 92.199 1.00 87.19 407 GLY A O 1
ATOM 3388 N N . THR A 1 408 ? -62.376 -25.098 91.995 1.00 86.06 408 THR A N 1
ATOM 3389 C CA . THR A 1 408 ? -62.414 -24.613 93.387 1.00 86.06 408 THR A CA 1
ATOM 3390 C C . THR A 1 408 ? -63.650 -23.770 93.687 1.00 86.06 408 THR A C 1
ATOM 3392 O O . THR A 1 408 ? -64.233 -23.916 94.758 1.00 86.06 408 THR A O 1
ATOM 3395 N N . LEU A 1 409 ? -64.091 -22.936 92.740 1.00 85.50 409 LEU A N 1
ATOM 3396 C CA . LEU A 1 409 ? -65.315 -22.149 92.869 1.00 85.50 409 LEU A CA 1
ATOM 3397 C C . LEU A 1 409 ? -66.537 -23.059 92.937 1.00 85.50 409 LEU A C 1
ATOM 3399 O O . LEU A 1 409 ? -67.362 -22.870 93.814 1.00 85.50 409 LEU A O 1
ATOM 3403 N N . ALA A 1 410 ? -66.625 -24.087 92.093 1.00 86.06 410 ALA A N 1
ATOM 3404 C CA . ALA A 1 410 ? -67.724 -25.048 92.123 1.00 86.06 410 ALA A CA 1
ATOM 3405 C C . ALA A 1 410 ? -67.786 -25.820 93.454 1.00 86.06 410 ALA A C 1
ATOM 3407 O O . ALA A 1 410 ? -68.877 -26.068 93.973 1.00 86.06 410 ALA A O 1
ATOM 3408 N N . VAL A 1 411 ? -66.629 -26.174 94.033 1.00 85.75 411 VAL A N 1
ATOM 3409 C CA . VAL A 1 411 ? -66.548 -26.771 95.378 1.00 85.75 411 VAL A CA 1
ATOM 3410 C C . VAL A 1 411 ? -67.035 -25.785 96.439 1.00 85.75 411 VAL A C 1
ATOM 3412 O O . VAL A 1 411 ? -67.882 -26.155 97.245 1.00 85.75 411 VAL A O 1
ATOM 3415 N N . LEU A 1 412 ? -66.570 -24.532 96.411 1.00 83.06 412 LEU A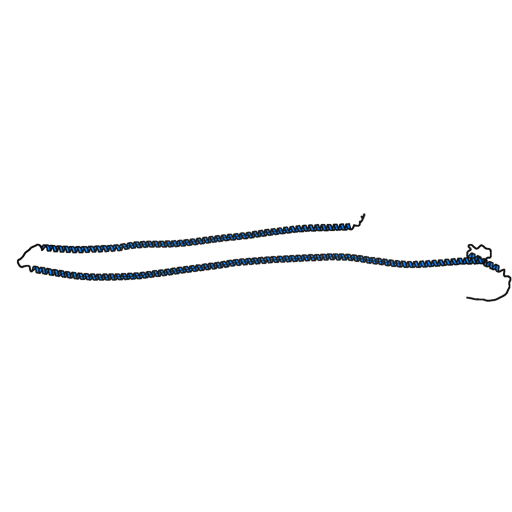 N 1
ATOM 3416 C CA . LEU A 1 412 ? -67.017 -23.491 97.342 1.00 83.06 412 LEU A CA 1
ATOM 3417 C C . LEU A 1 412 ? -68.511 -23.181 97.193 1.00 83.06 412 LEU A C 1
ATOM 3419 O O . LEU A 1 412 ? -69.202 -23.058 98.190 1.00 83.06 412 LEU A O 1
ATOM 3423 N N . GLU A 1 413 ? -69.046 -23.107 95.975 1.00 86.12 413 GLU A N 1
ATOM 3424 C CA . GLU A 1 413 ? -70.478 -22.917 95.715 1.00 86.12 413 GLU A CA 1
ATOM 3425 C C . GLU A 1 413 ? -71.314 -24.096 96.214 1.00 86.12 413 GLU A C 1
ATOM 3427 O O . GLU A 1 413 ? -72.449 -23.921 96.657 1.00 86.12 413 GLU A O 1
ATOM 3432 N N . LYS A 1 414 ? -70.792 -25.322 96.113 1.00 85.50 414 LYS A N 1
ATOM 3433 C CA . LYS A 1 414 ? -71.427 -26.489 96.726 1.00 85.50 414 LYS A CA 1
ATOM 3434 C C . LYS A 1 414 ? -71.396 -26.372 98.250 1.00 85.50 414 LYS A C 1
ATOM 3436 O O . LYS A 1 414 ? -72.437 -26.537 98.865 1.00 85.50 414 LYS A O 1
ATOM 3441 N N . GLN A 1 415 ? -70.256 -26.009 98.826 1.00 84.88 415 GLN A N 1
ATOM 3442 C CA . GLN A 1 415 ? -70.107 -25.860 100.269 1.00 84.88 415 GLN A CA 1
ATOM 3443 C C . GLN A 1 415 ? -70.991 -24.742 100.829 1.00 84.88 415 GLN A C 1
ATOM 3445 O O . GLN A 1 415 ? -71.695 -24.969 101.796 1.00 84.88 415 GLN A O 1
ATOM 3450 N N . ILE A 1 416 ? -71.085 -23.592 100.156 1.00 81.50 416 ILE A N 1
ATOM 3451 C CA . ILE A 1 416 ? -72.032 -22.523 100.504 1.00 81.50 416 ILE A CA 1
ATOM 3452 C C . ILE A 1 416 ? -73.477 -23.026 100.413 1.00 81.50 416 ILE A C 1
ATOM 3454 O O . ILE A 1 416 ? -74.289 -22.686 101.264 1.00 81.50 416 ILE A O 1
ATOM 3458 N N . ARG A 1 417 ? -73.832 -23.824 99.395 1.00 82.69 417 ARG A N 1
ATOM 3459 C CA . ARG A 1 417 ? -75.177 -24.422 99.309 1.00 82.69 417 ARG A CA 1
ATOM 3460 C C . ARG A 1 417 ? -75.451 -25.383 100.463 1.00 82.69 417 ARG A C 1
ATOM 3462 O O . ARG A 1 417 ? -76.553 -25.340 101.002 1.00 82.69 417 ARG A O 1
ATOM 3469 N N . ASP A 1 418 ? -74.474 -26.207 100.827 1.00 80.62 418 ASP A N 1
ATOM 3470 C CA . ASP A 1 418 ? -74.564 -27.144 101.948 1.00 80.62 418 ASP A CA 1
ATOM 3471 C C . ASP A 1 418 ? -74.686 -26.371 103.281 1.00 80.62 418 ASP A C 1
ATOM 3473 O O . ASP A 1 418 ? -75.620 -26.620 104.041 1.00 80.62 418 ASP A O 1
ATOM 3477 N N . ASP A 1 419 ? -73.859 -25.343 103.499 1.00 79.31 419 ASP A N 1
ATOM 3478 C CA . ASP A 1 419 ? -73.900 -24.453 104.670 1.00 79.31 419 ASP A CA 1
ATOM 3479 C C . ASP A 1 419 ? -75.234 -23.686 104.758 1.00 79.31 419 ASP A C 1
ATOM 3481 O O . ASP A 1 419 ? -75.810 -23.540 105.836 1.00 79.31 419 ASP A O 1
ATOM 3485 N N . VAL A 1 420 ? -75.771 -23.202 103.628 1.00 80.06 420 VAL A N 1
ATOM 3486 C CA . VAL A 1 420 ? -77.088 -22.542 103.561 1.00 80.06 420 VAL A CA 1
ATOM 3487 C C . VAL A 1 420 ? -78.210 -23.531 103.874 1.00 80.06 420 VAL A C 1
ATOM 3489 O O . VAL A 1 420 ? -79.150 -23.173 104.584 1.00 80.06 420 VAL A O 1
ATOM 3492 N N . ALA A 1 421 ? -78.131 -24.768 103.378 1.00 77.00 421 ALA A N 1
ATOM 3493 C CA . ALA A 1 421 ? -79.097 -25.808 103.716 1.00 77.00 421 ALA A CA 1
ATOM 3494 C C . ALA A 1 421 ? -79.060 -26.132 105.218 1.00 77.00 421 ALA A C 1
ATOM 3496 O O . ALA A 1 421 ? -80.117 -26.248 105.840 1.00 77.00 421 ALA A O 1
ATOM 3497 N N . GLU A 1 422 ? -77.869 -26.196 105.817 1.00 79.31 422 GLU A N 1
ATOM 3498 C CA . GLU A 1 422 ? -77.692 -26.378 107.260 1.00 79.31 422 GLU A CA 1
ATOM 3499 C C . GLU A 1 422 ? -78.268 -25.191 108.053 1.00 79.31 422 GLU A C 1
ATOM 3501 O O . GLU A 1 422 ? -79.018 -25.376 109.011 1.00 79.31 422 GLU A O 1
ATOM 3506 N N . LEU A 1 423 ? -78.030 -23.957 107.597 1.00 78.50 423 LEU A N 1
ATOM 3507 C CA . LEU A 1 423 ? -78.625 -22.738 108.157 1.00 78.50 423 LEU A CA 1
ATOM 3508 C C . LEU A 1 423 ? -80.157 -22.755 108.121 1.00 78.50 423 LEU A C 1
ATOM 3510 O O . LEU A 1 423 ? -80.788 -22.359 109.099 1.00 78.50 423 LEU A O 1
ATOM 3514 N N . VAL A 1 424 ? -80.770 -23.243 107.039 1.00 77.81 424 VAL A N 1
ATOM 3515 C CA . VAL A 1 424 ? -82.234 -23.394 106.941 1.00 77.81 424 VAL A CA 1
ATOM 3516 C C . VAL A 1 424 ? -82.757 -24.413 107.960 1.00 77.81 424 VAL A C 1
ATOM 3518 O O . VAL A 1 424 ? -83.823 -24.197 108.545 1.00 77.81 424 VAL A O 1
ATOM 3521 N N . VAL A 1 425 ? -82.010 -25.491 108.223 1.00 76.81 425 VAL A N 1
ATOM 3522 C CA . VAL A 1 425 ? -82.335 -26.455 109.288 1.00 76.81 425 VAL A CA 1
ATOM 3523 C C . VAL A 1 425 ? -82.256 -25.780 110.662 1.00 76.81 425 VAL A C 1
ATOM 3525 O O . VAL A 1 425 ? -83.232 -25.838 111.414 1.00 76.81 425 VAL A O 1
ATOM 3528 N N . TYR A 1 426 ? -81.182 -25.042 110.960 1.00 77.19 426 TYR A N 1
ATOM 3529 C CA . TYR A 1 426 ? -81.057 -24.289 112.217 1.00 77.19 426 TYR A CA 1
ATOM 3530 C C . TYR A 1 426 ? -82.136 -23.199 112.373 1.00 77.19 426 TYR A C 1
ATOM 3532 O O . TYR A 1 426 ? -82.677 -22.989 113.466 1.00 77.19 426 TYR A O 1
ATOM 3540 N N . GLU A 1 427 ? -82.519 -22.506 111.297 1.00 73.50 427 GLU A N 1
ATOM 3541 C CA . GLU A 1 427 ? -83.636 -21.553 111.309 1.00 73.50 427 GLU A CA 1
ATOM 3542 C C . GLU A 1 427 ? -84.981 -22.237 111.593 1.00 73.50 427 GLU A C 1
ATOM 3544 O O . GLU A 1 427 ? -85.841 -21.682 112.289 1.00 73.50 427 GLU A O 1
ATOM 3549 N N . HIS A 1 428 ? -85.189 -23.444 111.065 1.00 77.12 428 HIS A N 1
ATOM 3550 C CA . HIS A 1 428 ? -86.386 -24.226 111.343 1.00 77.12 428 HIS A CA 1
ATOM 3551 C C . HIS A 1 428 ? -86.430 -24.676 112.809 1.00 77.12 428 HIS A C 1
ATOM 3553 O O . HIS A 1 428 ? -87.444 -24.468 113.482 1.00 77.12 428 HIS A O 1
ATOM 3559 N N . GLU A 1 429 ? -85.325 -25.202 113.339 1.00 75.50 429 GLU A N 1
ATOM 3560 C CA . GLU A 1 429 ? -85.204 -25.606 114.743 1.00 75.50 429 GLU A CA 1
ATOM 3561 C C . GLU A 1 429 ? -85.419 -24.430 115.701 1.00 75.50 429 GLU A C 1
ATOM 3563 O O . GLU A 1 429 ? -86.190 -24.526 116.659 1.00 75.50 429 GLU A O 1
ATOM 3568 N N . THR A 1 430 ? -84.826 -23.269 115.417 1.00 73.56 430 THR A N 1
ATOM 3569 C CA . THR A 1 430 ? -85.031 -22.062 116.231 1.00 73.56 430 THR A CA 1
ATOM 3570 C C . THR A 1 430 ? -86.471 -21.546 116.163 1.00 73.56 430 THR A C 1
ATOM 3572 O O . THR A 1 430 ? -87.002 -21.086 117.181 1.00 73.56 430 THR A O 1
ATOM 3575 N N . LYS A 1 431 ? -87.157 -21.656 115.014 1.00 74.81 431 LYS A N 1
ATOM 3576 C CA . LYS A 1 431 ? -88.602 -21.371 114.907 1.00 74.81 431 LYS A CA 1
ATOM 3577 C C . LYS A 1 431 ? -89.439 -22.346 115.736 1.00 74.81 431 LYS A C 1
ATOM 3579 O O . LYS A 1 431 ? -90.352 -21.899 116.434 1.00 74.81 431 LYS A O 1
ATOM 3584 N N . VAL A 1 432 ? -89.130 -23.644 115.703 1.00 75.19 432 VAL A N 1
ATOM 3585 C CA . VAL A 1 432 ? -89.814 -24.669 116.512 1.00 75.19 432 VAL A CA 1
ATOM 3586 C C . VAL A 1 432 ? -89.626 -24.384 118.002 1.00 75.19 432 VAL A C 1
ATOM 3588 O O . VAL A 1 432 ? -90.609 -24.334 118.743 1.00 75.19 432 VAL A O 1
ATOM 3591 N N . LEU A 1 433 ? -88.399 -24.088 118.433 1.00 74.88 433 LEU A N 1
ATOM 3592 C CA . LEU A 1 433 ? -88.084 -23.734 119.819 1.00 74.88 433 LEU A CA 1
ATOM 3593 C C . LEU A 1 433 ? -88.795 -22.451 120.270 1.00 74.88 433 LEU A C 1
ATOM 3595 O O . LEU A 1 433 ? -89.362 -22.417 121.365 1.00 74.88 433 LEU A O 1
ATOM 3599 N N . LYS A 1 434 ? -88.851 -21.411 119.425 1.00 74.12 434 LYS A N 1
ATOM 3600 C CA . LYS A 1 434 ? -89.639 -20.195 119.706 1.00 74.12 434 LYS A CA 1
ATOM 3601 C C . LYS A 1 434 ? -91.124 -20.511 119.881 1.00 74.12 434 LYS A C 1
ATOM 3603 O O . LYS A 1 434 ? -91.744 -20.008 120.816 1.00 74.12 434 LYS A O 1
ATOM 3608 N N . LYS A 1 435 ? -91.691 -21.364 119.024 1.00 74.25 435 LYS A N 1
ATOM 3609 C CA . LYS A 1 435 ? -93.104 -21.766 119.097 1.00 74.25 435 LYS A CA 1
ATOM 3610 C C . LYS A 1 435 ? -93.393 -22.594 120.353 1.00 74.25 435 LYS A C 1
ATOM 3612 O O . LYS A 1 435 ? -94.414 -22.384 121.007 1.00 74.25 435 LYS A O 1
ATOM 3617 N N . HIS A 1 436 ? -92.473 -23.477 120.736 1.00 75.25 436 HIS A N 1
ATOM 3618 C CA . HIS A 1 436 ? -92.572 -24.262 121.964 1.00 75.25 436 HIS A CA 1
ATOM 3619 C C . HIS A 1 436 ? -92.513 -23.368 123.212 1.00 75.25 436 HIS A C 1
ATOM 3621 O O . HIS A 1 436 ? -93.382 -23.461 124.077 1.00 75.25 436 HIS A O 1
ATOM 3627 N N . LYS A 1 437 ? -91.578 -22.407 123.244 1.00 77.31 437 LYS A N 1
ATOM 3628 C CA . LYS A 1 437 ? -91.497 -21.377 124.291 1.00 77.31 437 LYS A CA 1
ATOM 3629 C C . LYS A 1 437 ? -92.792 -20.565 124.404 1.00 77.31 437 LYS A C 1
ATOM 3631 O O . LYS A 1 437 ? -93.285 -20.368 125.508 1.00 77.31 437 LYS A O 1
ATOM 3636 N N . GLN A 1 438 ? -93.356 -20.121 123.279 1.00 76.56 438 GLN A N 1
ATOM 3637 C CA . GLN A 1 438 ? -94.621 -19.376 123.254 1.00 76.56 438 GLN A CA 1
ATOM 3638 C C . GLN A 1 438 ? -95.785 -20.206 123.821 1.00 76.56 438 GLN A C 1
ATOM 3640 O O . GLN A 1 438 ? -96.624 -19.692 124.551 1.00 76.56 438 GLN A O 1
ATOM 3645 N N . THR A 1 439 ? -95.818 -21.504 123.512 1.00 73.69 439 THR A N 1
ATOM 3646 C CA . THR A 1 439 ? -96.871 -22.418 123.979 1.00 73.69 439 THR A CA 1
ATOM 3647 C C . THR A 1 439 ? -96.793 -22.629 125.492 1.00 73.69 439 THR A C 1
ATOM 3649 O O . THR A 1 439 ? -97.809 -22.540 126.176 1.00 73.69 439 THR A O 1
ATOM 3652 N N . LEU A 1 440 ? -95.586 -22.836 126.026 1.00 75.75 440 LEU A N 1
ATOM 3653 C CA . LEU A 1 440 ? -95.337 -22.916 127.469 1.00 75.75 440 LEU A CA 1
ATOM 3654 C C . LEU A 1 440 ? -95.707 -21.614 128.190 1.00 75.75 440 LEU A C 1
ATOM 3656 O O . LEU A 1 440 ? -96.318 -21.656 129.253 1.00 75.75 440 LEU A O 1
ATOM 3660 N N . GLN A 1 441 ? -95.391 -20.460 127.596 1.00 73.69 441 GLN A N 1
ATOM 3661 C CA . GLN A 1 441 ? -95.760 -19.156 128.148 1.00 73.69 441 GLN A CA 1
ATOM 3662 C C . GLN A 1 441 ? -97.286 -19.016 128.281 1.00 73.69 441 GLN A C 1
ATOM 3664 O O . GLN A 1 441 ? -97.779 -18.681 129.355 1.00 73.69 441 GLN A O 1
ATOM 3669 N N . ASN A 1 442 ? -98.034 -19.373 127.232 1.00 74.19 442 ASN A N 1
ATOM 3670 C CA . ASN A 1 442 ? -99.497 -19.338 127.254 1.00 74.19 442 ASN A CA 1
ATOM 3671 C C . ASN A 1 442 ? -100.089 -20.277 128.322 1.00 74.19 442 ASN A C 1
ATOM 3673 O O . ASN A 1 442 ? -101.077 -19.930 128.960 1.00 74.19 442 ASN A O 1
ATOM 3677 N N . GLN A 1 443 ? -99.492 -21.453 128.548 1.00 74.62 443 GLN A N 1
ATOM 3678 C CA . GLN A 1 443 ? -99.938 -22.374 129.605 1.00 74.62 443 GLN A CA 1
ATOM 3679 C C . GLN A 1 443 ? -99.729 -21.792 131.009 1.00 74.62 443 GLN A C 1
ATOM 3681 O O . GLN A 1 443 ? -100.595 -21.933 131.870 1.00 74.62 443 GLN A O 1
ATOM 3686 N N . VAL A 1 444 ? -98.606 -21.106 131.238 1.00 74.06 444 VAL A N 1
ATOM 3687 C CA . VAL A 1 444 ? -98.341 -20.409 132.506 1.00 74.06 444 VAL A CA 1
ATOM 3688 C C . VAL A 1 444 ? -99.347 -19.279 132.735 1.00 74.06 444 VAL A C 1
ATOM 3690 O O . VAL A 1 444 ? -99.822 -19.106 133.859 1.00 74.06 444 VAL A O 1
ATOM 3693 N N . ASP A 1 445 ? -99.703 -18.536 131.688 1.00 73.69 445 ASP A N 1
ATOM 3694 C CA . ASP A 1 445 ? -100.663 -17.434 131.786 1.00 73.69 445 ASP A CA 1
ATOM 3695 C C . ASP A 1 445 ? -102.091 -17.932 132.077 1.00 73.69 445 ASP A C 1
ATOM 3697 O O . ASP A 1 445 ? -102.773 -17.353 132.925 1.00 73.69 445 ASP A O 1
ATOM 3701 N N . VAL A 1 446 ? -102.517 -19.051 131.474 1.00 76.25 446 VAL A N 1
ATOM 3702 C CA . VAL A 1 446 ? -103.802 -19.710 131.794 1.00 76.25 446 VAL A CA 1
ATOM 3703 C C . VAL A 1 446 ? -103.837 -20.168 133.254 1.00 76.25 446 VAL A C 1
ATOM 3705 O O . VAL A 1 446 ? -104.766 -19.830 133.982 1.00 76.25 446 VAL A O 1
ATOM 3708 N N . LEU A 1 447 ? -102.788 -20.848 133.729 1.00 75.38 447 LEU A N 1
ATOM 3709 C CA . LEU A 1 447 ? -102.713 -21.310 135.121 1.00 75.38 447 LEU A CA 1
ATOM 3710 C C . LEU A 1 447 ? -102.732 -20.152 136.130 1.00 75.38 447 LEU A C 1
ATOM 3712 O O . LEU A 1 447 ? -103.318 -20.269 137.208 1.00 75.38 447 LEU A O 1
ATOM 3716 N N . ARG A 1 448 ? -102.119 -19.011 135.790 1.00 74.31 448 ARG A N 1
ATOM 3717 C CA . ARG A 1 448 ? -102.197 -17.791 136.608 1.00 74.31 448 ARG A CA 1
ATOM 3718 C C . ARG A 1 448 ? -103.611 -17.220 136.654 1.00 74.31 448 ARG A C 1
ATOM 3720 O O . ARG A 1 448 ? -104.039 -16.779 137.721 1.00 74.31 448 ARG A O 1
ATOM 3727 N N . HIS A 1 449 ? -104.318 -17.226 135.528 1.00 76.38 449 HIS A N 1
ATOM 3728 C CA . HIS A 1 449 ? -105.695 -16.748 135.454 1.00 76.38 449 HIS A CA 1
ATOM 3729 C C . HIS A 1 449 ? -106.648 -17.633 136.272 1.00 76.38 449 HIS A C 1
ATOM 3731 O O . HIS A 1 449 ? -107.420 -17.121 137.084 1.00 76.38 449 HIS A O 1
ATOM 3737 N N . ASP A 1 450 ? -106.536 -18.956 136.155 1.00 74.25 450 ASP A N 1
ATOM 3738 C CA . ASP A 1 450 ? -107.359 -19.905 136.916 1.00 74.25 450 ASP A CA 1
ATOM 3739 C C . ASP A 1 450 ? -107.130 -19.776 138.428 1.00 74.25 450 ASP A C 1
ATOM 3741 O O . ASP A 1 450 ? -108.081 -19.761 139.215 1.00 74.25 450 ASP A O 1
ATOM 3745 N N . PHE A 1 451 ? -105.875 -19.587 138.847 1.00 74.88 451 PHE A N 1
ATOM 3746 C CA . PHE A 1 451 ? -105.530 -19.355 140.250 1.00 74.88 451 PHE A CA 1
ATOM 3747 C C . PHE A 1 451 ? -106.179 -18.075 140.808 1.00 74.88 451 PHE A C 1
ATOM 3749 O O . PHE A 1 451 ? -106.725 -18.078 141.917 1.00 74.88 451 PHE A O 1
ATOM 3756 N N . GLN A 1 452 ? -106.166 -16.982 140.038 1.00 72.19 452 GLN A N 1
ATOM 3757 C CA . GLN A 1 452 ? -106.806 -15.720 140.426 1.00 72.19 452 GLN A CA 1
ATOM 3758 C C . GLN A 1 452 ? -108.329 -15.856 140.517 1.00 72.19 452 GLN A C 1
ATOM 3760 O O . GLN A 1 452 ? -108.931 -15.385 141.486 1.00 72.19 452 GLN A O 1
ATOM 3765 N N . THR A 1 453 ? -108.941 -16.548 139.556 1.00 72.19 453 THR A N 1
ATOM 3766 C CA . THR A 1 453 ? -110.386 -16.804 139.524 1.00 72.19 453 THR A CA 1
ATOM 3767 C C . THR A 1 453 ? -110.827 -17.623 140.740 1.00 72.19 453 THR A C 1
ATOM 3769 O O . THR A 1 453 ? -111.783 -17.250 141.422 1.00 72.19 453 THR A O 1
ATOM 3772 N N . ALA A 1 454 ? -110.076 -18.670 141.101 1.00 67.44 454 ALA A N 1
ATOM 3773 C CA . ALA A 1 454 ? -110.341 -19.475 142.294 1.00 67.44 454 ALA A CA 1
ATOM 3774 C C . ALA A 1 454 ? -110.250 -18.656 143.598 1.00 67.44 454 ALA A C 1
ATOM 3776 O O . ALA A 1 454 ? -111.103 -18.790 144.478 1.00 67.44 454 ALA A O 1
ATOM 3777 N N . CYS A 1 455 ? -109.269 -17.750 143.709 1.00 66.19 455 CYS A N 1
ATOM 3778 C CA . CYS A 1 455 ? -109.135 -16.851 144.866 1.00 66.19 455 CYS A CA 1
ATOM 3779 C C . CYS A 1 455 ? -110.316 -15.888 144.992 1.00 66.19 455 CYS A C 1
ATOM 3781 O O . CYS A 1 455 ? -110.765 -15.591 146.102 1.00 66.19 455 CYS A O 1
ATOM 3783 N N . HIS A 1 456 ? -110.833 -15.409 143.861 1.00 69.75 456 HIS A N 1
ATOM 3784 C CA . HIS A 1 456 ? -111.973 -14.507 143.854 1.00 69.75 456 HIS A CA 1
ATOM 3785 C C . HIS A 1 456 ? -113.265 -15.215 144.283 1.00 69.75 456 HIS A C 1
ATOM 3787 O O . HIS A 1 456 ? -114.036 -14.669 145.071 1.00 69.75 456 HIS A O 1
ATOM 3793 N N . LEU A 1 457 ? -113.459 -16.454 143.826 1.00 69.00 457 LEU A N 1
ATOM 3794 C CA . LEU A 1 457 ? -114.630 -17.275 144.134 1.00 69.00 457 LEU A CA 1
ATOM 3795 C C . LEU A 1 457 ? -114.674 -17.677 145.618 1.00 69.00 457 LEU A C 1
ATOM 3797 O O . LEU A 1 457 ? -115.721 -17.579 146.256 1.00 69.00 457 LEU A O 1
ATOM 3801 N N . ALA A 1 458 ? -113.523 -18.029 146.199 1.00 63.19 458 ALA A N 1
ATOM 3802 C CA . ALA A 1 458 ? -113.411 -18.345 147.623 1.00 63.19 458 ALA A CA 1
ATOM 3803 C C . ALA A 1 458 ? -113.675 -17.123 148.530 1.00 63.19 458 ALA A C 1
ATOM 3805 O O . ALA A 1 458 ? -114.297 -17.259 149.583 1.00 63.19 458 ALA A O 1
ATOM 3806 N N . ARG A 1 459 ? -113.278 -15.912 148.106 1.00 66.62 459 ARG A N 1
ATOM 3807 C CA . ARG A 1 459 ? -113.649 -14.663 148.801 1.00 66.62 459 ARG A CA 1
ATOM 3808 C C . ARG A 1 459 ? -115.149 -14.381 148.737 1.00 66.62 459 ARG A C 1
ATOM 3810 O O . ARG A 1 459 ? -115.729 -14.004 149.751 1.00 66.62 459 ARG A O 1
ATOM 3817 N N . ASN A 1 460 ? -115.778 -14.606 147.584 1.00 65.00 460 ASN A N 1
ATOM 3818 C CA . ASN A 1 460 ? -117.212 -14.362 147.413 1.00 65.00 460 ASN A CA 1
ATOM 3819 C C . ASN A 1 460 ? -118.071 -15.305 148.280 1.00 65.00 460 ASN A C 1
ATOM 3821 O O . ASN A 1 460 ? -119.099 -14.893 148.814 1.00 65.00 460 ASN A O 1
ATOM 3825 N N . LEU A 1 461 ? -117.641 -16.555 148.483 1.00 62.16 461 LEU A N 1
ATOM 3826 C CA . LEU A 1 461 ? -118.325 -17.495 149.383 1.00 62.16 461 LEU A CA 1
ATOM 3827 C C . LEU A 1 461 ? -118.271 -17.057 150.856 1.00 62.16 461 LEU A C 1
ATOM 3829 O O . LEU A 1 461 ? -119.229 -17.262 151.601 1.00 62.16 461 LEU A O 1
ATOM 3833 N N . LEU A 1 462 ? -117.185 -16.409 151.279 1.00 62.12 462 LEU A N 1
ATOM 3834 C CA . LEU A 1 462 ? -117.062 -15.843 152.625 1.00 62.12 462 LEU A CA 1
ATOM 3835 C C . LEU A 1 462 ? -117.941 -14.601 152.825 1.00 62.12 462 LEU A C 1
ATOM 3837 O O . LEU A 1 462 ? -118.526 -14.451 153.894 1.00 62.12 462 LEU A O 1
ATOM 3841 N N . SER A 1 463 ? -118.100 -13.750 151.804 1.00 60.25 463 SER A N 1
ATOM 3842 C CA . SER A 1 463 ? -118.913 -12.528 151.912 1.00 60.25 463 SER A CA 1
ATOM 3843 C C . SER A 1 463 ? -120.425 -12.775 151.945 1.00 60.25 463 SER A C 1
ATOM 3845 O O . SER A 1 463 ? -121.157 -11.955 152.482 1.00 60.25 463 SER A O 1
ATOM 3847 N N . ILE A 1 464 ? -120.912 -13.888 151.386 1.00 60.31 464 ILE A N 1
ATOM 3848 C CA . ILE A 1 464 ? -122.353 -14.215 151.364 1.00 60.31 464 ILE A CA 1
ATOM 3849 C C . ILE A 1 464 ? -122.822 -14.823 152.707 1.00 60.31 464 ILE A C 1
ATOM 3851 O O . ILE A 1 464 ? -124.016 -14.858 152.993 1.00 60.31 464 ILE A O 1
ATOM 3855 N N . SER A 1 465 ? -121.893 -15.269 153.561 1.00 53.34 465 SER A N 1
ATOM 3856 C CA . SER A 1 465 ? -122.184 -16.181 154.680 1.00 53.34 465 SER A CA 1
ATOM 3857 C C . SER A 1 465 ? -122.046 -15.578 156.087 1.00 53.34 465 SER A C 1
ATOM 3859 O O . SER A 1 465 ? -122.222 -16.306 157.068 1.00 53.34 465 SER A O 1
ATOM 3861 N N . ALA A 1 466 ? -121.701 -14.294 156.228 1.00 49.09 466 ALA A N 1
ATOM 3862 C CA . ALA A 1 466 ? -121.416 -13.676 157.526 1.00 49.09 466 ALA A CA 1
ATOM 3863 C C . ALA A 1 466 ? -122.210 -12.374 157.737 1.00 49.09 466 ALA A C 1
ATOM 3865 O O . ALA A 1 466 ? -122.004 -11.388 157.034 1.00 49.09 466 ALA A O 1
ATOM 3866 N N . SER A 1 467 ? -123.107 -12.386 158.729 1.00 41.84 467 SER A N 1
ATOM 3867 C CA . SER A 1 467 ? -123.764 -11.198 159.279 1.00 41.84 467 SER A CA 1
ATOM 3868 C C . SER A 1 467 ? -122.852 -10.525 160.310 1.00 41.84 467 SER A C 1
ATOM 3870 O O . SER A 1 467 ? -122.466 -11.177 161.278 1.00 41.84 467 SER A O 1
ATOM 3872 N N . GLU A 1 468 ? -122.552 -9.249 160.067 1.00 46.41 468 GLU A N 1
ATOM 3873 C CA . GLU A 1 468 ? -122.219 -8.179 161.027 1.00 46.41 468 GLU A CA 1
ATOM 3874 C C . GLU A 1 468 ? -121.417 -8.586 162.279 1.00 46.41 468 GLU A C 1
ATOM 3876 O O . GLU A 1 468 ? -121.965 -8.701 163.369 1.00 46.41 468 GLU A O 1
ATOM 3881 N N . ASP A 1 469 ? -120.120 -8.848 162.074 1.00 49.44 469 ASP A N 1
ATOM 3882 C CA . ASP A 1 469 ? -118.969 -8.372 162.877 1.00 49.44 469 ASP A CA 1
ATOM 3883 C C . ASP A 1 469 ? -117.741 -9.243 162.562 1.00 49.44 469 ASP A C 1
ATOM 3885 O O . ASP A 1 469 ? -117.545 -10.302 163.157 1.00 49.44 469 ASP A O 1
ATOM 3889 N N . SER A 1 470 ? -116.910 -8.837 161.591 1.00 40.97 470 SER A N 1
ATOM 3890 C CA . SER A 1 470 ? -115.566 -9.409 161.385 1.00 40.97 470 SER A CA 1
ATOM 3891 C C . SER A 1 470 ? -114.798 -8.651 160.295 1.00 40.97 470 SER A C 1
ATOM 3893 O O . SER A 1 470 ? -114.883 -8.965 159.109 1.00 40.97 470 SER A O 1
ATOM 3895 N N . ASP A 1 471 ? -113.995 -7.673 160.709 1.00 53.53 471 ASP A N 1
ATOM 3896 C CA . ASP A 1 471 ? -113.081 -6.899 159.854 1.00 53.53 471 ASP A CA 1
ATOM 3897 C C . ASP A 1 471 ? -111.707 -7.605 159.674 1.00 53.53 471 ASP A C 1
ATOM 3899 O O . ASP A 1 471 ? -110.657 -6.975 159.572 1.00 53.53 471 ASP A O 1
ATOM 3903 N N . VAL A 1 472 ? -111.671 -8.949 159.688 1.00 54.25 472 VAL A N 1
ATOM 3904 C CA . VAL A 1 472 ? -110.420 -9.725 159.889 1.00 54.25 472 VAL A CA 1
ATOM 3905 C C . VAL A 1 472 ? -109.827 -10.349 158.607 1.00 54.25 472 VAL A C 1
ATOM 3907 O O . VAL A 1 472 ? -108.701 -10.838 158.627 1.00 54.25 472 VAL A O 1
ATOM 3910 N N . PHE A 1 473 ? -110.491 -10.309 157.446 1.00 54.25 473 PHE A N 1
ATOM 3911 C CA . PHE A 1 473 ? -110.071 -11.122 156.281 1.00 54.25 473 PHE A CA 1
ATOM 3912 C C . PHE A 1 473 ? -109.375 -10.392 155.121 1.00 54.25 473 PHE A C 1
ATOM 3914 O O . PHE A 1 473 ? -109.230 -10.966 154.038 1.00 54.25 473 PHE A O 1
ATOM 3921 N N . GLN A 1 474 ? -108.903 -9.155 155.297 1.00 52.03 474 GLN A N 1
ATOM 3922 C CA . GLN A 1 474 ? -108.375 -8.409 154.151 1.00 52.03 474 GLN A CA 1
ATOM 3923 C C . GLN A 1 474 ? -106.952 -8.773 153.698 1.00 52.03 474 GLN A C 1
ATOM 3925 O O . GLN A 1 474 ? -106.656 -8.524 152.527 1.00 52.03 474 GLN A O 1
ATOM 3930 N N . HIS A 1 475 ? -106.074 -9.410 154.487 1.00 52.22 475 HIS A N 1
ATOM 3931 C CA . HIS A 1 475 ? -104.671 -9.595 154.066 1.00 52.22 475 HIS A CA 1
ATOM 3932 C C . HIS A 1 475 ? -104.130 -11.035 154.208 1.00 52.22 475 HIS A C 1
ATOM 3934 O O . HIS A 1 475 ? -104.008 -11.573 155.299 1.00 52.22 475 HIS A O 1
ATOM 3940 N N . GLN A 1 476 ? -103.781 -11.612 153.045 1.00 54.62 476 GLN A N 1
ATOM 3941 C CA . GLN A 1 476 ? -102.993 -12.836 152.796 1.00 54.62 476 GLN A CA 1
ATOM 3942 C C . GLN A 1 476 ? -103.383 -14.113 153.561 1.00 54.62 476 GLN A C 1
ATOM 3944 O O . GLN A 1 476 ? -102.587 -14.703 154.286 1.00 54.62 476 GLN A O 1
ATOM 3949 N N . THR A 1 477 ? -104.577 -14.621 153.282 1.00 52.78 477 THR A N 1
ATOM 3950 C CA . THR A 1 477 ? -104.936 -16.025 153.514 1.00 52.78 477 THR A CA 1
ATOM 3951 C C . THR A 1 477 ? -104.770 -16.800 152.207 1.00 52.78 477 THR A C 1
ATOM 3953 O O . THR A 1 477 ? -105.177 -16.323 151.142 1.00 52.78 477 THR A O 1
ATOM 3956 N N . SER A 1 478 ? -104.107 -17.962 152.239 1.00 66.19 478 SER A N 1
ATOM 3957 C CA . SER A 1 478 ? -103.942 -18.782 151.034 1.00 66.19 478 SER A CA 1
ATOM 3958 C C . SER A 1 478 ? -105.318 -19.217 150.509 1.00 66.19 478 SER A C 1
ATOM 3960 O O . SER A 1 478 ? -106.289 -19.254 151.266 1.00 66.19 478 SER A O 1
ATOM 3962 N N . LEU A 1 479 ? -105.434 -19.560 149.218 1.00 64.19 479 LEU A N 1
ATOM 3963 C CA . LEU A 1 479 ? -106.691 -20.086 148.654 1.00 64.19 479 LEU A CA 1
ATOM 3964 C C . LEU A 1 479 ? -107.246 -21.244 149.502 1.00 64.19 479 LEU A C 1
ATOM 3966 O O . LEU A 1 479 ? -108.454 -21.355 149.704 1.00 64.19 479 LEU A O 1
ATOM 3970 N N . VAL A 1 480 ? -106.342 -22.065 150.040 1.00 68.50 480 VAL A N 1
ATOM 3971 C CA . VAL A 1 480 ? -106.654 -23.172 150.946 1.00 68.50 480 VAL A CA 1
ATOM 3972 C C . VAL A 1 480 ? -107.300 -22.667 152.240 1.00 68.50 480 VAL A C 1
ATOM 3974 O O . VAL A 1 480 ? -108.265 -23.266 152.710 1.00 68.50 480 VAL A O 1
ATOM 3977 N N . ASP A 1 481 ? -106.832 -21.550 152.792 1.00 65.12 481 ASP A N 1
ATOM 3978 C CA . ASP A 1 481 ? -107.366 -20.954 154.022 1.00 65.12 481 ASP A CA 1
ATOM 3979 C C . ASP A 1 481 ? -108.712 -20.253 153.787 1.00 65.12 481 ASP A C 1
ATOM 3981 O O . ASP A 1 481 ? -109.617 -20.362 154.617 1.00 65.12 481 ASP A O 1
ATOM 3985 N N . LEU A 1 482 ? -108.880 -19.594 152.632 1.00 64.38 482 LEU A N 1
ATOM 3986 C CA . LEU A 1 482 ? -110.157 -19.007 152.209 1.00 64.38 482 LEU A CA 1
ATOM 3987 C C . LEU A 1 482 ? -111.238 -20.087 152.058 1.00 64.38 482 LEU A C 1
ATOM 3989 O O . LEU A 1 482 ? -112.336 -19.915 152.586 1.00 64.38 482 LEU A O 1
ATOM 3993 N N . LEU A 1 483 ? -110.915 -21.215 151.411 1.00 63.19 483 LEU A N 1
ATOM 3994 C CA . LEU A 1 483 ? -111.821 -22.362 151.257 1.00 63.19 483 LEU A CA 1
ATOM 3995 C C . LEU A 1 483 ? -112.167 -23.022 152.604 1.00 63.19 483 LEU A C 1
ATOM 3997 O O . LEU A 1 483 ? -113.334 -23.317 152.860 1.00 63.19 483 LEU A O 1
ATOM 4001 N N . HIS A 1 484 ? -111.196 -23.208 153.506 1.00 68.25 484 HIS A N 1
ATOM 4002 C CA . HIS A 1 484 ? -111.463 -23.760 154.843 1.00 68.25 484 HIS A CA 1
ATOM 4003 C C . HIS A 1 484 ? -112.365 -22.854 155.691 1.00 68.25 484 HIS A C 1
ATOM 4005 O O . HIS A 1 484 ? -113.212 -23.352 156.440 1.00 68.25 484 HIS A O 1
ATOM 4011 N N . ALA A 1 485 ? -112.207 -21.534 155.578 1.00 61.28 485 ALA A N 1
ATOM 4012 C CA . ALA A 1 485 ? -113.057 -20.577 156.274 1.00 61.28 485 ALA A CA 1
ATOM 4013 C C . ALA A 1 485 ? -114.489 -20.558 155.705 1.00 61.28 485 ALA A C 1
ATOM 4015 O O . ALA A 1 485 ? -115.438 -20.512 156.489 1.00 61.28 485 ALA A O 1
ATOM 4016 N N . SER A 1 486 ? -114.665 -20.683 154.380 1.00 59.81 486 SER A N 1
ATOM 4017 C CA . SER A 1 486 ? -116.005 -20.798 153.775 1.00 59.81 486 SER A CA 1
ATOM 4018 C C . SER A 1 486 ? -116.707 -22.087 154.209 1.00 59.81 486 SER A C 1
ATOM 4020 O O . SER A 1 486 ? -117.875 -22.045 154.591 1.00 59.81 486 SER A O 1
ATOM 4022 N N . ILE A 1 487 ? -115.987 -23.216 154.238 1.00 64.88 487 ILE A N 1
ATOM 4023 C CA . ILE A 1 487 ? -116.530 -24.500 154.705 1.00 64.88 487 ILE A CA 1
ATOM 4024 C C . ILE A 1 487 ? -116.996 -24.390 156.161 1.00 64.88 487 ILE A C 1
ATOM 4026 O O . ILE A 1 487 ? -118.147 -24.707 156.439 1.00 64.88 487 ILE A O 1
ATOM 4030 N N . ARG A 1 488 ? -116.170 -23.871 157.085 1.00 61.19 488 ARG A N 1
ATOM 4031 C CA . ARG A 1 488 ? -116.568 -23.700 158.501 1.00 61.19 488 ARG A CA 1
ATOM 4032 C C . ARG A 1 488 ? -117.819 -22.833 158.675 1.00 61.19 488 ARG A C 1
ATOM 4034 O O . ARG A 1 488 ? -118.620 -23.112 159.566 1.00 61.19 488 ARG A O 1
ATOM 4041 N N . HIS A 1 489 ? -117.989 -21.807 157.843 1.00 60.12 489 HIS A N 1
ATOM 4042 C CA . HIS A 1 489 ? -119.151 -20.919 157.901 1.00 60.12 489 HIS A CA 1
ATOM 4043 C C . HIS A 1 489 ? -120.436 -21.589 157.399 1.00 60.12 489 HIS A C 1
ATOM 4045 O O . HIS A 1 489 ? -121.477 -21.470 158.042 1.00 60.12 489 HIS A O 1
ATOM 4051 N N . VAL A 1 490 ? -120.369 -22.352 156.304 1.00 60.62 490 VAL A N 1
ATOM 4052 C CA . VAL A 1 490 ? -121.522 -23.123 155.803 1.00 60.62 490 VAL A CA 1
ATOM 4053 C C . VAL A 1 490 ? -121.954 -24.181 156.824 1.00 60.62 490 VAL A C 1
ATOM 4055 O O . VAL A 1 490 ? -123.149 -24.348 157.073 1.00 60.62 490 VAL A O 1
ATOM 4058 N N . THR A 1 491 ? -121.003 -24.842 157.494 1.00 60.22 491 THR A N 1
ATOM 4059 C CA . THR A 1 491 ? -121.326 -25.835 158.530 1.00 60.22 491 THR A CA 1
ATOM 4060 C C . THR A 1 491 ? -122.000 -25.208 159.757 1.00 60.22 491 THR A C 1
ATOM 4062 O O . THR A 1 491 ? -122.845 -25.852 160.374 1.00 60.22 491 THR A O 1
ATOM 4065 N N . SER A 1 492 ? -121.687 -23.953 160.110 1.00 55.69 492 SER A N 1
ATOM 4066 C CA . SER A 1 492 ? -122.328 -23.269 161.246 1.00 55.69 492 SER A CA 1
ATOM 4067 C C . SER A 1 492 ? -123.759 -22.806 160.932 1.00 55.69 492 SER A C 1
ATOM 4069 O O . SER A 1 492 ? -124.630 -22.893 161.801 1.00 55.69 492 SER A O 1
ATOM 4071 N N . LEU A 1 493 ? -124.041 -22.407 159.682 1.00 55.72 493 LEU A N 1
ATOM 4072 C CA . LEU A 1 493 ? -125.398 -22.074 159.225 1.00 55.72 493 LEU A CA 1
ATOM 4073 C C . LEU A 1 493 ? -126.324 -23.298 159.234 1.00 55.72 493 LEU A C 1
ATOM 4075 O O . LEU A 1 493 ? -127.469 -23.190 159.673 1.00 55.72 493 LEU A O 1
ATOM 4079 N N . TYR A 1 494 ? -125.812 -24.474 158.860 1.00 57.34 494 TYR A N 1
ATOM 4080 C CA . TYR A 1 494 ? -126.588 -25.719 158.888 1.00 57.34 494 TYR A CA 1
ATOM 4081 C C . TYR A 1 494 ? -127.012 -26.123 160.315 1.00 57.34 494 TYR A C 1
ATOM 4083 O O . TYR A 1 494 ? -128.109 -26.639 160.521 1.00 57.34 494 TYR A O 1
ATOM 4091 N N . VAL A 1 495 ? -126.192 -25.820 161.329 1.00 58.75 495 VAL A N 1
ATOM 4092 C CA . VAL A 1 495 ? -126.531 -26.062 162.746 1.00 58.75 495 VAL A CA 1
ATOM 4093 C C . VAL A 1 495 ? -127.559 -25.046 163.270 1.00 58.75 495 VAL A C 1
ATOM 4095 O O . VAL A 1 495 ? -128.365 -25.381 164.137 1.00 58.75 495 VAL A O 1
ATOM 4098 N N . ARG A 1 496 ? -127.591 -23.822 162.724 1.00 52.06 496 ARG A N 1
ATOM 4099 C CA . ARG A 1 496 ? -128.520 -22.758 163.147 1.00 52.06 496 ARG A CA 1
ATOM 4100 C C . ARG A 1 496 ? -129.929 -22.911 162.555 1.00 52.06 496 ARG A C 1
ATOM 4102 O O . ARG A 1 496 ? -130.889 -22.475 163.183 1.00 52.06 496 ARG A O 1
ATOM 4109 N N . GLN A 1 497 ? -130.065 -23.565 161.400 1.00 51.81 497 GLN A N 1
ATOM 4110 C CA . GLN A 1 497 ? -131.358 -23.820 160.749 1.00 51.81 497 GLN A CA 1
ATOM 4111 C C . GLN A 1 497 ? -132.085 -25.062 161.310 1.00 51.81 497 GLN A C 1
ATOM 4113 O O . GLN A 1 497 ? -133.309 -25.120 161.283 1.00 51.81 497 GLN A O 1
ATOM 4118 N N . GLY A 1 498 ? -131.362 -26.009 161.921 1.00 48.44 498 GLY A N 1
ATOM 4119 C CA . GLY A 1 498 ? -131.941 -27.245 162.469 1.00 48.44 498 GLY A CA 1
ATOM 4120 C C . GLY A 1 498 ? -132.745 -27.113 163.773 1.00 48.44 498 GLY A C 1
ATOM 4121 O O . GLY A 1 498 ? -133.397 -28.074 164.167 1.00 48.44 498 GLY A O 1
ATOM 4122 N N . VAL A 1 499 ? -132.729 -25.963 164.460 1.00 49.91 499 VAL A N 1
ATOM 4123 C CA . VAL A 1 499 ? -133.421 -25.798 165.763 1.00 49.91 499 VAL A CA 1
ATOM 4124 C C . VAL A 1 499 ? -134.693 -24.933 165.666 1.00 49.91 499 VAL A C 1
ATOM 4126 O O . VAL A 1 499 ? -135.477 -24.900 166.609 1.00 49.91 499 VAL A O 1
ATOM 4129 N N . MET A 1 500 ? -134.978 -24.299 164.518 1.00 43.56 500 MET A N 1
ATOM 4130 C CA . MET A 1 500 ? -136.240 -23.559 164.300 1.00 43.56 500 MET A CA 1
ATOM 4131 C C . MET A 1 500 ? -137.383 -24.387 163.682 1.00 43.56 500 MET A C 1
ATOM 4133 O O . MET A 1 500 ? -138.505 -23.895 163.621 1.00 43.56 500 MET A O 1
ATOM 4137 N N . GLU A 1 501 ? -137.166 -25.646 163.294 1.00 45.53 501 GLU A N 1
ATOM 4138 C CA . GLU A 1 501 ? -138.208 -26.490 162.680 1.00 45.53 501 GLU A CA 1
ATOM 4139 C C . GLU A 1 501 ? -138.566 -27.714 163.545 1.00 45.53 501 GLU A C 1
ATOM 4141 O O . GLU A 1 501 ? -138.453 -28.861 163.121 1.00 45.53 501 GLU A O 1
ATOM 4146 N N . GLN A 1 502 ? -139.029 -27.475 164.783 1.00 41.25 502 GLN A N 1
ATOM 4147 C CA . GLN A 1 502 ? -139.672 -28.499 165.632 1.00 41.25 502 GLN A CA 1
ATOM 4148 C C . GLN A 1 502 ? -141.192 -28.311 165.813 1.00 41.25 502 GLN A C 1
ATOM 4150 O O . GLN A 1 502 ? -141.820 -29.024 166.592 1.00 41.25 502 GLN A O 1
ATOM 4155 N N . THR A 1 503 ? -141.829 -27.412 165.063 1.00 37.31 503 THR A N 1
ATOM 4156 C CA . THR A 1 503 ? -143.279 -27.175 165.149 1.00 37.31 503 THR A CA 1
ATOM 4157 C C . THR A 1 503 ? -143.851 -26.812 163.783 1.00 37.31 503 THR A C 1
ATOM 4159 O O . THR A 1 503 ? -143.877 -25.634 163.449 1.00 37.31 503 THR A O 1
ATOM 4162 N N . MET A 1 504 ? -144.258 -27.827 163.008 1.00 39.34 504 MET A N 1
ATOM 4163 C CA . MET A 1 504 ? -145.373 -27.868 162.029 1.00 39.34 504 MET A CA 1
ATOM 4164 C C . MET A 1 504 ? -145.232 -29.168 161.200 1.00 39.34 504 MET A C 1
ATOM 4166 O O . MET A 1 504 ? -144.415 -29.260 160.296 1.00 39.34 504 MET A O 1
ATOM 4170 N N . THR A 1 505 ? -145.801 -30.290 161.660 1.00 36.06 505 THR A N 1
ATOM 4171 C CA . THR A 1 505 ? -147.027 -30.910 161.090 1.00 36.06 505 THR A CA 1
ATOM 4172 C C . THR A 1 505 ? -146.945 -31.182 159.581 1.00 36.06 505 THR A C 1
ATOM 4174 O O . THR A 1 505 ? -147.051 -30.269 158.781 1.00 36.06 505 THR A O 1
ATOM 4177 N N . SER A 1 506 ? -146.717 -32.437 159.180 1.00 32.53 506 SER A N 1
ATOM 4178 C CA . SER A 1 506 ? -147.764 -33.427 158.837 1.00 32.53 506 SER A CA 1
ATOM 4179 C C . SER A 1 506 ? -148.144 -33.455 157.348 1.00 32.53 506 SER A C 1
ATOM 4181 O O . SER A 1 506 ? -148.503 -32.437 156.780 1.00 32.53 506 SER A O 1
ATOM 4183 N N . GLN A 1 507 ? -148.210 -34.686 156.823 1.00 33.25 507 GLN A N 1
ATOM 4184 C CA . GLN A 1 507 ? -148.877 -35.154 155.594 1.00 33.25 507 GLN A CA 1
ATOM 4185 C C . GLN A 1 507 ? -148.117 -35.129 154.250 1.00 33.25 507 GLN A C 1
ATOM 4187 O O . GLN A 1 507 ? -147.556 -34.127 153.836 1.00 33.25 507 GLN A O 1
ATOM 4192 N N . LEU A 1 508 ? -148.274 -36.274 153.557 1.00 37.38 508 LEU A N 1
ATOM 4193 C CA . LEU A 1 508 ? -148.025 -36.612 152.140 1.00 37.38 508 LEU A CA 1
ATOM 4194 C C . LEU A 1 508 ? -146.567 -36.965 151.777 1.00 37.38 508 LEU A C 1
ATOM 4196 O O . LEU A 1 508 ? -145.726 -36.097 151.612 1.00 37.38 508 LEU A O 1
ATOM 4200 N N . MET A 1 509 ? -146.142 -38.236 151.827 1.00 31.83 509 MET A N 1
ATOM 4201 C CA . MET A 1 509 ? -146.441 -39.385 150.937 1.00 31.83 509 MET A CA 1
ATOM 4202 C C . MET A 1 509 ? -146.017 -39.220 149.464 1.00 31.83 509 MET A C 1
ATOM 4204 O O . MET A 1 509 ? -146.561 -38.386 148.754 1.00 31.83 509 MET A O 1
ATOM 4208 N N . LEU A 1 510 ? -145.185 -40.184 149.032 1.00 34.50 510 LEU A N 1
ATOM 4209 C CA . LEU A 1 510 ? -145.148 -40.845 147.712 1.00 34.50 510 LEU A CA 1
ATOM 4210 C C . LEU A 1 510 ? -144.771 -40.011 146.465 1.00 34.50 510 LEU A C 1
ATOM 4212 O O . LEU A 1 510 ? -145.599 -39.271 145.951 1.00 34.50 510 LEU A O 1
ATOM 4216 N N . ASN A 1 511 ? -143.589 -40.271 145.872 1.00 33.91 511 ASN A N 1
ATOM 4217 C CA . ASN A 1 511 ? -143.460 -40.950 144.559 1.00 33.91 511 ASN A CA 1
ATOM 4218 C C . ASN A 1 511 ? -142.029 -40.955 143.955 1.00 33.91 511 ASN A C 1
ATOM 4220 O O . ASN A 1 511 ? -141.333 -39.950 143.985 1.00 33.91 511 ASN A O 1
ATOM 4224 N N . SER A 1 512 ? -141.678 -42.125 143.383 1.00 36.34 512 SER A N 1
ATOM 4225 C CA . SER A 1 512 ? -140.851 -42.441 142.183 1.00 36.34 512 SER A CA 1
ATOM 4226 C C . SER A 1 512 ? -139.504 -41.714 141.934 1.00 36.34 512 SER A C 1
ATOM 4228 O O . SER A 1 512 ? -139.489 -40.501 141.806 1.00 36.34 512 SER A O 1
ATOM 4230 N N . HIS A 1 513 ? -138.323 -42.365 141.853 1.00 36.22 513 HIS A N 1
ATOM 4231 C CA . HIS A 1 513 ? -137.777 -43.159 140.710 1.00 36.22 513 HIS A CA 1
ATOM 4232 C C . HIS A 1 513 ? -137.871 -42.467 139.318 1.00 36.22 513 HIS A C 1
ATOM 4234 O O . HIS A 1 513 ? -138.873 -41.806 139.073 1.00 36.22 513 HIS A O 1
ATOM 4240 N N . PRO A 1 514 ? -137.038 -42.809 138.302 1.00 56.06 514 PRO A N 1
ATOM 4241 C CA . PRO A 1 514 ? -135.585 -43.092 138.274 1.00 56.06 514 PRO A CA 1
ATOM 4242 C C . PRO A 1 514 ? -134.885 -42.679 136.923 1.00 56.06 514 PRO A C 1
ATOM 4244 O O . PRO A 1 514 ? -135.537 -42.073 136.087 1.00 56.06 514 PRO A O 1
ATOM 4247 N N . TYR A 1 515 ? -133.600 -43.070 136.726 1.00 43.19 515 TYR A N 1
ATOM 4248 C CA . TYR A 1 515 ? -132.809 -43.335 135.474 1.00 43.19 515 TYR A CA 1
ATOM 4249 C C . TYR A 1 515 ? -132.876 -42.360 134.260 1.00 43.19 515 TYR A C 1
ATOM 4251 O O . TYR A 1 515 ? -133.922 -41.845 133.911 1.00 43.19 515 TYR A O 1
ATOM 4259 N N . GLY A 1 516 ? -131.833 -42.119 133.456 1.00 40.56 516 GLY A N 1
ATOM 4260 C CA . GLY A 1 516 ? -130.481 -42.675 133.321 1.00 40.56 516 GLY A CA 1
ATOM 4261 C C . GLY A 1 516 ? -129.895 -42.328 131.930 1.00 40.56 516 GLY A C 1
ATOM 4262 O O . GLY A 1 516 ? -130.666 -42.214 130.980 1.00 40.56 516 GLY A O 1
ATOM 4263 N N . TYR A 1 517 ? -128.576 -42.105 131.834 1.00 45.09 517 TYR A N 1
ATOM 4264 C CA . TYR A 1 517 ? -127.585 -42.657 130.879 1.00 45.09 517 TYR A CA 1
ATOM 4265 C C . TYR A 1 517 ? -126.229 -41.970 131.059 1.00 45.09 517 TYR A C 1
ATOM 4267 O O . TYR A 1 517 ? -126.223 -40.732 131.245 1.00 45.09 517 TYR A O 1
#